Protein AF-0000000072951076 (afdb_homodimer)

Sequence (406 aa):
SQRPLHAPAGTFAAPTAVWQYIGLDHTGPYDVPVREGSQRLPYCLVATCLLSGHQLAVAVSSTSFEQTTLAFKKILALAGVPKGLRCDNSQSFRGSEFRCLCLSYSIQMQFIYSRSPQRGGAYERHHAELNEQLRLLQARDQPCDLTVLEATARSNAQFRWDDPGLVNSPWDLARTYPYLQCATLSPPVDPTLPKAFQEPSARSQRPLHAPAGTFAAPTAVWQYIGLDHTGPYDVPVREGSQRLPYCLVATCLLSGHQLAVAVSSTSFEQTTLAFKKILALAGVPKGLRCDNSQSFRGSEFRCLCLSYSIQMQFIYSRSPQRGGAYERHHAELNEQLRLLQARDQPCDLTVLEATARSNAQFRWDDPGLVNSPWDLARTYPYLQCATLSPPVDPTLPKAFQEPSAR

Organism: Perkinsus marinus (strain ATCC 50983 / TXsc) (NCBI:txid423536)

Secondary structure (DSSP, 8-state):
------------PPP-SBTSEEEEEEE--B---SSTT---BPEEEEEEETTT--EEEEEES--SHHHHHHHHHHHHHHH---SEEEEE--HHHHSHHHHHHHHHTT-EEEEEPTT-HHHHHHHHHHHHHHHHHHHHHTTSSS-HHHHHHHHHHHHHHS-B--TTS--B-HHHHHHHS-B-----------TTS----------/------------PPP-SBTSEEEEEEE--B---SSTT---B-EEEEEEETTT--EEEEEES--SHHHHHHHHHHHHHHH---SEEEEE--HHHHSHHHHHHHHHTT-EEEEEPTT-HHHHHHHHHHHHHHHHHHHHHTTSSS-HHHHHHHHHHHHHH-----SSS----HHHHHHHS-B-----------TTS----------

Radius of gyration: 22.81 Å; Cα contacts (8 Å, |Δi|>4): 667; chains: 2; bounding box: 98×94×49 Å

Foldseek 3Di:
DPPPPPDQWDDPDDDQAWQQEKEWDKDDQLQDCLDDVDDGFAIKIKIATLQLRQIDIFGFNDLALVRNLVNVVVVCVVANQHQEYEYECDPSCVDPVNVVVCVLSNYHYDYDYVPDPPSCPSVVVLVVQLSVQLNVQSNDPDDSRVSSRVSSVVSQQDFDPDPDDDGHGSVRSNVPGHHDDRDPSPRPPPVPPDDPDPPDDDD/DPPPPPDQFDDPDPDQAWQQEKEWDKDDQQPDPLDDVDDGQAIKIKIATLQLRQIDIFGFNDLALVRNLVNVVVVCVVANQHQEYEYECDPSCVDPVNVVVCVLSNYHYTYDYVPDPPSCPSVVVLVVQLSVQLVVQSNDPDDSRVSSRVSSVVSQQDFDPPDPDDRGGSVRSNVPGHHDDRDPSPNPPPVPPDDPDPPDDDD

InterPro domains:
  IPR001584 Integrase, catalytic core [PS50994] (11-178)
  IPR012337 Ribonuclease H-like superfamily [SSF53098] (14-141)
  IPR036397 Ribonuclease H superfamily [G3DSA:3.30.420.10] (11-167)

pLDDT: mean 71.99, std 21.56, range [23.17, 97.06]

Nearest PDB structures (foldseek):
  4fw1-assembly1_B  TM=7.740E-01  e=1.149E-09  Rous sarcoma virus - Prague C
  7ouf-assembly1_E  TM=7.228E-01  e=5.039E-09  Simian T-lymphotropic virus 1
  7pel-assembly1_E  TM=7.194E-01  e=9.921E-09  Simian T-lymphotropic virus 1
  3o4n-assembly1_B  TM=7.757E-01  e=1.122E-08  Rous sarcoma virus
  3jca-assembly1_F  TM=7.797E-01  e=3.846E-08  Mouse mammary tumor virus

Structure (mmCIF, N/CA/C/O backbone):
data_AF-0000000072951076-model_v1
#
loop_
_entity.id
_entity.type
_entity.pdbx_description
1 polymer 'Integrase catalytic domain-containing protein'
#
loop_
_atom_site.group_PDB
_atom_site.id
_atom_site.type_symbol
_atom_site.label_atom_id
_atom_site.label_alt_id
_atom_site.label_comp_id
_atom_site.label_asym_id
_atom_site.label_entity_id
_atom_site.label_seq_id
_atom_site.pdbx_PDB_ins_code
_atom_site.Cartn_x
_atom_site.Cartn_y
_atom_site.Cartn_z
_atom_site.occupancy
_atom_site.B_iso_or_equiv
_atom_site.auth_seq_id
_atom_site.auth_comp_id
_atom_site.auth_asym_id
_atom_site.auth_atom_id
_atom_site.pdbx_PDB_model_num
ATOM 1 N N . SER A 1 1 ? -6.977 -49.719 -16.531 1 25.09 1 SER A N 1
ATOM 2 C CA . SER A 1 1 ? -5.758 -49 -16.172 1 25.09 1 SER A CA 1
ATOM 3 C C . SER A 1 1 ? -6.078 -47.688 -15.469 1 25.09 1 SER A C 1
ATOM 5 O O . SER A 1 1 ? -6.727 -46.812 -16.047 1 25.09 1 SER A O 1
ATOM 7 N N . GLN A 1 2 ? -6.371 -47.625 -14.172 1 26.14 2 GLN A N 1
ATOM 8 C CA . GLN A 1 2 ? -6.867 -46.562 -13.32 1 26.14 2 GLN A CA 1
ATOM 9 C C . GLN A 1 2 ? -5.891 -45.375 -13.305 1 26.14 2 GLN A C 1
ATOM 11 O O . GLN A 1 2 ? -4.695 -45.562 -13.07 1 26.14 2 GLN A O 1
ATOM 16 N N . ARG A 1 3 ? -6.012 -44.5 -14.242 1 30.94 3 ARG A N 1
ATOM 17 C CA . ARG A 1 3 ? -5.098 -43.344 -14.344 1 30.94 3 ARG A CA 1
ATOM 18 C C . ARG A 1 3 ? -4.781 -42.781 -12.969 1 30.94 3 ARG A C 1
ATOM 20 O O . ARG A 1 3 ? -5.68 -42.562 -12.156 1 30.94 3 ARG A O 1
ATOM 27 N N . PRO A 1 4 ? -3.619 -43.062 -12.406 1 32.06 4 PRO A N 1
ATOM 28 C CA . PRO A 1 4 ? -3.279 -42.594 -11.062 1 32.06 4 PRO A CA 1
ATOM 29 C C . PRO A 1 4 ? -3.719 -41.156 -10.812 1 32.06 4 PRO A C 1
ATOM 31 O O . PRO A 1 4 ? -3.729 -40.344 -11.742 1 32.06 4 PRO A O 1
ATOM 34 N N . LEU A 1 5 ? -4.762 -40.938 -10.078 1 31.67 5 LEU A N 1
ATOM 35 C CA . LEU A 1 5 ? -5.234 -39.688 -9.555 1 31.67 5 LEU A CA 1
ATOM 36 C C . LEU A 1 5 ? -4.062 -38.75 -9.273 1 31.67 5 LEU A C 1
ATOM 38 O O . LEU A 1 5 ? -3.119 -39.094 -8.57 1 31.67 5 LEU A O 1
ATOM 42 N N . HIS A 1 6 ? -3.5 -38.094 -10.328 1 33.44 6 HIS A N 1
ATOM 43 C CA . HIS A 1 6 ? -2.404 -37.156 -10.18 1 33.44 6 HIS A CA 1
ATOM 44 C C . HIS A 1 6 ? -2.434 -36.469 -8.812 1 33.44 6 HIS A C 1
ATOM 46 O O . HIS A 1 6 ? -3.508 -36.25 -8.266 1 33.44 6 HIS A O 1
ATOM 52 N N . ALA A 1 7 ? -1.554 -36.781 -7.949 1 35.41 7 ALA A N 1
ATOM 53 C CA . ALA A 1 7 ? -1.354 -36.25 -6.609 1 35.41 7 ALA A CA 1
ATOM 54 C C . ALA A 1 7 ? -1.771 -34.781 -6.547 1 35.41 7 ALA A C 1
ATOM 56 O O . ALA A 1 7 ? -1.474 -34 -7.461 1 35.41 7 ALA A O 1
ATOM 57 N N . PRO A 1 8 ? -2.883 -34.344 -5.887 1 38.72 8 PRO A N 1
ATOM 58 C CA . PRO A 1 8 ? -3.373 -32.969 -5.75 1 38.72 8 PRO A CA 1
ATOM 59 C C . PRO A 1 8 ? -2.242 -31.938 -5.676 1 38.72 8 PRO A C 1
ATOM 61 O O . PRO A 1 8 ? -1.147 -32.25 -5.203 1 38.72 8 PRO A O 1
ATOM 64 N N . ALA A 1 9 ? -1.946 -31.047 -6.617 1 44.5 9 ALA A N 1
ATOM 65 C CA . ALA A 1 9 ? -0.955 -29.969 -6.625 1 44.5 9 ALA A CA 1
ATOM 66 C C . ALA A 1 9 ? -0.597 -29.547 -5.203 1 44.5 9 ALA A C 1
ATOM 68 O O . ALA A 1 9 ? -1.447 -29.562 -4.312 1 44.5 9 ALA A O 1
ATOM 69 N N . GLY A 1 10 ? 0.67 -29.594 -4.727 1 50.41 10 GLY A N 1
ATOM 70 C CA . GLY A 1 10 ? 1.337 -29.469 -3.438 1 50.41 10 GLY A CA 1
ATOM 71 C C . GLY A 1 10 ? 0.812 -28.328 -2.598 1 50.41 10 GLY A C 1
ATOM 72 O O . GLY A 1 10 ? 0.36 -27.312 -3.137 1 50.41 10 GLY A O 1
ATOM 73 N N . THR A 1 11 ? -0.082 -28.547 -1.511 1 61.47 11 THR A N 1
ATOM 74 C CA . THR A 1 11 ? -0.626 -27.672 -0.482 1 61.47 11 THR A CA 1
ATOM 75 C C . THR A 1 11 ? 0.492 -26.922 0.234 1 61.47 11 THR A C 1
ATOM 77 O O . THR A 1 11 ? 1.563 -27.469 0.482 1 61.47 11 THR A O 1
ATOM 80 N N . PHE A 1 12 ? 0.461 -25.562 -0.01 1 68.31 12 PHE A N 1
ATOM 81 C CA . PHE A 1 12 ? 1.365 -24.781 0.827 1 68.31 12 PHE A CA 1
ATOM 82 C C . PHE A 1 12 ? 1.326 -25.266 2.27 1 68.31 12 PHE A C 1
ATOM 84 O O . PHE A 1 12 ? 0.289 -25.734 2.742 1 68.31 12 PHE A O 1
ATOM 91 N N . ALA A 1 13 ? 2.559 -25.375 2.871 1 75.5 13 ALA A N 1
ATOM 92 C CA . ALA A 1 13 ? 2.543 -25.484 4.328 1 75.5 13 ALA A CA 1
ATOM 93 C C . ALA A 1 13 ? 1.698 -24.375 4.949 1 75.5 13 ALA A C 1
ATOM 95 O O . ALA A 1 13 ? 1.392 -23.375 4.293 1 75.5 13 ALA A O 1
ATOM 96 N N . ALA A 1 14 ? 1.174 -24.609 6.074 1 82.5 14 ALA A N 1
ATOM 97 C CA . ALA A 1 14 ? 0.438 -23.578 6.805 1 82.5 14 ALA A CA 1
ATOM 98 C C . ALA A 1 14 ? 1.246 -22.281 6.898 1 82.5 14 ALA A C 1
ATOM 100 O O . ALA A 1 14 ? 2.426 -22.312 7.258 1 82.5 14 ALA A O 1
ATOM 101 N N . PRO A 1 15 ? 0.611 -21.234 6.469 1 86.19 15 PRO A N 1
ATOM 102 C CA . PRO A 1 15 ? 1.356 -19.984 6.531 1 86.19 15 PRO A CA 1
ATOM 103 C C . PRO A 1 15 ? 1.764 -19.609 7.957 1 86.19 15 PRO A C 1
ATOM 105 O O . PRO A 1 15 ? 0.984 -19.797 8.891 1 86.19 15 PRO A O 1
ATOM 108 N N . THR A 1 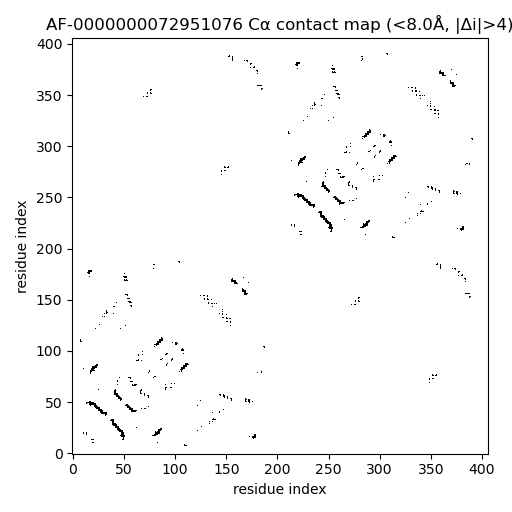16 ? 2.953 -19.078 8.141 1 87.94 16 THR A N 1
ATOM 109 C CA . THR A 1 16 ? 3.473 -18.703 9.453 1 87.94 16 THR A CA 1
ATOM 110 C C . THR A 1 16 ? 3.785 -17.219 9.508 1 87.94 16 THR A C 1
ATOM 112 O O . THR A 1 16 ? 4.156 -16.688 10.555 1 87.94 16 THR A O 1
ATOM 115 N N . ALA A 1 17 ? 3.672 -16.625 8.391 1 90.56 17 ALA A N 1
ATOM 116 C CA . ALA A 1 17 ? 3.947 -15.195 8.344 1 90.56 17 ALA A CA 1
ATOM 117 C C . ALA A 1 17 ? 2.98 -14.477 7.402 1 90.56 17 ALA A C 1
ATOM 119 O O . ALA A 1 17 ? 2.537 -15.055 6.402 1 90.56 17 ALA A O 1
ATOM 120 N N . VAL A 1 18 ? 2.734 -13.266 7.75 1 91.19 18 VAL A N 1
ATOM 121 C CA . VAL A 1 18 ? 1.858 -12.438 6.926 1 91.19 18 VAL A CA 1
ATOM 122 C C . VAL A 1 18 ? 2.457 -12.281 5.531 1 91.19 18 VAL A C 1
ATOM 124 O O . VAL A 1 18 ? 3.654 -12.023 5.387 1 91.19 18 VAL A O 1
ATOM 127 N N . TRP A 1 19 ? 1.641 -12.531 4.488 1 93.19 19 TRP A N 1
ATOM 128 C CA . TRP A 1 19 ? 1.952 -12.344 3.074 1 93.19 19 TRP A CA 1
ATOM 129 C C . TRP A 1 19 ? 2.982 -13.359 2.602 1 93.19 19 TRP A C 1
ATOM 131 O O . TRP A 1 19 ? 3.566 -13.211 1.524 1 93.19 19 TRP A O 1
ATOM 141 N N . GLN A 1 20 ? 3.238 -14.414 3.42 1 92.62 20 GLN A N 1
ATOM 142 C CA . GLN A 1 20 ? 4.102 -15.516 3.01 1 92.62 20 GLN A CA 1
ATOM 143 C C . GLN A 1 20 ? 3.512 -16.266 1.818 1 92.62 20 GLN A C 1
ATOM 145 O O . GLN A 1 20 ? 4.223 -16.578 0.859 1 92.62 20 GLN A O 1
ATOM 150 N N . TYR A 1 21 ? 2.24 -16.516 1.958 1 91 21 TYR A N 1
ATOM 151 C CA . TYR A 1 21 ? 1.461 -17.125 0.881 1 91 21 TYR A CA 1
ATOM 152 C C . TYR A 1 21 ? 0.238 -16.266 0.555 1 91 21 TYR A C 1
ATOM 154 O O . TYR A 1 21 ? -0.404 -15.727 1.455 1 91 21 TYR A O 1
ATOM 162 N N . ILE A 1 22 ? 0.013 -16.188 -0.754 1 91.31 22 ILE A N 1
ATOM 163 C CA . ILE A 1 22 ? -1.092 -15.32 -1.128 1 91.31 22 ILE A CA 1
ATOM 164 C C . ILE A 1 22 ? -1.994 -16.031 -2.137 1 91.31 22 ILE A C 1
ATOM 166 O O . ILE A 1 22 ? -1.554 -16.938 -2.836 1 91.31 22 ILE A O 1
ATOM 170 N N . GLY A 1 23 ? -3.283 -15.609 -2.055 1 88.69 23 GLY A N 1
ATOM 171 C CA . GLY A 1 23 ? -4.176 -15.852 -3.178 1 88.69 23 GLY A CA 1
ATOM 172 C C . GLY A 1 23 ? -4.242 -14.695 -4.152 1 88.69 23 GLY A C 1
ATOM 173 O O . GLY A 1 23 ? -4.27 -13.531 -3.744 1 88.69 23 GLY A O 1
ATOM 174 N N . LEU A 1 24 ? -4.16 -14.953 -5.422 1 90.19 24 LEU A N 1
ATOM 175 C CA . LEU A 1 24 ? -4.234 -13.93 -6.453 1 90.19 24 LEU A CA 1
ATOM 176 C C . LEU A 1 24 ? -5.422 -14.172 -7.379 1 90.19 24 LEU A C 1
ATOM 178 O O . LEU A 1 24 ? -5.605 -15.289 -7.879 1 90.19 24 LEU A O 1
ATOM 182 N N . ASP A 1 25 ? -6.266 -13.148 -7.574 1 84.88 25 ASP A N 1
ATOM 183 C CA . ASP A 1 25 ? -7.461 -13.289 -8.398 1 84.88 25 ASP A CA 1
ATOM 184 C C . ASP A 1 25 ? -7.844 -11.961 -9.047 1 84.88 25 ASP A C 1
ATOM 186 O O . ASP A 1 25 ? -7.566 -10.891 -8.5 1 84.88 25 ASP A O 1
ATOM 190 N N . HIS A 1 26 ? -8.391 -12.109 -10.227 1 86.62 26 HIS A N 1
ATOM 191 C CA . HIS A 1 26 ? -9.031 -10.945 -10.82 1 86.62 26 HIS A CA 1
ATOM 192 C C . HIS A 1 26 ? -10.492 -10.852 -10.414 1 86.62 26 HIS A C 1
ATOM 194 O O . HIS A 1 26 ? -11.18 -11.875 -10.32 1 86.62 26 HIS A O 1
ATOM 200 N N . THR A 1 27 ? -10.859 -9.703 -10.156 1 81.31 27 THR A N 1
ATOM 201 C CA . THR A 1 27 ? -12.281 -9.438 -9.945 1 81.31 27 THR A CA 1
ATOM 202 C C . THR A 1 27 ? -12.789 -8.375 -10.914 1 81.31 27 THR A C 1
ATOM 204 O O . THR A 1 27 ? -12.008 -7.574 -11.43 1 81.31 27 THR A O 1
ATOM 207 N N . GLY A 1 28 ? -14.078 -8.344 -11.055 1 79.94 28 GLY A N 1
ATOM 208 C CA . GLY A 1 28 ? -14.672 -7.434 -12.016 1 79.94 28 GLY A CA 1
ATOM 209 C C . GLY A 1 28 ? -15.039 -8.102 -13.328 1 79.94 28 GLY A C 1
ATOM 210 O O . GLY A 1 28 ? -14.953 -9.328 -13.445 1 79.94 28 GLY A O 1
ATOM 211 N N . PRO A 1 29 ? -15.445 -7.398 -14.469 1 76.62 29 PRO A N 1
ATOM 212 C CA . PRO A 1 29 ? -15.641 -5.945 -14.484 1 76.62 29 PRO A CA 1
ATOM 213 C C . PRO A 1 29 ? -16.781 -5.496 -13.57 1 76.62 29 PRO A C 1
ATOM 215 O O . PRO A 1 29 ? -17.719 -6.25 -13.336 1 76.62 29 PRO A O 1
ATOM 218 N N . TYR A 1 30 ? -16.484 -4.449 -12.93 1 69.25 30 TYR A N 1
ATOM 219 C CA . TYR A 1 30 ? -17.516 -3.912 -12.039 1 69.25 30 TYR A CA 1
ATOM 220 C C . TYR A 1 30 ? -18.484 -3.01 -12.797 1 69.25 30 TYR A C 1
ATOM 222 O O . TYR A 1 30 ? -18.062 -2.223 -13.648 1 69.25 30 TYR A O 1
ATOM 230 N N . ASP A 1 31 ? -19.438 -3.502 -13.625 1 57.19 31 ASP A N 1
ATOM 231 C CA . ASP A 1 31 ? -20.453 -2.883 -14.461 1 57.19 31 ASP A CA 1
ATOM 232 C C . ASP A 1 31 ? -20.969 -1.584 -13.836 1 57.19 31 ASP A C 1
ATOM 234 O O . ASP A 1 31 ? -22.031 -1.077 -14.219 1 57.19 31 ASP A O 1
ATOM 238 N N . VAL A 1 32 ? -20.594 -1.113 -12.812 1 49.56 32 VAL A N 1
ATOM 239 C CA . VAL A 1 32 ? -21.406 -0.043 -12.258 1 49.56 32 VAL A CA 1
ATOM 240 C C . VAL A 1 32 ? -21.094 1.274 -12.961 1 49.56 32 VAL A C 1
ATOM 242 O O . VAL A 1 32 ? -19.938 1.702 -12.992 1 49.56 32 VAL A O 1
ATOM 245 N N . PRO A 1 33 ? -21.891 1.608 -13.945 1 49.19 33 PRO A N 1
ATOM 246 C CA . PRO A 1 33 ? -21.734 2.971 -14.461 1 49.19 33 PRO A CA 1
ATOM 247 C C . PRO A 1 33 ? -21.656 4.016 -13.352 1 49.19 33 PRO A C 1
ATOM 249 O O . PRO A 1 33 ? -22.516 4.055 -12.469 1 49.19 33 PRO A O 1
ATOM 252 N N . VAL A 1 34 ? -20.594 4.359 -12.711 1 47.19 34 VAL A N 1
ATOM 253 C CA . VAL A 1 34 ? -20.672 5.387 -11.672 1 47.19 34 VAL A CA 1
ATOM 254 C C . VAL A 1 34 ? -21.594 6.516 -12.133 1 47.19 34 VAL A C 1
ATOM 256 O O . VAL A 1 34 ? -22.453 6.961 -11.375 1 47.19 34 VAL A O 1
ATOM 259 N N . ARG A 1 35 ? -21.266 7.27 -13.039 1 46.34 35 ARG A N 1
ATOM 260 C CA . ARG A 1 35 ? -22.078 8.258 -13.742 1 46.34 35 ARG A CA 1
ATOM 261 C C . ARG A 1 35 ? -22.125 7.957 -15.234 1 46.34 35 ARG A C 1
ATOM 263 O O . ARG A 1 35 ? -21.234 7.293 -15.773 1 46.34 35 ARG A O 1
ATOM 270 N N . GLU A 1 36 ? -23.281 8.344 -15.758 1 45.88 36 GLU A N 1
ATOM 271 C CA . GLU A 1 36 ? -23.344 8.406 -17.219 1 45.88 36 GLU A CA 1
ATOM 272 C C . GLU A 1 36 ? -22.047 8.969 -17.797 1 45.88 36 GLU A C 1
ATOM 274 O O . GLU A 1 36 ? -21.609 10.055 -17.406 1 45.88 36 GLU A O 1
ATOM 279 N N . GLY A 1 37 ? -21.281 8.094 -18.547 1 50.25 37 GLY A N 1
ATOM 280 C CA . GLY A 1 37 ? -20.031 8.547 -19.172 1 50.25 37 GLY A CA 1
ATOM 281 C C . GLY A 1 37 ? -18.797 8.125 -18.406 1 50.25 37 GLY A C 1
ATOM 282 O O . GLY A 1 37 ? -17.672 8.43 -18.812 1 50.25 37 GLY A O 1
ATOM 283 N N . SER A 1 38 ? -19.125 7.812 -17.109 1 51 38 SER A N 1
ATOM 284 C CA . SER A 1 38 ? -17.922 7.484 -16.344 1 51 38 SER A CA 1
ATOM 285 C C . SER A 1 38 ? -17.344 6.152 -16.781 1 51 38 SER A C 1
ATOM 287 O O . SER A 1 38 ? -18.031 5.312 -17.359 1 51 38 SER A O 1
ATOM 289 N N . GLN A 1 39 ? -16.125 6.172 -16.812 1 53.28 39 GLN A N 1
ATOM 290 C CA . GLN A 1 39 ? -15.414 4.961 -17.203 1 53.28 39 GLN A CA 1
ATOM 291 C C . GLN A 1 39 ? -15.797 3.785 -16.312 1 53.28 39 GLN A C 1
ATOM 293 O O . GLN A 1 39 ? -16.016 3.959 -15.102 1 53.28 39 GLN A O 1
ATOM 298 N N . ARG A 1 40 ? -16.375 2.752 -16.828 1 57.44 40 ARG A N 1
ATOM 299 C CA . ARG A 1 40 ? -16.609 1.468 -16.172 1 57.44 40 ARG A CA 1
ATOM 300 C C . ARG A 1 40 ? -15.438 1.077 -15.289 1 57.44 40 ARG A C 1
ATOM 302 O O . ARG A 1 40 ? -14.289 1.409 -15.586 1 57.44 40 ARG A O 1
ATOM 309 N N . LEU A 1 41 ? -15.883 0.735 -14.055 1 60.31 41 LEU A N 1
ATOM 310 C CA . LEU A 1 41 ? -14.805 0.271 -13.188 1 60.31 41 LEU A CA 1
ATOM 311 C C . LEU A 1 41 ? -14.086 -0.921 -13.805 1 60.31 41 LEU A C 1
ATOM 313 O O . LEU A 1 41 ? -14.719 -1.917 -14.164 1 60.31 41 LEU A O 1
ATOM 317 N N . PRO A 1 42 ? -12.82 -0.645 -13.93 1 74.88 42 PRO A N 1
ATOM 318 C CA . PRO A 1 42 ? -11.953 -1.661 -14.531 1 74.88 42 PRO A CA 1
ATOM 319 C C . PRO A 1 42 ? -11.836 -2.92 -13.68 1 74.88 42 PRO A C 1
ATOM 321 O O . PRO A 1 42 ? -12.5 -3.033 -12.641 1 74.88 42 PRO A O 1
ATOM 324 N N . TYR A 1 43 ? -11.375 -3.912 -14.023 1 85 43 TYR A N 1
ATOM 325 C CA . TYR A 1 43 ? -10.922 -5.09 -13.297 1 85 43 TYR A CA 1
ATOM 326 C C . TYR A 1 43 ? -10.008 -4.699 -12.141 1 85 43 TYR A C 1
ATOM 328 O O . TYR A 1 43 ? -9.5 -3.578 -12.102 1 85 43 TYR A O 1
ATOM 336 N N . CYS A 1 44 ? -10.086 -5.559 -11.125 1 90.69 44 CYS A N 1
ATOM 337 C CA . CYS A 1 44 ? -9.078 -5.445 -10.078 1 90.69 44 CYS A CA 1
ATOM 338 C C . CYS A 1 44 ? -8.242 -6.719 -9.984 1 90.69 44 CYS A C 1
ATOM 340 O O . CYS A 1 44 ? -8.773 -7.824 -10.133 1 90.69 44 CYS A O 1
ATOM 342 N N . LEU A 1 45 ? -7.008 -6.578 -9.883 1 92.12 45 LEU A N 1
ATOM 343 C CA . LEU A 1 45 ? -6.195 -7.676 -9.367 1 92.12 45 LEU A CA 1
ATOM 344 C C . LEU A 1 45 ? -6.133 -7.633 -7.844 1 92.12 45 LEU A C 1
ATOM 346 O O . LEU A 1 45 ? -5.738 -6.621 -7.262 1 92.12 45 LEU A O 1
ATOM 350 N N . VAL A 1 46 ? -6.566 -8.719 -7.242 1 92.88 46 VAL A N 1
ATOM 351 C CA . VAL A 1 46 ? -6.637 -8.758 -5.789 1 92.88 46 VAL A CA 1
ATOM 352 C C . VAL A 1 46 ? -5.695 -9.836 -5.254 1 92.88 46 VAL A C 1
ATOM 354 O O . VAL A 1 46 ? -5.723 -10.977 -5.719 1 92.88 46 VAL A O 1
ATOM 357 N N . ALA A 1 47 ? -4.812 -9.438 -4.387 1 94 47 ALA A N 1
ATOM 358 C CA . ALA A 1 47 ? -4.004 -10.375 -3.617 1 94 47 ALA A CA 1
ATOM 359 C C . ALA A 1 47 ? -4.504 -10.484 -2.18 1 94 47 ALA A C 1
ATOM 361 O O . ALA A 1 47 ? -4.758 -9.469 -1.528 1 94 47 ALA A O 1
ATOM 362 N N . THR A 1 48 ? -4.66 -11.695 -1.739 1 91.75 48 THR A N 1
ATOM 363 C CA . THR A 1 48 ? -5.137 -11.945 -0.383 1 91.75 48 THR A CA 1
ATOM 364 C C . THR A 1 48 ? -4.105 -12.734 0.417 1 91.75 48 THR A C 1
ATOM 366 O O . THR A 1 48 ? -3.67 -13.805 -0.01 1 91.75 48 THR A O 1
ATOM 369 N N . CYS A 1 49 ? -3.723 -12.117 1.557 1 91.19 49 CYS A N 1
ATOM 370 C CA . CYS A 1 49 ? -2.861 -12.844 2.479 1 91.19 49 CYS A CA 1
ATOM 371 C C . CYS A 1 49 ? -3.584 -14.055 3.057 1 91.19 49 CYS A C 1
ATOM 373 O O . CYS A 1 49 ? -4.629 -13.914 3.697 1 91.19 49 CYS A O 1
ATOM 375 N N . LEU A 1 50 ? -2.996 -15.211 2.936 1 87.19 50 LEU A N 1
ATOM 376 C CA . LEU A 1 50 ? -3.695 -16.422 3.33 1 87.19 50 LEU A CA 1
ATOM 377 C C . LEU A 1 50 ? -3.646 -16.625 4.844 1 87.19 50 LEU A C 1
ATOM 379 O O . LEU A 1 50 ? -4.41 -17.406 5.398 1 87.19 50 LEU A O 1
ATOM 383 N N . LEU A 1 51 ? -2.791 -15.898 5.547 1 86.19 51 LEU A N 1
ATOM 384 C CA . LEU A 1 51 ? -2.721 -15.984 7 1 86.19 51 LEU A CA 1
ATOM 385 C C . LEU A 1 51 ? -3.688 -15 7.652 1 86.19 51 LEU A C 1
ATOM 387 O O . LEU A 1 51 ? -4.52 -15.398 8.469 1 86.19 51 LEU A O 1
ATOM 391 N N . SER A 1 52 ? -3.648 -13.789 7.246 1 85.12 52 SER A N 1
ATOM 392 C CA . SER A 1 52 ? -4.375 -12.727 7.938 1 85.12 52 SER A CA 1
ATOM 393 C C . SER A 1 52 ? -5.691 -12.414 7.234 1 85.12 52 SER A C 1
ATOM 395 O O . SER A 1 52 ? -6.582 -11.789 7.82 1 85.12 52 SER A O 1
ATOM 397 N N . GLY A 1 53 ? -5.762 -12.695 5.965 1 87.12 53 GLY A N 1
ATOM 398 C CA . GLY A 1 53 ? -6.91 -12.273 5.18 1 87.12 53 GLY A CA 1
ATOM 399 C C . GLY A 1 53 ? -6.777 -10.867 4.629 1 87.12 53 GLY A C 1
ATOM 400 O O . GLY A 1 53 ? -7.652 -10.398 3.898 1 87.12 53 GLY A O 1
ATOM 401 N N . HIS A 1 54 ? -5.703 -10.156 4.98 1 91.25 54 HIS A N 1
ATOM 402 C CA . HIS A 1 54 ? -5.453 -8.812 4.48 1 91.25 54 HIS A CA 1
ATOM 403 C C . HIS A 1 54 ? -5.359 -8.797 2.959 1 91.25 54 HIS A C 1
ATOM 405 O O . HIS A 1 54 ? -4.734 -9.68 2.363 1 91.25 54 HIS A O 1
ATOM 411 N N . GLN A 1 55 ? -5.977 -7.812 2.381 1 94.06 55 GLN A N 1
ATOM 412 C CA . GLN A 1 55 ? -6.027 -7.758 0.924 1 94.06 55 GLN A CA 1
ATOM 413 C C . GLN A 1 55 ? -5.367 -6.484 0.401 1 94.06 55 GLN A C 1
ATOM 415 O O . GLN A 1 55 ? -5.371 -5.453 1.076 1 94.06 55 GLN A O 1
ATOM 420 N N . LEU A 1 56 ? -4.746 -6.594 -0.706 1 96.44 56 LEU A N 1
ATOM 421 C CA . LEU A 1 56 ? -4.363 -5.48 -1.571 1 96.44 56 LEU A CA 1
ATOM 422 C C . LEU A 1 56 ? -4.984 -5.633 -2.955 1 96.44 56 LEU A C 1
ATOM 424 O O . LEU A 1 56 ? -4.996 -6.73 -3.518 1 96.44 56 LEU A O 1
ATOM 428 N N . ALA A 1 57 ? -5.551 -4.559 -3.42 1 94.69 57 ALA A N 1
ATOM 429 C CA . ALA A 1 57 ? -6.184 -4.586 -4.734 1 94.69 57 ALA A CA 1
ATOM 430 C C . ALA A 1 57 ? -5.715 -3.418 -5.598 1 94.69 57 ALA A C 1
ATOM 432 O O . ALA A 1 57 ? -5.559 -2.299 -5.105 1 94.69 57 ALA A O 1
ATOM 433 N N . VAL A 1 58 ? -5.473 -3.736 -6.84 1 95.19 58 VAL A N 1
ATOM 434 C CA . VAL A 1 58 ? -5.051 -2.738 -7.816 1 95.19 58 VAL A CA 1
ATOM 435 C C . VAL A 1 58 ? -6.035 -2.713 -8.984 1 95.19 58 VAL A C 1
ATOM 437 O O . VAL A 1 58 ? -6.355 -3.756 -9.562 1 95.19 58 VAL A O 1
ATOM 440 N N . ALA A 1 59 ? -6.504 -1.503 -9.305 1 92 59 ALA A N 1
ATOM 441 C CA . ALA A 1 59 ? -7.387 -1.348 -10.461 1 92 59 ALA A CA 1
ATOM 442 C C . ALA A 1 59 ? -6.625 -1.582 -11.766 1 92 59 ALA A C 1
ATOM 444 O O . ALA A 1 59 ? -5.52 -1.068 -11.945 1 92 59 ALA A O 1
ATOM 445 N N . VAL A 1 60 ? -7.223 -2.391 -12.594 1 91.12 60 VAL A N 1
ATOM 446 C CA . VAL A 1 60 ? -6.633 -2.639 -13.906 1 91.12 60 VAL A CA 1
ATOM 447 C C . VAL A 1 60 ? -7.691 -2.441 -14.992 1 91.12 60 VAL A C 1
ATOM 449 O O . VAL A 1 60 ? -8.883 -2.672 -14.758 1 91.12 60 VAL A O 1
ATOM 452 N N . SER A 1 61 ? -7.238 -1.984 -16.172 1 87.19 61 SER A N 1
ATOM 453 C CA . SER A 1 61 ? -8.172 -1.727 -17.266 1 87.19 61 SER A CA 1
ATOM 454 C C . SER A 1 61 ? -8.586 -3.021 -17.953 1 87.19 61 SER A C 1
ATOM 456 O O . SER A 1 61 ? -9.625 -3.072 -18.609 1 87.19 61 SER A O 1
ATOM 458 N N . SER A 1 62 ? -7.746 -4.109 -17.766 1 86.5 62 SER A N 1
ATOM 459 C CA . SER A 1 62 ? -8.016 -5.418 -18.359 1 86.5 62 SER A CA 1
ATOM 460 C C . SER A 1 62 ? -7.273 -6.523 -17.609 1 86.5 62 SER A C 1
ATOM 462 O O . SER A 1 62 ? -6.449 -6.246 -16.75 1 86.5 62 SER A O 1
ATOM 464 N N . THR A 1 63 ? -7.605 -7.719 -18.016 1 87.94 63 THR A N 1
ATOM 465 C CA . THR A 1 63 ? -6.953 -8.852 -17.375 1 87.94 63 THR A CA 1
ATOM 466 C C . THR A 1 63 ? -5.812 -9.383 -18.25 1 87.94 63 THR A C 1
ATOM 468 O O . THR A 1 63 ? -5.426 -10.547 -18.125 1 87.94 63 THR A O 1
ATOM 471 N N . SER A 1 64 ? -5.305 -8.523 -19.125 1 88.06 64 SER A N 1
ATOM 472 C CA . SER A 1 64 ? -4.176 -8.906 -19.969 1 88.06 64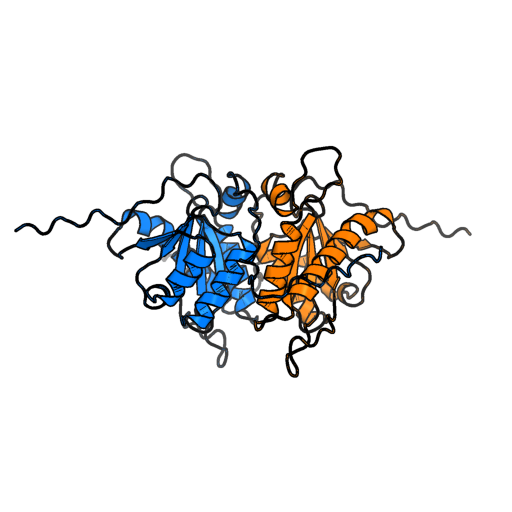 SER A CA 1
ATOM 473 C C . SER A 1 64 ? -2.936 -9.188 -19.125 1 88.06 64 SER A C 1
ATOM 475 O O . SER A 1 64 ? -2.846 -8.742 -17.984 1 88.06 64 SER A O 1
ATOM 477 N N . PHE A 1 65 ? -2.041 -9.883 -19.75 1 88.25 65 PHE A N 1
ATOM 478 C CA . PHE A 1 65 ? -0.79 -10.195 -19.078 1 88.25 65 PHE A CA 1
ATOM 479 C C . PHE A 1 65 ? -0.065 -8.914 -18.656 1 88.25 65 PHE A C 1
ATOM 481 O O . PHE A 1 65 ? 0.463 -8.828 -17.547 1 88.25 65 PHE A O 1
ATOM 488 N N . GLU A 1 66 ? -0.017 -7.965 -19.531 1 89.56 66 GLU A N 1
ATOM 489 C CA . GLU A 1 66 ? 0.689 -6.715 -19.266 1 89.56 66 GLU A CA 1
ATOM 490 C C . GLU A 1 66 ? 0.098 -5.996 -18.062 1 89.56 66 GLU A C 1
ATOM 492 O O . GLU A 1 66 ? 0.828 -5.602 -17.141 1 89.56 66 GLU A O 1
ATOM 497 N N . GLN A 1 67 ? -1.226 -5.883 -18.078 1 90.88 67 GLN A N 1
ATOM 498 C CA . GLN A 1 67 ? -1.895 -5.199 -16.969 1 90.88 67 GLN A CA 1
ATOM 499 C C . GLN A 1 67 ? -1.764 -5.996 -15.68 1 90.88 67 GLN A C 1
ATOM 501 O O . GLN A 1 67 ? -1.586 -5.418 -14.602 1 90.88 67 GLN A O 1
ATOM 506 N N . THR A 1 68 ? -1.842 -7.281 -15.773 1 92.12 68 THR A N 1
ATOM 507 C CA . THR A 1 68 ? -1.692 -8.148 -14.609 1 92.12 68 THR A CA 1
ATOM 508 C C . THR A 1 68 ? -0.286 -8.039 -14.031 1 92.12 68 THR A C 1
ATOM 510 O O . THR A 1 68 ? -0.119 -7.945 -12.812 1 92.12 68 THR A O 1
ATOM 513 N N . THR A 1 69 ? 0.679 -8.008 -14.891 1 93.25 69 THR A N 1
ATOM 514 C CA . THR A 1 69 ? 2.072 -7.914 -14.469 1 93.25 69 THR A CA 1
ATOM 515 C C . THR A 1 69 ? 2.324 -6.602 -13.734 1 93.25 69 THR A C 1
ATOM 517 O O . THR A 1 69 ? 2.924 -6.594 -12.656 1 93.25 69 THR A O 1
ATOM 520 N N . LEU A 1 70 ? 1.858 -5.539 -14.273 1 93.25 70 LEU A N 1
ATOM 521 C CA . LEU A 1 70 ? 2.055 -4.23 -13.664 1 93.25 70 LEU A CA 1
ATOM 522 C C . LEU A 1 70 ? 1.381 -4.164 -12.297 1 93.25 70 LEU A C 1
ATOM 524 O O . LEU A 1 70 ? 1.979 -3.695 -11.328 1 93.25 70 LEU A O 1
ATOM 528 N N . ALA A 1 71 ? 0.203 -4.625 -12.258 1 95.25 71 ALA A N 1
ATOM 529 C CA . ALA A 1 71 ? -0.542 -4.629 -11 1 95.25 71 ALA A CA 1
ATOM 530 C C . ALA A 1 71 ? 0.133 -5.52 -9.961 1 95.25 71 ALA A C 1
ATOM 532 O O . ALA A 1 71 ? 0.218 -5.164 -8.789 1 95.25 71 ALA A O 1
ATOM 533 N N . PHE A 1 72 ? 0.586 -6.664 -10.445 1 95.5 72 PHE A N 1
ATOM 534 C CA . PHE A 1 72 ? 1.242 -7.613 -9.547 1 95.5 72 PHE A CA 1
ATOM 535 C C . PHE A 1 72 ? 2.52 -7.016 -8.969 1 95.5 72 PHE A C 1
ATOM 537 O O . PHE A 1 72 ? 2.779 -7.129 -7.77 1 95.5 72 PHE A O 1
ATOM 544 N N . LYS A 1 73 ? 3.256 -6.352 -9.758 1 95.44 73 LYS A N 1
ATOM 545 C CA . LYS A 1 73 ? 4.477 -5.703 -9.289 1 95.44 73 LYS A CA 1
ATOM 546 C C . LYS A 1 73 ? 4.168 -4.629 -8.25 1 95.44 73 LYS A C 1
ATOM 548 O O . LYS A 1 73 ? 4.926 -4.445 -7.293 1 95.44 73 LYS A O 1
ATOM 553 N N . LYS A 1 74 ? 3.129 -3.914 -8.453 1 96.75 74 LYS A N 1
ATOM 554 C CA . LYS A 1 74 ? 2.725 -2.914 -7.469 1 96.75 74 LYS A CA 1
ATOM 555 C C . LYS A 1 74 ? 2.408 -3.564 -6.125 1 96.75 74 LYS A C 1
ATOM 557 O O . LYS A 1 74 ? 2.797 -3.049 -5.074 1 96.75 74 LYS A O 1
ATOM 562 N N . ILE A 1 75 ? 1.725 -4.68 -6.191 1 97.06 75 ILE A N 1
ATOM 563 C CA . ILE A 1 75 ? 1.375 -5.406 -4.973 1 97.06 75 ILE A CA 1
ATOM 564 C C . ILE A 1 75 ? 2.646 -5.879 -4.273 1 97.06 75 ILE A C 1
ATOM 566 O O . ILE A 1 75 ? 2.773 -5.754 -3.053 1 97.06 75 ILE A O 1
ATOM 570 N N . LEU A 1 76 ? 3.598 -6.418 -5.039 1 95.31 76 LEU A N 1
ATOM 571 C CA . LEU A 1 76 ? 4.855 -6.875 -4.461 1 95.31 76 LEU A CA 1
ATOM 572 C C . LEU A 1 76 ? 5.609 -5.719 -3.814 1 95.31 76 LEU A C 1
ATOM 574 O O . LEU A 1 76 ? 6.223 -5.887 -2.758 1 95.31 76 LEU A O 1
ATOM 578 N N . ALA A 1 77 ? 5.539 -4.566 -4.414 1 94.06 77 ALA A N 1
ATOM 579 C CA . ALA A 1 77 ? 6.227 -3.396 -3.879 1 94.06 77 ALA A CA 1
ATOM 580 C C . ALA A 1 77 ? 5.621 -2.963 -2.549 1 94.06 77 ALA A C 1
ATOM 582 O O . ALA A 1 77 ? 6.324 -2.445 -1.678 1 94.06 77 ALA A O 1
ATOM 583 N N . LEU A 1 78 ? 4.379 -3.184 -2.379 1 95.19 78 LEU A N 1
ATOM 584 C CA . LEU A 1 78 ? 3.666 -2.73 -1.189 1 95.19 78 LEU A CA 1
ATOM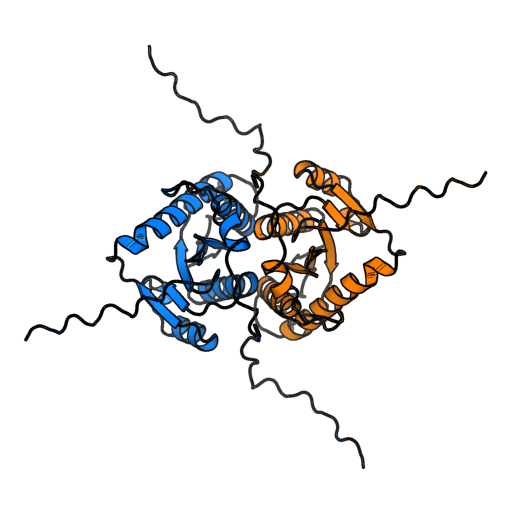 585 C C . LEU A 1 78 ? 3.754 -3.768 -0.075 1 95.19 78 LEU A C 1
ATOM 587 O O . LEU A 1 78 ? 3.895 -3.414 1.098 1 95.19 78 LEU A O 1
ATOM 591 N N . ALA A 1 79 ? 3.674 -5.027 -0.423 1 94.56 79 ALA A N 1
ATOM 592 C CA . ALA A 1 79 ? 3.506 -6.074 0.584 1 94.56 79 ALA A CA 1
ATOM 593 C C . ALA A 1 79 ? 4.781 -6.898 0.737 1 94.56 79 ALA A C 1
ATOM 595 O O . ALA A 1 79 ? 4.945 -7.621 1.722 1 94.56 79 ALA A O 1
ATOM 596 N N . GLY A 1 80 ? 5.645 -6.816 -0.243 1 92.12 80 GLY A N 1
ATOM 597 C CA . GLY A 1 80 ? 6.785 -7.711 -0.298 1 92.12 80 GLY A CA 1
ATOM 598 C C . GLY A 1 80 ? 6.562 -8.906 -1.202 1 92.12 80 GLY A C 1
ATOM 599 O O . GLY A 1 80 ? 5.457 -9.117 -1.702 1 92.12 80 GLY A O 1
ATOM 600 N N . VAL A 1 81 ? 7.668 -9.68 -1.363 1 93.06 81 VAL A N 1
ATOM 601 C CA . VAL A 1 81 ? 7.617 -10.828 -2.258 1 93.06 81 VAL A CA 1
ATOM 602 C C . VAL A 1 81 ? 7.203 -12.078 -1.477 1 93.06 81 VAL A C 1
ATOM 604 O O . VAL A 1 81 ? 7.906 -12.5 -0.557 1 93.06 81 VAL A O 1
ATOM 607 N N . PRO A 1 82 ? 6.09 -12.664 -1.806 1 93.44 82 PRO A N 1
ATOM 608 C CA . PRO A 1 82 ? 5.676 -13.891 -1.128 1 93.44 82 PRO A CA 1
ATOM 609 C C . PRO A 1 82 ? 6.527 -15.094 -1.524 1 93.44 82 PRO A C 1
ATOM 611 O O . PRO A 1 82 ? 7.211 -15.062 -2.553 1 93.44 82 PRO A O 1
ATOM 614 N N . LYS A 1 83 ? 6.41 -16.094 -0.709 1 92.12 83 LYS A N 1
ATOM 615 C CA . LYS A 1 83 ? 7.07 -17.359 -1.031 1 92.12 83 LYS A CA 1
ATOM 616 C C . LYS A 1 83 ? 6.273 -18.156 -2.066 1 92.12 83 LYS A C 1
ATOM 618 O O . LYS A 1 83 ? 6.848 -18.875 -2.879 1 92.12 83 LYS A O 1
ATOM 623 N N . GLY A 1 84 ? 4.953 -17.984 -1.973 1 91.56 84 GLY A N 1
ATOM 624 C CA . GLY A 1 84 ? 4.102 -18.719 -2.893 1 91.56 84 GLY A CA 1
ATOM 625 C C . GLY A 1 84 ? 2.777 -18.031 -3.164 1 91.56 84 GLY A C 1
ATOM 626 O O . GLY A 1 84 ? 2.309 -17.234 -2.352 1 91.56 84 GLY A O 1
ATOM 627 N N . LEU A 1 85 ? 2.225 -18.344 -4.312 1 91.12 85 LEU A N 1
ATOM 628 C CA . LEU A 1 85 ? 0.964 -17.75 -4.738 1 91.12 85 LEU A CA 1
ATOM 629 C C . LEU A 1 85 ? 0.015 -18.812 -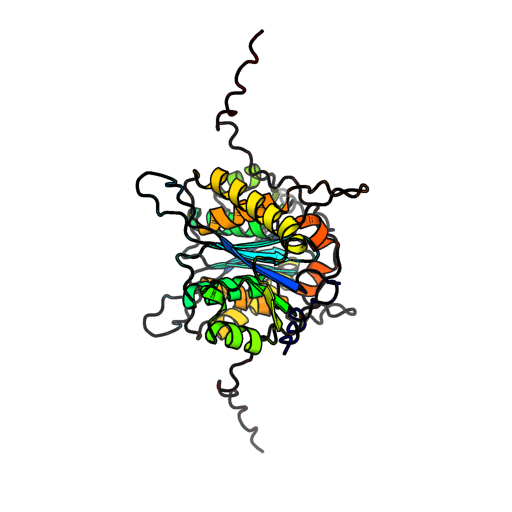5.281 1 91.12 85 LEU A C 1
ATOM 631 O O . LEU A 1 85 ? 0.441 -19.734 -5.984 1 91.12 85 LEU A O 1
ATOM 635 N N . ARG A 1 86 ? -1.218 -18.719 -4.836 1 86.19 86 ARG A N 1
ATOM 636 C CA . ARG A 1 86 ? -2.295 -19.547 -5.383 1 86.19 86 ARG A CA 1
ATOM 637 C C . ARG A 1 86 ? -3.16 -18.734 -6.348 1 86.19 86 ARG A C 1
ATOM 639 O O . ARG A 1 86 ? -3.549 -17.609 -6.043 1 86.19 86 ARG A O 1
ATOM 646 N N . CYS A 1 87 ? -3.377 -19.281 -7.523 1 83.38 87 CYS A N 1
ATOM 647 C CA . CYS A 1 87 ? -4.273 -18.625 -8.461 1 83.38 87 CYS A CA 1
ATOM 648 C C . CYS A 1 87 ? -5.062 -19.641 -9.273 1 83.38 87 CYS A C 1
ATOM 650 O O . CYS A 1 87 ? -4.727 -20.828 -9.289 1 83.38 87 CYS A O 1
ATOM 652 N N . ASP A 1 88 ? -6.242 -19.203 -9.648 1 71.56 88 ASP A N 1
ATOM 653 C CA . ASP A 1 88 ? -7.035 -20.109 -10.477 1 71.56 88 ASP A CA 1
ATOM 654 C C . ASP A 1 88 ? -6.5 -20.156 -11.906 1 71.56 88 ASP A C 1
ATOM 656 O O . ASP A 1 88 ? -5.57 -19.422 -12.25 1 71.56 88 ASP A O 1
ATOM 660 N N . ASN A 1 89 ? -6.984 -21.094 -12.594 1 60.41 89 ASN A N 1
ATOM 661 C CA . ASN A 1 89 ? -6.5 -21.359 -13.945 1 60.41 89 ASN A CA 1
ATOM 662 C C . ASN A 1 89 ? -7.148 -20.422 -14.969 1 60.41 89 ASN A C 1
ATOM 664 O O . ASN A 1 89 ? -7.414 -20.828 -16.094 1 60.41 89 ASN A O 1
ATOM 668 N N . SER A 1 90 ? -7.34 -19.25 -14.492 1 64.12 90 SER A N 1
ATOM 669 C CA . SER A 1 90 ? -7.844 -18.297 -15.477 1 64.12 90 SER A CA 1
ATOM 670 C C . SER A 1 90 ? -6.754 -17.891 -16.469 1 64.12 90 SER A C 1
ATOM 672 O O . SER A 1 90 ? -5.566 -18.078 -16.203 1 64.12 90 SER A O 1
ATOM 674 N N . GLN A 1 91 ? -7.188 -17.547 -17.578 1 61.94 91 GLN A N 1
ATOM 675 C CA . GLN A 1 91 ? -6.336 -17.219 -18.719 1 61.94 91 GLN A CA 1
ATOM 676 C C . GLN A 1 91 ? -5.227 -16.25 -18.328 1 61.94 91 GLN A C 1
ATOM 678 O O . GLN A 1 91 ? -4.113 -16.328 -18.844 1 61.94 91 GLN A O 1
ATOM 683 N N . SER A 1 92 ? -5.488 -15.414 -17.438 1 65.44 92 SER A N 1
ATOM 684 C CA . SER A 1 92 ? -4.52 -14.398 -17.047 1 65.44 92 SER A CA 1
ATOM 685 C C . SER A 1 92 ? -3.295 -15.023 -16.391 1 65.44 92 SER A C 1
ATOM 687 O O . SER A 1 92 ? -2.193 -14.477 -16.469 1 65.44 92 SER A O 1
ATOM 689 N N . PHE A 1 93 ? -3.461 -16.141 -15.805 1 74.44 93 PHE A N 1
ATOM 690 C CA . PHE A 1 93 ? -2.377 -16.719 -15.016 1 74.44 93 PHE A CA 1
ATOM 691 C C . PHE A 1 93 ? -1.831 -17.969 -15.688 1 74.44 93 PHE A C 1
ATOM 693 O O . PHE A 1 93 ? -0.794 -18.5 -15.281 1 74.44 93 PHE A O 1
ATOM 700 N N . ARG A 1 94 ? -2.537 -18.391 -16.625 1 66.44 94 ARG A N 1
ATOM 701 C CA . ARG A 1 94 ? -2.211 -19.672 -17.234 1 66.44 94 ARG A CA 1
ATOM 702 C C . ARG A 1 94 ? -1.052 -19.547 -18.219 1 66.44 94 ARG A C 1
ATOM 704 O O . ARG A 1 94 ? -0.328 -20.5 -18.453 1 66.44 94 ARG A O 1
ATOM 711 N N . GLY A 1 95 ? -0.794 -18.391 -18.609 1 70.12 95 GLY A N 1
ATOM 712 C CA . GLY A 1 95 ? 0.262 -18.281 -19.609 1 70.12 95 GLY A CA 1
ATOM 713 C C . GLY A 1 95 ? 1.65 -18.453 -19.031 1 70.12 95 GLY A C 1
ATOM 714 O O . GLY A 1 95 ? 1.843 -18.328 -17.812 1 70.12 95 GLY A O 1
ATOM 715 N N . SER A 1 96 ? 2.527 -19.062 -19.844 1 79.44 96 SER A N 1
ATOM 716 C CA . SER A 1 96 ? 3.924 -19.266 -19.469 1 79.44 96 SER A CA 1
ATOM 717 C C . SER A 1 96 ? 4.566 -17.953 -19.016 1 79.44 96 SER A C 1
ATOM 719 O O . SER A 1 96 ? 5.527 -17.969 -18.25 1 79.44 96 SER A O 1
ATOM 721 N N . GLU A 1 97 ? 3.961 -16.938 -19.484 1 84.56 97 GLU A N 1
ATOM 722 C CA . GLU A 1 97 ? 4.586 -15.648 -19.203 1 84.56 97 GLU A CA 1
ATOM 723 C C . GLU A 1 97 ? 4.457 -15.289 -17.719 1 84.56 97 GLU A C 1
ATOM 725 O O . GLU A 1 97 ? 5.41 -14.805 -17.109 1 84.56 97 GLU A O 1
ATOM 730 N N . PHE A 1 98 ? 3.365 -15.57 -17.188 1 88 98 PHE A N 1
ATOM 731 C CA . PHE A 1 98 ? 3.182 -15.234 -15.789 1 88 98 PHE A CA 1
ATOM 732 C C . PHE A 1 98 ? 4.004 -16.172 -14.898 1 88 98 PHE A C 1
ATOM 734 O O . PHE A 1 98 ? 4.562 -15.734 -13.891 1 88 98 PHE A O 1
ATOM 741 N N . ARG A 1 99 ? 4.102 -17.359 -15.281 1 84.88 99 ARG A N 1
ATOM 742 C CA . ARG A 1 99 ? 4.941 -18.312 -14.562 1 84.88 99 ARG A CA 1
ATOM 743 C C . ARG A 1 99 ? 6.398 -17.875 -14.57 1 84.88 99 ARG A C 1
ATOM 745 O O . ARG A 1 99 ? 7.09 -17.984 -13.555 1 84.88 99 ARG A O 1
ATOM 752 N N . CYS A 1 100 ? 6.836 -17.422 -15.664 1 88.38 100 CYS A N 1
ATOM 753 C CA . CYS A 1 100 ? 8.203 -16.938 -15.773 1 88.38 100 CYS A CA 1
ATOM 754 C C . CYS A 1 100 ? 8.422 -15.719 -14.875 1 88.38 100 CYS A C 1
ATOM 756 O O . CYS A 1 100 ? 9.484 -15.578 -14.266 1 88.38 100 CYS A O 1
ATOM 758 N N . LEU A 1 101 ? 7.41 -14.859 -14.836 1 89.81 101 LEU A N 1
ATOM 759 C CA . LEU A 1 101 ? 7.484 -13.711 -13.938 1 89.81 101 LEU A CA 1
ATOM 760 C C . LEU A 1 101 ? 7.633 -14.164 -12.484 1 89.81 101 LEU A C 1
ATOM 762 O O . LEU A 1 101 ? 8.508 -13.672 -11.766 1 89.81 101 LEU A O 1
ATOM 766 N N . CYS A 1 102 ? 6.867 -15.094 -12.07 1 91.06 102 CYS A N 1
ATOM 767 C CA . CYS A 1 102 ? 6.918 -15.594 -10.703 1 91.06 102 CYS A CA 1
ATOM 768 C C . CYS A 1 102 ? 8.258 -16.25 -10.414 1 91.06 102 CYS A C 1
ATOM 770 O O . CYS A 1 102 ? 8.836 -16.047 -9.336 1 91.06 102 CYS A O 1
ATOM 772 N N . LEU A 1 103 ? 8.727 -16.984 -11.336 1 88.56 103 LEU A N 1
ATOM 773 C CA . LEU A 1 103 ? 10.023 -17.641 -11.188 1 88.56 103 LEU A CA 1
ATOM 774 C C . LEU A 1 103 ? 11.133 -16.609 -10.984 1 88.56 103 LEU A C 1
ATOM 776 O O . LEU A 1 103 ? 12.055 -16.828 -10.195 1 88.56 103 LEU A O 1
ATOM 780 N N . SER A 1 104 ? 11.008 -15.531 -11.672 1 89.75 104 SER A N 1
ATOM 781 C CA . SER A 1 104 ? 12.031 -14.5 -11.555 1 89.75 104 SER A CA 1
ATOM 782 C C . SER A 1 104 ? 12.055 -13.898 -10.156 1 89.75 104 SER A C 1
ATOM 784 O O . SER A 1 104 ? 13.062 -13.336 -9.727 1 89.75 104 SER A O 1
ATOM 786 N N . TYR A 1 105 ? 10.961 -14.016 -9.453 1 90.19 105 TYR A N 1
ATOM 787 C CA . TYR A 1 105 ? 10.875 -13.547 -8.078 1 90.19 105 TYR A CA 1
ATOM 788 C C . TYR A 1 105 ? 11.031 -14.703 -7.094 1 90.19 105 TYR A C 1
ATOM 790 O O . TYR A 1 105 ? 10.883 -14.516 -5.883 1 90.19 105 TYR A O 1
ATOM 798 N N . SER A 1 106 ? 11.266 -15.859 -7.629 1 91.44 106 SER A N 1
ATOM 799 C CA . SER A 1 106 ? 11.375 -17.062 -6.812 1 91.44 106 SER A CA 1
ATOM 800 C C . SER A 1 106 ? 10.07 -17.344 -6.066 1 91.44 106 SER A C 1
ATOM 802 O O . SER A 1 106 ? 10.094 -17.719 -4.895 1 91.44 106 SER A O 1
ATOM 804 N N . ILE A 1 107 ? 9 -17.016 -6.695 1 92.19 107 ILE A N 1
ATOM 805 C CA . ILE A 1 107 ? 7.676 -17.281 -6.145 1 92.19 107 ILE A CA 1
ATOM 806 C C . ILE A 1 107 ? 7.16 -18.625 -6.652 1 92.19 107 ILE A C 1
ATOM 808 O O . ILE A 1 107 ? 7.133 -18.875 -7.859 1 92.19 107 ILE A O 1
ATOM 812 N N . GLN A 1 108 ? 6.742 -19.484 -5.75 1 90.12 108 GLN A N 1
ATOM 813 C CA . GLN A 1 108 ? 6.125 -20.75 -6.121 1 90.12 108 GLN A CA 1
ATOM 814 C C . GLN A 1 108 ? 4.652 -20.562 -6.484 1 90.12 108 GLN A C 1
ATOM 816 O O . GLN A 1 108 ? 3.902 -19.938 -5.738 1 90.12 108 GLN A O 1
ATOM 821 N N . MET A 1 109 ? 4.316 -21.141 -7.617 1 87.62 109 MET A N 1
ATOM 822 C CA . MET A 1 109 ? 2.932 -21 -8.055 1 87.62 109 MET A CA 1
ATOM 823 C C . MET A 1 109 ? 2.16 -22.297 -7.852 1 87.62 109 MET A C 1
ATOM 825 O O . MET A 1 109 ? 2.678 -23.391 -8.133 1 87.62 109 MET A O 1
ATOM 829 N N . GLN A 1 110 ? 1.019 -22.141 -7.312 1 82.5 110 GLN A N 1
ATOM 830 C CA . GLN A 1 110 ? 0.077 -23.25 -7.199 1 82.5 110 GLN A CA 1
ATOM 831 C C . GLN A 1 110 ? -1.254 -22.906 -7.867 1 82.5 110 GLN A C 1
ATOM 833 O O . GLN A 1 110 ? -1.859 -21.875 -7.566 1 82.5 110 GLN A O 1
ATOM 838 N N . PHE A 1 111 ? -1.649 -23.734 -8.766 1 75.5 111 PHE A N 1
ATOM 839 C CA . PHE A 1 111 ? -2.93 -23.531 -9.438 1 75.5 111 PHE A CA 1
ATOM 840 C C . PHE A 1 111 ? -4.047 -24.266 -8.695 1 75.5 111 PHE A C 1
ATOM 842 O O . PHE A 1 111 ? -3.873 -25.406 -8.273 1 75.5 111 PHE A O 1
ATOM 849 N N . ILE A 1 112 ? -5.02 -23.422 -8.281 1 68.44 112 ILE A N 1
ATOM 850 C CA . ILE A 1 112 ? -6.156 -24.047 -7.605 1 68.44 112 ILE A CA 1
ATOM 851 C C . ILE A 1 112 ? -7.262 -24.328 -8.617 1 68.44 112 ILE A C 1
ATOM 853 O O . ILE A 1 112 ? -7.582 -23.484 -9.453 1 68.44 112 ILE A O 1
ATOM 857 N N . TYR A 1 113 ? -7.574 -25.547 -8.789 1 53.78 113 TYR A N 1
ATOM 858 C CA . TYR A 1 113 ? -8.68 -25.922 -9.672 1 53.78 113 TYR A CA 1
ATOM 859 C C . TYR A 1 113 ? -10.023 -25.688 -8.984 1 53.78 113 TYR A C 1
ATOM 861 O O . TYR A 1 113 ? -10.133 -25.812 -7.762 1 53.78 113 TYR A O 1
ATOM 869 N N . SER A 1 114 ? -10.945 -24.781 -9.516 1 51 114 SER A N 1
ATOM 870 C CA . SER A 1 114 ? -12.281 -24.422 -9.047 1 51 114 SER A CA 1
ATOM 871 C C . SER A 1 114 ? -12.805 -25.422 -8.031 1 51 114 SER A C 1
ATOM 873 O O . SER A 1 114 ? -13.578 -25.078 -7.137 1 51 114 SER A O 1
ATOM 875 N N . ARG A 1 115 ? -12.625 -26.609 -8.164 1 42.34 115 ARG A N 1
ATOM 876 C CA . ARG A 1 115 ? -13.453 -27.578 -7.441 1 42.34 115 ARG A CA 1
ATOM 877 C C . ARG A 1 115 ? -12.992 -27.719 -5.996 1 42.34 115 ARG A C 1
ATOM 879 O O . ARG A 1 115 ? -13.453 -28.609 -5.281 1 42.34 115 ARG A O 1
ATOM 886 N N . SER A 1 116 ? -12.016 -27.062 -5.594 1 47 116 SER A N 1
ATOM 887 C CA . SER A 1 116 ? -11.789 -27.422 -4.195 1 47 116 SER A CA 1
ATOM 888 C C . SER A 1 116 ? -12.508 -26.469 -3.254 1 47 116 SER A C 1
ATOM 890 O O . SER A 1 116 ? -12.148 -25.297 -3.16 1 47 116 SER A O 1
ATOM 892 N N . PRO A 1 117 ? -13.672 -26.797 -2.652 1 44.31 117 PRO A N 1
ATOM 893 C CA . PRO A 1 117 ? -14.609 -26.047 -1.819 1 44.31 117 PRO A CA 1
ATOM 894 C C . PRO A 1 117 ? -13.922 -25.281 -0.694 1 44.31 117 PRO A C 1
ATOM 896 O O . PRO A 1 117 ? -14.367 -24.188 -0.315 1 44.31 117 PRO A O 1
ATOM 899 N N . GLN A 1 118 ? -13.18 -26 0.139 1 43.12 118 GLN A N 1
ATOM 900 C CA . GLN A 1 118 ? -12.781 -25.516 1.455 1 43.12 118 GLN A CA 1
ATOM 901 C C . GLN A 1 118 ? -12.062 -24.172 1.349 1 43.12 118 GLN A C 1
ATOM 903 O O . GLN A 1 118 ? -12.219 -23.312 2.211 1 4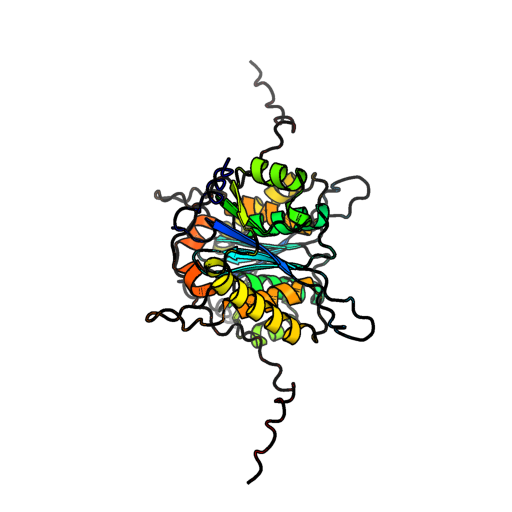3.12 118 GLN A O 1
ATOM 908 N N . ARG A 1 119 ? -11.109 -24.047 0.473 1 47.5 119 ARG A N 1
ATOM 909 C CA . ARG A 1 119 ? -10.234 -22.891 0.323 1 47.5 119 ARG A CA 1
ATOM 910 C C . ARG A 1 119 ? -10.984 -21.719 -0.276 1 47.5 119 ARG A C 1
ATOM 912 O O . ARG A 1 119 ? -10.633 -20.562 -0.029 1 47.5 119 ARG A O 1
ATOM 919 N N . GLY A 1 120 ? -12.18 -22.109 -0.871 1 51.38 120 GLY A N 1
ATOM 920 C CA . GLY A 1 120 ? -13.07 -21.25 -1.621 1 51.38 120 GLY A CA 1
ATOM 921 C C . GLY A 1 120 ? -13.922 -20.359 -0.734 1 51.38 120 GLY A C 1
ATOM 922 O O . GLY A 1 120 ? -14.211 -19.203 -1.091 1 51.38 120 GLY A O 1
ATOM 923 N N . GLY A 1 121 ? -14.008 -20.938 0.493 1 54.59 121 GLY A N 1
ATOM 924 C CA . GLY A 1 121 ? -15 -20.219 1.292 1 54.59 121 GLY A CA 1
ATOM 925 C C . GLY A 1 121 ? -14.484 -18.906 1.837 1 54.59 121 GLY A C 1
ATOM 926 O O . GLY A 1 121 ? -15.156 -17.875 1.712 1 54.59 121 GLY A O 1
ATOM 927 N N . ALA A 1 122 ? -13.258 -19 2.549 1 58.81 122 ALA A N 1
ATOM 928 C CA . ALA A 1 122 ? -12.734 -17.766 3.131 1 58.81 122 ALA A CA 1
ATOM 929 C C . ALA A 1 122 ? -12.383 -16.75 2.047 1 58.81 122 ALA A C 1
ATOM 931 O O . ALA A 1 122 ? -12.68 -15.555 2.182 1 58.81 122 ALA A O 1
ATOM 932 N N . TYR A 1 123 ? -11.906 -17.219 0.905 1 62.03 123 TYR A N 1
ATOM 933 C CA . TYR A 1 123 ? -11.531 -16.359 -0.217 1 62.03 123 TYR A CA 1
ATOM 934 C C . TYR A 1 123 ? -12.766 -15.758 -0.872 1 62.03 123 TYR A C 1
ATOM 936 O O . TYR A 1 123 ? -12.789 -14.57 -1.194 1 62.03 123 TYR A O 1
ATOM 944 N N . GLU A 1 124 ? -13.742 -16.688 -0.976 1 63.84 124 GLU A N 1
ATOM 945 C CA . GLU A 1 124 ? -14.992 -16.234 -1.584 1 63.84 124 GLU A CA 1
ATOM 946 C C . GLU A 1 124 ? -15.656 -15.156 -0.726 1 63.84 124 GLU A C 1
ATOM 948 O O . GLU A 1 124 ? -16.219 -14.188 -1.251 1 63.84 124 GLU A O 1
ATOM 953 N N . ARG A 1 125 ? -15.508 -15.258 0.574 1 67.38 125 ARG A N 1
ATOM 954 C CA . ARG A 1 125 ? -16.094 -14.25 1.455 1 67.38 125 ARG A CA 1
ATOM 955 C C . ARG A 1 125 ? -15.336 -12.93 1.352 1 67.38 125 ARG A C 1
ATOM 957 O O . ARG A 1 125 ? -15.953 -11.859 1.346 1 67.38 125 ARG A O 1
ATOM 964 N N . HIS A 1 126 ? -14.016 -13.023 1.248 1 71.12 126 HIS A N 1
ATOM 965 C CA . HIS A 1 126 ? -13.219 -11.805 1.145 1 71.12 126 HIS A CA 1
ATOM 966 C C . HIS A 1 126 ? -13.508 -11.062 -0.153 1 71.12 126 HIS A C 1
ATOM 968 O O . HIS A 1 126 ? -13.641 -9.836 -0.154 1 71.12 126 HIS A O 1
ATOM 974 N N . HIS A 1 127 ? -13.742 -11.797 -1.15 1 72.69 127 HIS A N 1
ATOM 975 C CA . HIS A 1 127 ? -14.031 -11.188 -2.441 1 72.69 127 HIS A CA 1
ATOM 976 C C . HIS A 1 127 ? -15.422 -10.562 -2.453 1 72.69 127 HIS A C 1
ATOM 978 O O . HIS A 1 127 ? -15.625 -9.492 -3.033 1 72.69 127 HIS A O 1
ATOM 984 N N . ALA A 1 128 ? -16.328 -11.273 -1.803 1 74.94 128 ALA A N 1
ATOM 985 C CA . ALA A 1 128 ? -17.688 -10.75 -1.715 1 74.94 128 ALA A CA 1
ATOM 986 C C . ALA A 1 128 ? -17.719 -9.43 -0.958 1 74.94 128 ALA A C 1
ATOM 988 O O . ALA A 1 128 ? -18.406 -8.492 -1.362 1 74.94 128 ALA A O 1
ATOM 989 N N . GLU A 1 129 ? -16.969 -9.422 0.093 1 79.25 129 GLU A N 1
ATOM 990 C CA . GLU A 1 129 ? -16.891 -8.203 0.893 1 79.25 129 GLU A CA 1
ATOM 991 C C . GLU A 1 129 ? -16.266 -7.059 0.1 1 79.25 129 GLU A C 1
ATOM 993 O O . GLU A 1 129 ? -16.766 -5.93 0.133 1 79.25 129 GLU A O 1
ATOM 998 N N . LEU A 1 130 ? -15.227 -7.344 -0.594 1 83 130 LEU A N 1
ATOM 999 C CA . LEU A 1 130 ? -14.578 -6.324 -1.406 1 83 130 LEU A CA 1
ATOM 1000 C C . LEU A 1 130 ? -15.516 -5.816 -2.5 1 83 130 LEU A C 1
ATOM 1002 O O . LEU A 1 130 ? -15.609 -4.609 -2.73 1 83 130 LEU A O 1
ATOM 1006 N N . ASN A 1 131 ? -16.234 -6.719 -3.076 1 81.5 131 ASN A N 1
ATOM 1007 C CA . ASN A 1 131 ? -17.188 -6.344 -4.121 1 81.5 131 ASN A CA 1
ATOM 1008 C C . ASN A 1 131 ? -18.297 -5.438 -3.586 1 81.5 131 ASN A C 1
ATOM 1010 O O . ASN A 1 131 ? -18.703 -4.492 -4.258 1 81.5 131 ASN A O 1
ATOM 1014 N N . GLU A 1 132 ? -18.703 -5.777 -2.455 1 83.06 132 GLU A N 1
ATOM 1015 C CA . GLU A 1 132 ? -19.719 -4.949 -1.819 1 83.06 132 GLU A CA 1
ATOM 1016 C C . GLU A 1 132 ? -19.203 -3.533 -1.568 1 83.06 132 GLU A C 1
ATOM 1018 O O . GLU A 1 132 ? -19.891 -2.555 -1.85 1 83.06 132 GLU A O 1
ATOM 1023 N N . GLN A 1 133 ? -18 -3.426 -1.066 1 85.19 133 GLN A N 1
ATOM 1024 C CA . GLN A 1 133 ? -17.406 -2.117 -0.808 1 85.19 133 GLN A CA 1
ATOM 1025 C C . GLN A 1 133 ? -17.188 -1.349 -2.107 1 85.19 133 GLN A C 1
ATOM 1027 O O . GLN A 1 133 ? -17.375 -0.131 -2.152 1 85.19 133 GLN A O 1
ATOM 1032 N N . LEU A 1 134 ? -16.828 -2.035 -3.139 1 83.69 134 LEU A N 1
ATOM 1033 C CA . LEU A 1 134 ? -16.625 -1.396 -4.434 1 83.69 134 LEU A CA 1
ATOM 1034 C C . LEU A 1 134 ? -17.922 -0.844 -4.988 1 83.69 134 LEU A C 1
ATOM 1036 O O . LEU A 1 134 ? -17.953 0.262 -5.535 1 83.69 134 LEU A O 1
ATOM 1040 N N . ARG A 1 135 ? -18.969 -1.565 -4.812 1 79.75 135 ARG A N 1
ATOM 1041 C CA . ARG A 1 135 ? -20.281 -1.121 -5.273 1 79.75 135 ARG A CA 1
ATOM 1042 C C . ARG A 1 135 ? -20.703 0.146 -4.543 1 79.75 135 ARG A C 1
ATOM 1044 O O . ARG A 1 135 ? -21.281 1.056 -5.152 1 79.75 135 ARG A O 1
ATOM 1051 N N . LEU A 1 136 ? -20.406 0.193 -3.279 1 78.94 136 LEU A N 1
ATOM 1052 C CA . LEU A 1 136 ? -20.812 1.328 -2.455 1 78.94 136 LEU A CA 1
ATOM 1053 C C . LEU A 1 136 ? -20.016 2.578 -2.834 1 78.94 136 LEU A C 1
ATOM 1055 O O . LEU A 1 136 ? -20.562 3.682 -2.855 1 78.94 136 LEU A O 1
ATOM 1059 N N . LEU A 1 137 ? -18.781 2.432 -3.178 1 82.5 137 LEU A N 1
ATOM 1060 C CA . LEU A 1 137 ? -17.906 3.582 -3.348 1 82.5 137 LEU A CA 1
ATOM 1061 C C . LEU A 1 137 ? -17.859 4.023 -4.805 1 82.5 137 LEU A C 1
ATOM 1063 O O . LEU A 1 137 ? -17.406 5.133 -5.113 1 82.5 137 LEU A O 1
ATOM 1067 N N . GLN A 1 138 ? -18.328 3.201 -5.652 1 76.44 138 GLN A N 1
ATOM 1068 C CA . GLN A 1 138 ? -18.234 3.492 -7.078 1 76.44 138 GLN A CA 1
ATOM 1069 C C . GLN A 1 138 ? -19.062 4.727 -7.441 1 76.44 138 GLN A C 1
ATOM 1071 O O . GLN A 1 138 ? -18.797 5.375 -8.453 1 76.44 138 GLN A O 1
ATOM 1076 N N . ALA A 1 139 ? -19.938 5.105 -6.637 1 73 139 ALA A N 1
ATOM 1077 C CA . ALA A 1 139 ? -20.797 6.258 -6.902 1 73 139 ALA A CA 1
ATOM 1078 C C . ALA A 1 139 ? -20.047 7.566 -6.641 1 73 139 ALA A C 1
ATOM 1080 O O . ALA A 1 139 ? -20.5 8.633 -7.078 1 73 139 ALA A O 1
ATOM 1081 N N . ARG A 1 140 ? -18.906 7.508 -6.07 1 77.31 140 ARG A N 1
ATOM 1082 C CA . ARG A 1 140 ? -18.141 8.703 -5.742 1 77.31 140 ARG A CA 1
ATOM 1083 C C . ARG A 1 140 ? -17.391 9.234 -6.961 1 77.31 140 ARG A C 1
ATOM 1085 O O . ARG A 1 140 ? -16.953 8.453 -7.809 1 77.31 140 ARG A O 1
ATOM 1092 N N . ASP A 1 141 ? -17.328 10.555 -7.051 1 78.69 141 ASP A N 1
ATOM 1093 C CA . ASP A 1 141 ? -16.578 11.203 -8.133 1 78.69 141 ASP A CA 1
ATOM 1094 C C . ASP A 1 141 ? -15.094 11.242 -7.824 1 78.69 141 ASP A C 1
ATOM 1096 O O . ASP A 1 141 ? -14.562 12.297 -7.449 1 78.69 141 ASP A O 1
ATOM 1100 N N . GLN A 1 142 ? -14.492 10.164 -7.965 1 85.5 142 GLN A N 1
ATOM 1101 C CA . GLN A 1 142 ? -13.055 10.039 -7.742 1 85.5 142 GLN A CA 1
ATOM 1102 C C . GLN A 1 142 ? -12.445 8.977 -8.664 1 85.5 142 GLN A C 1
ATOM 1104 O O . GLN A 1 142 ? -13.172 8.148 -9.219 1 85.5 142 GLN A O 1
ATOM 1109 N N . PRO A 1 143 ? -11.148 9.07 -8.844 1 86.56 143 PRO A N 1
ATOM 1110 C CA . PRO A 1 143 ? -10.508 8.086 -9.727 1 86.56 143 PRO A CA 1
ATOM 1111 C C . PRO A 1 143 ? -10.695 6.648 -9.242 1 86.56 143 PRO A C 1
ATOM 1113 O O . PRO A 1 143 ? -10.742 6.402 -8.031 1 86.56 143 PRO A O 1
ATOM 1116 N N . CYS A 1 144 ? -10.68 5.723 -10.203 1 85.81 144 CYS A N 1
ATOM 1117 C CA . CYS A 1 144 ? -10.961 4.32 -9.914 1 85.81 144 CYS A CA 1
ATOM 1118 C C . CYS A 1 144 ? -9.891 3.736 -8.992 1 85.81 144 CYS A C 1
ATOM 1120 O O . CYS A 1 144 ? -10.188 2.879 -8.164 1 85.81 144 CYS A O 1
ATOM 1122 N N . ASP A 1 145 ? -8.711 4.152 -9.227 1 90 145 ASP A N 1
ATOM 1123 C CA . ASP A 1 145 ? -7.641 3.586 -8.422 1 90 145 ASP A CA 1
ATOM 1124 C C . ASP A 1 145 ? -7.816 3.941 -6.945 1 90 145 ASP A C 1
ATOM 1126 O O . ASP A 1 145 ? -7.598 3.104 -6.066 1 90 145 ASP A O 1
ATOM 1130 N N . LEU A 1 146 ? -8.219 5.164 -6.648 1 91.88 146 LEU A N 1
ATOM 1131 C CA . LEU A 1 146 ? -8.508 5.543 -5.273 1 91.88 146 LEU A CA 1
ATOM 1132 C C . LEU A 1 146 ? -9.711 4.773 -4.738 1 91.88 146 LEU A C 1
ATOM 1134 O O . LEU A 1 146 ? -9.703 4.32 -3.592 1 91.88 146 LEU A O 1
ATOM 1138 N N . THR A 1 147 ? -10.711 4.641 -5.57 1 89.38 147 THR A N 1
ATOM 1139 C CA . THR A 1 147 ? -11.906 3.902 -5.176 1 89.38 147 THR A CA 1
ATOM 1140 C C . THR A 1 147 ? -11.547 2.479 -4.762 1 89.38 147 THR A C 1
ATOM 1142 O O . THR A 1 147 ? -12.023 1.986 -3.734 1 89.38 147 THR A O 1
ATOM 1145 N N . VAL A 1 148 ? -10.734 1.829 -5.496 1 91.69 148 VAL A N 1
ATOM 1146 C CA . VAL A 1 148 ? -10.328 0.452 -5.227 1 91.69 148 VAL A CA 1
ATOM 1147 C C . VAL A 1 148 ? -9.555 0.39 -3.914 1 91.69 148 VAL A C 1
ATOM 1149 O O . VAL A 1 148 ? -9.797 -0.491 -3.084 1 91.69 148 VAL A O 1
ATOM 1152 N N . LEU A 1 149 ? -8.672 1.341 -3.74 1 93.69 149 LEU A N 1
ATOM 1153 C CA . LEU A 1 149 ? -7.867 1.357 -2.521 1 93.69 149 LEU A CA 1
ATOM 1154 C C . LEU A 1 149 ? -8.75 1.56 -1.294 1 93.69 149 LEU A C 1
ATOM 1156 O O . LEU A 1 149 ? -8.594 0.86 -0.291 1 93.69 149 LEU A O 1
ATOM 1160 N N . GLU A 1 150 ? -9.648 2.492 -1.406 1 92.25 150 GLU A N 1
ATOM 1161 C CA . GLU A 1 150 ? -10.523 2.766 -0.271 1 92.25 150 GLU A CA 1
ATOM 1162 C C . GLU A 1 150 ? -11.453 1.587 0.005 1 92.25 150 GLU A C 1
ATOM 1164 O O . GLU A 1 150 ? -11.703 1.247 1.163 1 92.25 150 GLU A O 1
ATOM 1169 N N . ALA A 1 151 ? -11.977 1.002 -1.031 1 91.06 151 ALA A N 1
ATOM 1170 C CA . ALA A 1 151 ? -12.82 -0.179 -0.863 1 91.06 151 ALA A CA 1
ATOM 1171 C C . ALA A 1 151 ? -12.055 -1.309 -0.181 1 91.06 151 ALA A C 1
ATOM 1173 O O . ALA A 1 151 ? -12.586 -1.988 0.697 1 91.06 151 ALA A O 1
ATOM 1174 N N . THR A 1 152 ? -10.867 -1.511 -0.62 1 93 152 THR A N 1
ATOM 1175 C CA . THR A 1 152 ? -10.031 -2.557 -0.042 1 93 152 THR A CA 1
ATOM 1176 C C . THR A 1 152 ? -9.75 -2.271 1.431 1 93 152 THR A C 1
ATOM 1178 O O . THR A 1 152 ? -9.797 -3.18 2.264 1 93 152 THR A O 1
ATOM 1181 N N . ALA A 1 153 ? -9.43 -1.021 1.7 1 92.69 153 ALA A N 1
ATOM 1182 C CA . ALA A 1 153 ? -9.188 -0.625 3.084 1 92.69 153 ALA A CA 1
ATOM 1183 C C . ALA A 1 153 ? -10.406 -0.914 3.959 1 92.69 153 ALA A C 1
ATOM 1185 O O . ALA A 1 153 ? -10.266 -1.402 5.082 1 92.69 153 ALA A O 1
ATOM 1186 N N . ARG A 1 154 ? -11.531 -0.626 3.455 1 89.06 154 ARG A N 1
ATOM 1187 C CA . ARG A 1 154 ? -12.758 -0.883 4.199 1 89.06 154 ARG A CA 1
ATOM 1188 C C . ARG A 1 154 ? -12.977 -2.379 4.406 1 89.06 154 ARG A C 1
ATOM 1190 O O . ARG A 1 154 ? -13.398 -2.809 5.477 1 89.06 154 ARG A O 1
ATOM 1197 N N . SER A 1 155 ? -12.766 -3.102 3.395 1 88.06 155 SER A N 1
ATOM 1198 C CA . SER A 1 155 ? -12.867 -4.551 3.514 1 88.06 155 SER A CA 1
ATOM 1199 C C . SER A 1 155 ? -11.906 -5.086 4.566 1 88.06 155 SER A C 1
ATOM 1201 O O . SER A 1 155 ? -12.258 -5.965 5.355 1 88.06 155 SER A O 1
ATOM 1203 N N . ASN A 1 156 ? -10.664 -4.613 4.609 1 90.06 156 ASN A N 1
ATOM 1204 C CA . ASN A 1 156 ? -9.641 -5.035 5.562 1 90.06 156 ASN A CA 1
ATOM 1205 C C . ASN A 1 156 ? -10.016 -4.664 6.992 1 90.06 156 ASN A C 1
ATOM 1207 O O . ASN A 1 156 ? -9.539 -5.281 7.945 1 90.06 156 ASN A O 1
ATOM 1211 N N . ALA A 1 157 ? -10.805 -3.666 7.094 1 86.31 157 ALA A N 1
ATOM 1212 C CA . ALA A 1 157 ? -11.164 -3.174 8.422 1 86.31 157 ALA A CA 1
ATOM 1213 C C . ALA A 1 157 ? -12.352 -3.949 8.992 1 86.31 157 ALA A C 1
ATOM 1215 O O . ALA A 1 157 ? -12.672 -3.822 10.172 1 86.31 157 ALA A O 1
ATOM 1216 N N . GLN A 1 158 ? -12.977 -4.715 8.109 1 81 158 GLN A N 1
ATOM 1217 C CA . GLN A 1 158 ? -14.164 -5.434 8.555 1 81 158 GLN A CA 1
ATOM 1218 C C . GLN A 1 158 ? -13.797 -6.574 9.5 1 81 158 GLN A C 1
ATOM 1220 O O . GLN A 1 158 ? -12.891 -7.355 9.211 1 81 158 GLN A O 1
ATOM 1225 N N . PHE A 1 159 ? -14.5 -6.508 10.656 1 69.19 159 PHE A N 1
ATOM 1226 C CA . PHE A 1 159 ? -14.312 -7.551 11.648 1 69.19 159 PHE A CA 1
ATOM 1227 C C . PHE A 1 159 ? -14.945 -8.859 11.188 1 69.19 159 PHE A C 1
ATOM 1229 O O . PHE A 1 159 ? -16.031 -8.859 10.609 1 69.19 159 PHE A O 1
ATOM 1236 N N . ARG A 1 160 ? -14.148 -9.82 11.148 1 62.03 160 ARG A N 1
ATOM 1237 C CA . ARG A 1 160 ? -14.68 -11.125 10.781 1 62.03 160 ARG A CA 1
ATOM 1238 C C . ARG A 1 160 ? -14.891 -12 12.016 1 62.03 160 ARG A C 1
ATOM 1240 O O . ARG A 1 160 ? -14.109 -11.93 12.969 1 62.03 160 ARG A O 1
ATOM 1247 N N . TRP A 1 161 ? -16.234 -12.156 12.336 1 51.12 161 TRP A N 1
ATOM 1248 C CA . TRP A 1 161 ? -16.625 -12.969 13.484 1 51.12 161 TRP A CA 1
ATOM 1249 C C . TRP A 1 161 ? -16.203 -14.422 13.281 1 51.12 161 TRP A C 1
ATOM 1251 O O . TRP A 1 161 ? -16.609 -15.062 12.312 1 51.12 161 TRP A O 1
ATOM 1261 N N . ASP A 1 162 ? -15.023 -14.781 13.086 1 47.12 162 ASP A N 1
ATOM 1262 C CA . ASP A 1 162 ? -14.891 -16.234 13.156 1 47.12 162 ASP A CA 1
ATOM 1263 C C . ASP A 1 162 ? -15.195 -16.75 14.562 1 47.12 162 ASP A C 1
ATOM 1265 O O . ASP A 1 162 ? -15.258 -15.969 15.516 1 47.12 162 ASP A O 1
ATOM 1269 N N . ASP A 1 163 ? -15.297 -18.203 14.703 1 38.19 163 ASP A N 1
ATOM 1270 C CA . ASP A 1 163 ? -15.766 -18.922 15.883 1 38.19 163 ASP A CA 1
ATOM 1271 C C . ASP A 1 163 ? -15.219 -18.297 17.156 1 38.19 163 ASP A C 1
ATOM 1273 O O . ASP A 1 163 ? -15.984 -17.938 18.062 1 38.19 163 ASP A O 1
ATOM 1277 N N . PRO A 1 164 ? -14.25 -19.062 17.922 1 42.16 164 PRO A N 1
ATOM 1278 C CA . PRO A 1 164 ? -14.094 -19.078 19.375 1 42.16 164 PRO A CA 1
ATOM 1279 C C . PRO A 1 164 ? -13.594 -17.734 19.922 1 42.16 164 PRO A C 1
ATOM 1281 O O . PRO A 1 164 ? -13.016 -17.688 21.016 1 42.16 164 PRO A O 1
ATOM 1284 N N . GLY A 1 165 ? -13.906 -16.391 19.578 1 43.41 165 GLY A N 1
ATOM 1285 C CA . GLY A 1 165 ? -13.758 -15.25 20.469 1 43.41 165 GLY A CA 1
ATOM 1286 C C . GLY A 1 165 ? -12.969 -14.109 19.844 1 43.41 165 GLY A C 1
ATOM 1287 O O . GLY A 1 165 ? -13.07 -12.961 20.281 1 43.41 165 GLY A O 1
ATOM 1288 N N . LEU A 1 166 ? -11.719 -14.258 19.297 1 49.19 166 LEU A N 1
ATOM 1289 C CA . LEU A 1 166 ? -10.859 -13.094 19.062 1 49.19 166 LEU A CA 1
ATOM 1290 C C . LEU A 1 166 ? -11.258 -12.383 17.766 1 49.19 166 LEU A C 1
ATOM 1292 O O . LEU A 1 166 ? -11.32 -13.008 16.703 1 49.19 166 LEU A O 1
ATOM 1296 N N . VAL A 1 167 ? -12.195 -11.453 17.734 1 53.44 167 VAL A N 1
ATOM 1297 C CA . VAL A 1 167 ? -12.75 -10.594 16.703 1 53.44 167 VAL A CA 1
ATOM 1298 C C . VAL A 1 167 ? -11.648 -9.711 16.109 1 53.44 167 VAL A C 1
ATOM 1300 O O . VAL A 1 167 ? -11.188 -8.766 16.766 1 53.44 167 VAL A O 1
ATOM 1303 N N . ASN A 1 168 ? -10.711 -10.211 15.172 1 76.62 168 ASN A N 1
ATOM 1304 C CA . ASN A 1 168 ? -9.758 -9.242 14.656 1 76.62 168 ASN A CA 1
ATOM 1305 C C . ASN A 1 168 ? -9.945 -9.008 13.156 1 76.62 168 ASN A C 1
ATOM 1307 O O . ASN A 1 168 ? -10.547 -9.836 12.469 1 76.62 168 ASN A O 1
ATOM 1311 N N . SER A 1 169 ? -9.969 -7.855 12.664 1 83.12 169 SER A N 1
ATOM 1312 C CA . SER A 1 169 ? -9.992 -7.504 11.25 1 83.12 169 SER A CA 1
ATOM 1313 C C . SER A 1 169 ? -8.727 -7.973 10.539 1 83.12 169 SER A C 1
ATOM 1315 O O . SER A 1 169 ? -7.691 -8.18 11.172 1 83.12 169 SER A O 1
ATOM 1317 N N . PRO A 1 170 ? -8.883 -8.305 9.234 1 87.44 170 PRO A N 1
ATOM 1318 C CA . PRO A 1 170 ? -7.66 -8.602 8.484 1 87.44 170 PRO A CA 1
ATOM 1319 C C . PRO A 1 170 ? -6.562 -7.562 8.711 1 87.44 170 PRO A C 1
ATOM 1321 O O . PRO A 1 170 ? -5.379 -7.914 8.758 1 87.44 170 PRO A O 1
ATOM 1324 N N . TRP A 1 171 ? -6.973 -6.328 8.852 1 88.56 171 TRP A N 1
ATOM 1325 C CA . TRP A 1 171 ? -6.027 -5.262 9.156 1 88.56 171 TRP A CA 1
ATOM 1326 C C . TRP A 1 171 ? -5.277 -5.551 10.453 1 88.56 171 TRP A C 1
ATOM 1328 O O . TRP A 1 171 ? -4.047 -5.508 10.492 1 88.56 171 TRP A O 1
ATOM 1338 N N . ASP A 1 172 ? -5.992 -5.871 11.477 1 85.19 172 ASP A N 1
ATOM 1339 C CA . ASP A 1 172 ? -5.395 -6.129 12.781 1 85.19 172 ASP A CA 1
ATOM 1340 C C . ASP A 1 172 ? -4.539 -7.395 12.75 1 85.19 172 ASP A C 1
ATOM 1342 O O . ASP A 1 172 ? -3.438 -7.418 13.305 1 85.19 172 ASP A O 1
ATOM 1346 N N . LEU A 1 173 ? -5.008 -8.367 12.102 1 85 173 LEU A N 1
ATOM 1347 C CA . LEU A 1 173 ? -4.281 -9.625 12.039 1 85 173 LEU A CA 1
ATOM 1348 C C . LEU A 1 173 ? -2.98 -9.461 11.258 1 85 173 LEU A C 1
ATOM 1350 O O . LEU A 1 173 ? -1.96 -10.055 11.617 1 85 173 LEU A O 1
ATOM 1354 N N . ALA A 1 174 ? -3.008 -8.68 10.227 1 88.88 174 ALA A N 1
ATOM 1355 C CA . ALA A 1 174 ? -1.82 -8.469 9.398 1 88.88 174 ALA A CA 1
ATOM 1356 C C . ALA A 1 174 ? -0.733 -7.734 10.18 1 88.88 174 ALA A C 1
ATOM 1358 O O . ALA A 1 174 ? 0.446 -7.797 9.828 1 88.88 174 ALA A O 1
ATOM 1359 N N . ARG A 1 175 ? -1.121 -7.066 11.188 1 85.31 175 ARG A N 1
ATOM 1360 C CA . ARG A 1 175 ? -0.158 -6.258 11.93 1 85.31 175 ARG A CA 1
ATOM 1361 C C . ARG A 1 175 ? 0.197 -6.914 13.258 1 85.31 175 ARG A C 1
ATOM 1363 O O . ARG A 1 175 ? 1.06 -6.422 13.992 1 85.31 175 ARG A O 1
ATOM 1370 N N . THR A 1 176 ? -0.456 -8 13.57 1 80.75 176 THR A N 1
ATOM 1371 C CA . THR A 1 176 ? -0.188 -8.695 14.82 1 80.75 176 THR A CA 1
ATOM 1372 C C . THR A 1 176 ? 0.603 -9.977 14.57 1 80.75 176 THR A C 1
ATOM 1374 O O . THR A 1 176 ? 1.441 -10.367 15.383 1 80.75 176 THR A O 1
ATOM 1377 N N . TYR A 1 177 ? 0.33 -10.602 13.484 1 79 177 TYR A N 1
ATOM 1378 C CA . TYR A 1 177 ? 0.999 -11.859 13.156 1 79 177 TYR A CA 1
ATOM 1379 C C . TYR A 1 177 ? 2.439 -11.609 12.727 1 79 177 TYR A C 1
ATOM 1381 O O . TYR A 1 177 ? 2.811 -10.484 12.391 1 79 177 TYR A O 1
ATOM 1389 N N . PRO A 1 178 ? 3.236 -12.68 12.766 1 77.25 178 PRO A N 1
ATOM 1390 C CA . PRO A 1 178 ? 4.609 -12.539 12.273 1 77.25 178 PRO A CA 1
ATOM 1391 C C . PRO A 1 178 ? 4.68 -12.109 10.812 1 77.25 178 PRO A C 1
ATOM 1393 O O . PRO A 1 178 ? 3.744 -12.359 10.047 1 77.25 178 PRO A O 1
ATOM 1396 N N . TYR A 1 179 ? 5.793 -11.406 10.5 1 78.38 179 TYR A N 1
ATOM 1397 C CA . TYR A 1 179 ? 5.984 -10.891 9.148 1 78.38 179 TYR A CA 1
ATOM 1398 C C . TYR A 1 179 ? 7.211 -11.516 8.5 1 78.38 179 TYR A C 1
ATOM 1400 O O . TYR A 1 179 ? 8.047 -12.125 9.18 1 78.38 179 TYR A O 1
ATOM 1408 N N . LEU A 1 180 ? 7.176 -11.43 7.141 1 73.88 180 LEU A N 1
ATOM 1409 C CA . LEU A 1 180 ? 8.367 -11.836 6.398 1 73.88 180 LEU A CA 1
ATOM 1410 C C . LEU A 1 180 ? 9.445 -10.758 6.48 1 73.88 180 LEU A C 1
ATOM 1412 O O . LEU A 1 180 ? 9.172 -9.578 6.25 1 73.88 180 LEU A O 1
ATOM 1416 N N . GLN A 1 181 ? 10.523 -11.188 7.012 1 65.88 181 GLN A N 1
ATOM 1417 C CA . GLN A 1 181 ? 11.625 -10.227 7.062 1 65.88 181 GLN A CA 1
ATOM 1418 C C . GLN A 1 181 ? 12.016 -9.773 5.664 1 65.88 181 GLN A C 1
ATOM 1420 O O . GLN A 1 181 ? 11.93 -10.539 4.703 1 65.88 181 GLN A O 1
ATOM 1425 N N . CYS A 1 182 ? 12.078 -8.469 5.43 1 57.03 182 CYS A N 1
ATOM 1426 C CA . CYS A 1 182 ? 12.398 -7.875 4.137 1 57.03 182 CYS A CA 1
ATOM 1427 C C . CYS A 1 182 ? 13.578 -8.594 3.486 1 57.03 182 CYS A C 1
ATOM 1429 O O . CYS A 1 182 ? 14.672 -8.633 4.051 1 57.03 182 CYS A O 1
ATOM 1431 N N . ALA A 1 183 ? 13.289 -9.703 2.855 1 47.12 183 ALA A N 1
ATOM 1432 C CA . ALA A 1 183 ? 14.391 -10.133 2.006 1 47.12 183 ALA A CA 1
ATOM 1433 C C . ALA A 1 183 ? 14.758 -9.062 0.986 1 47.12 183 ALA A C 1
ATOM 1435 O O . ALA A 1 183 ? 13.938 -8.195 0.67 1 47.12 183 ALA A O 1
ATOM 1436 N N . THR A 1 184 ? 15.984 -8.766 0.632 1 42.09 184 THR A N 1
ATOM 1437 C CA . THR A 1 184 ? 16.422 -7.855 -0.419 1 42.09 184 THR A CA 1
ATOM 1438 C C . THR A 1 184 ? 15.398 -7.781 -1.54 1 42.09 184 THR A C 1
ATOM 1440 O O . THR A 1 184 ? 15.109 -8.781 -2.193 1 42.09 184 THR A O 1
ATOM 1443 N N . LEU A 1 185 ? 14.258 -7.195 -1.328 1 42.94 185 LEU A N 1
ATOM 1444 C CA . LEU A 1 185 ? 13.422 -6.918 -2.49 1 42.94 185 LEU A CA 1
ATOM 1445 C C . LEU A 1 185 ? 14.273 -6.691 -3.732 1 42.94 185 LEU A C 1
ATOM 1447 O O . LEU A 1 185 ? 14.273 -5.598 -4.301 1 42.94 185 LEU A O 1
ATOM 1451 N N . SER A 1 186 ? 15.594 -6.785 -3.75 1 39.06 186 SER A N 1
ATOM 1452 C CA . SER A 1 186 ? 16.297 -6.398 -4.973 1 39.06 186 SER A CA 1
ATOM 1453 C C . SER A 1 186 ? 15.625 -7.008 -6.203 1 39.06 186 SER A C 1
ATOM 1455 O O . SER A 1 186 ? 15.43 -8.227 -6.27 1 39.06 186 SER A O 1
ATOM 1457 N N . PRO A 1 187 ? 14.734 -6.359 -6.793 1 40.28 187 PRO A N 1
ATOM 1458 C CA . PRO A 1 187 ? 14.484 -6.973 -8.102 1 40.28 187 PRO A CA 1
ATOM 1459 C C . PRO A 1 187 ? 15.719 -7.676 -8.664 1 40.28 187 PRO A C 1
ATOM 1461 O O . PRO A 1 187 ? 16.844 -7.332 -8.305 1 40.28 187 PRO A O 1
ATOM 1464 N N . PRO A 1 188 ? 15.602 -8.883 -9.227 1 34.72 188 PRO A N 1
ATOM 1465 C CA . PRO A 1 188 ? 16.828 -9.32 -9.891 1 34.72 188 PRO A CA 1
ATOM 1466 C C . PRO A 1 188 ? 17.516 -8.195 -10.656 1 34.72 188 PRO A C 1
ATOM 1468 O O . PRO A 1 188 ? 16.859 -7.457 -11.406 1 34.72 188 PRO A O 1
ATOM 1471 N N . VAL A 1 189 ? 18.453 -7.41 -10.031 1 34.59 189 VAL A N 1
ATOM 1472 C CA . VAL A 1 189 ? 19.297 -6.531 -10.844 1 34.59 189 VAL A CA 1
ATOM 1473 C C . VAL A 1 189 ? 19.516 -7.16 -12.219 1 34.59 189 VAL A C 1
ATOM 1475 O O . VAL A 1 189 ? 19.75 -8.367 -12.328 1 34.59 189 VAL A O 1
ATOM 1478 N N . ASP A 1 190 ? 18.828 -6.609 -13.078 1 33.53 190 ASP A N 1
ATOM 1479 C CA . ASP A 1 190 ? 19.219 -7.043 -14.414 1 33.53 190 ASP A CA 1
ATOM 1480 C C . ASP A 1 190 ? 20.734 -7.188 -14.523 1 33.53 190 ASP A C 1
ATOM 1482 O O . ASP A 1 190 ? 21.469 -6.215 -14.344 1 33.53 190 ASP A O 1
ATOM 1486 N N . PRO A 1 191 ? 21.328 -8.281 -14.328 1 32.84 191 PRO A N 1
ATOM 1487 C CA . PRO A 1 191 ? 22.781 -8.43 -14.492 1 32.84 191 PRO A CA 1
ATOM 1488 C C . PRO A 1 191 ? 23.312 -7.648 -15.688 1 32.84 191 PRO A C 1
ATOM 1490 O O . PRO A 1 191 ? 24.531 -7.574 -15.883 1 32.84 191 PRO A O 1
ATOM 1493 N N . THR A 1 192 ? 22.5 -7.332 -16.641 1 32.19 192 THR A N 1
ATOM 1494 C CA . THR A 1 192 ? 23.094 -6.711 -17.828 1 32.19 192 THR A CA 1
ATOM 1495 C C . THR A 1 192 ? 23.391 -5.238 -17.578 1 32.19 192 THR A C 1
ATOM 1497 O O . THR A 1 192 ? 23.766 -4.508 -18.484 1 32.19 192 THR A O 1
ATOM 1500 N N . LEU A 1 193 ? 22.859 -4.66 -16.547 1 33.91 193 LEU A N 1
ATOM 1501 C CA . LEU A 1 193 ? 23.281 -3.262 -16.469 1 33.91 193 LEU A CA 1
ATOM 1502 C C . LEU A 1 193 ? 24.734 -3.15 -16.047 1 33.91 193 LEU A C 1
ATOM 1504 O O . LEU A 1 193 ? 25.188 -3.857 -15.141 1 33.91 193 LEU A O 1
ATOM 1508 N N . PRO A 1 194 ? 25.609 -2.504 -16.828 1 31.89 194 PRO A N 1
ATOM 1509 C CA . PRO A 1 194 ? 27.047 -2.426 -16.625 1 31.89 194 PRO A CA 1
ATOM 1510 C C . PRO A 1 194 ? 27.422 -1.967 -15.211 1 31.89 194 PRO A C 1
ATOM 1512 O O . PRO A 1 194 ? 26.688 -1.183 -14.602 1 31.89 194 PRO A O 1
ATOM 1515 N N . LYS A 1 195 ? 28.156 -2.678 -14.461 1 31.83 195 LYS A N 1
ATOM 1516 C CA . LYS A 1 195 ? 28.875 -2.217 -13.273 1 31.83 195 LYS A CA 1
ATOM 1517 C C . LYS A 1 195 ? 29.438 -0.812 -13.477 1 31.83 195 LYS A C 1
ATOM 1519 O O . LYS A 1 195 ? 30.094 -0.542 -14.484 1 31.83 195 LYS A O 1
ATOM 1524 N N . ALA A 1 196 ? 29.016 0.219 -12.984 1 31.61 196 ALA A N 1
ATOM 1525 C CA . ALA A 1 196 ? 29.828 1.431 -13.141 1 31.61 196 ALA A CA 1
ATOM 1526 C C . ALA A 1 196 ? 31.312 1.124 -12.992 1 31.61 196 ALA A C 1
ATOM 1528 O O . ALA A 1 196 ? 31.703 0.337 -12.133 1 31.61 196 ALA A O 1
ATOM 1529 N N . PHE A 1 197 ? 32.156 1.531 -13.867 1 28.66 197 PHE A N 1
ATOM 1530 C CA . PHE A 1 197 ? 33.594 1.482 -14.039 1 28.66 197 PHE A CA 1
ATOM 1531 C C . PHE A 1 197 ? 34.312 2.014 -12.797 1 28.66 197 PHE A C 1
ATOM 1533 O O . PHE A 1 197 ? 34.125 3.17 -12.414 1 28.66 197 PHE A O 1
ATOM 1540 N N . GLN A 1 198 ? 34.562 1.224 -11.805 1 30.39 198 GLN A N 1
ATOM 1541 C CA . GLN A 1 198 ? 35.625 1.59 -10.883 1 30.39 198 GLN A CA 1
ATOM 1542 C C . GLN A 1 198 ? 36.844 2.125 -11.641 1 30.39 198 GLN A C 1
ATOM 1544 O O . GLN A 1 198 ? 37.375 1.449 -12.516 1 30.39 198 GLN A O 1
ATOM 1549 N N . GLU A 1 199 ? 37 3.432 -11.789 1 30.8 199 GLU A N 1
ATOM 1550 C CA . GLU A 1 199 ? 38.281 3.939 -12.289 1 30.8 199 GLU A CA 1
ATOM 1551 C C . GLU A 1 199 ? 39.469 3.277 -11.57 1 30.8 199 GLU A C 1
ATOM 1553 O O . GLU A 1 199 ? 39.406 3.053 -10.359 1 30.8 199 GLU A O 1
ATOM 1558 N N . PRO A 1 200 ? 40.344 2.613 -12.266 1 32.03 200 PRO A N 1
ATOM 1559 C CA . PRO A 1 200 ? 41.656 2.1 -11.797 1 32.03 200 PRO A CA 1
ATOM 1560 C C . PRO A 1 200 ? 42.438 3.139 -11.023 1 32.03 200 PRO A C 1
ATOM 1562 O O . PRO A 1 200 ? 42.531 4.297 -11.438 1 32.03 200 PRO A O 1
ATOM 1565 N N . SER A 1 201 ? 42.469 3.098 -9.781 1 29.03 201 SER A N 1
ATOM 1566 C CA . SER A 1 201 ? 43.531 3.867 -9.141 1 29.03 201 SER A CA 1
ATOM 1567 C C . SER A 1 201 ? 44.875 3.58 -9.789 1 29.03 201 SER A C 1
ATOM 1569 O O . SER A 1 201 ? 45.219 2.424 -10.055 1 29.03 201 SER A O 1
ATOM 1571 N N . ALA A 1 202 ? 45.531 4.605 -10.461 1 30.66 202 ALA A N 1
ATOM 1572 C CA . ALA A 1 202 ? 46.938 4.734 -10.805 1 30.66 202 ALA A CA 1
ATOM 1573 C C . ALA A 1 202 ? 47.812 4.34 -9.625 1 30.66 202 ALA A C 1
ATOM 1575 O O . ALA A 1 202 ? 47.688 4.879 -8.531 1 30.66 202 ALA A O 1
ATOM 1576 N N . ARG A 1 203 ? 48.438 3.186 -9.852 1 23.17 203 ARG A N 1
ATOM 1577 C CA . ARG A 1 203 ? 49.781 3.156 -9.312 1 23.17 203 ARG A CA 1
ATOM 1578 C C . ARG A 1 203 ? 50.688 4.191 -9.992 1 23.17 203 ARG A C 1
ATOM 1580 O O . ARG A 1 203 ? 50.594 4.387 -11.203 1 23.17 203 ARG A O 1
ATOM 1587 N N . SER B 1 1 ? 9.391 45.812 24.031 1 25.48 1 SER B N 1
ATOM 1588 C CA . SER B 1 1 ? 8.281 44.875 24.203 1 25.48 1 SER B CA 1
ATOM 1589 C C . SER B 1 1 ? 8.57 43.531 23.516 1 25.48 1 SER B C 1
ATOM 1591 O O . SER B 1 1 ? 8.758 43.469 22.297 1 25.48 1 SER B O 1
ATOM 1593 N N . GLN B 1 2 ? 9.344 42.625 24.094 1 26.09 2 GLN B N 1
ATOM 1594 C CA . GLN B 1 2 ? 9.906 41.375 23.594 1 26.09 2 GLN B CA 1
ATOM 1595 C C . GLN B 1 2 ? 8.805 40.406 23.156 1 26.09 2 GLN B C 1
ATOM 1597 O O . GLN B 1 2 ? 7.863 40.125 23.906 1 26.09 2 GLN B O 1
ATOM 1602 N N . ARG B 1 3 ? 8.367 40.531 21.938 1 31.7 3 ARG B N 1
ATOM 1603 C CA . ARG B 1 3 ? 7.277 39.688 21.438 1 31.7 3 ARG B CA 1
ATOM 1604 C C . ARG B 1 3 ? 7.422 38.25 21.906 1 31.7 3 ARG B C 1
ATOM 1606 O O . ARG B 1 3 ? 8.508 37.688 21.828 1 31.7 3 ARG B O 1
ATOM 1613 N N . PRO B 1 4 ? 6.664 37.844 22.906 1 31.91 4 PRO B N 1
ATOM 1614 C CA . PRO B 1 4 ? 6.793 36.5 23.438 1 31.91 4 PRO B CA 1
ATOM 1615 C C . PRO B 1 4 ? 7 35.438 22.359 1 31.91 4 PRO B C 1
ATOM 1617 O O . PRO B 1 4 ? 6.477 35.562 21.25 1 31.91 4 PRO B O 1
ATOM 1620 N N . LEU B 1 5 ? 8.203 34.969 22.188 1 31.33 5 LEU B N 1
ATOM 1621 C CA . LEU B 1 5 ? 8.586 33.812 21.359 1 31.33 5 LEU B CA 1
ATOM 1622 C C . LEU B 1 5 ? 7.465 32.781 21.297 1 31.33 5 LEU B C 1
ATOM 1624 O O . LEU B 1 5 ? 6.969 32.344 22.344 1 31.33 5 LEU B O 1
ATOM 1628 N N . HIS B 1 6 ? 6.418 33.031 20.484 1 33.22 6 HIS B N 1
ATOM 1629 C CA . HIS B 1 6 ? 5.309 32.094 20.312 1 33.22 6 HIS B CA 1
ATOM 1630 C C . HIS B 1 6 ? 5.742 30.672 20.578 1 33.22 6 HIS B C 1
ATOM 1632 O O . HIS B 1 6 ? 6.883 30.297 20.281 1 33.22 6 HIS B O 1
ATOM 1638 N N . ALA B 1 7 ? 5.344 30.094 21.625 1 35.31 7 ALA B N 1
ATOM 1639 C CA . ALA B 1 7 ? 5.59 28.719 22.062 1 35.31 7 ALA B CA 1
ATOM 1640 C C . ALA B 1 7 ? 5.719 27.766 20.875 1 35.31 7 ALA B C 1
ATOM 1642 O O . ALA B 1 7 ? 4.941 27.844 19.922 1 35.31 7 ALA B O 1
ATOM 1643 N N . PRO B 1 8 ? 6.918 27.219 20.5 1 38.69 8 PRO B N 1
ATOM 1644 C CA . PRO B 1 8 ? 7.184 26.297 19.391 1 38.69 8 PRO B CA 1
ATOM 1645 C C . PRO B 1 8 ? 6.02 25.344 19.109 1 38.69 8 PRO B C 1
ATOM 1647 O O . PRO B 1 8 ? 5.27 25 20.031 1 38.69 8 PRO B O 1
ATOM 1650 N N . ALA B 1 9 ? 5.238 25.391 18.047 1 44.75 9 ALA B N 1
ATOM 1651 C CA . ALA B 1 9 ? 4.156 24.5 17.641 1 44.75 9 ALA B CA 1
ATOM 1652 C C . ALA B 1 9 ? 4.312 23.125 18.281 1 44.75 9 ALA B C 1
ATOM 1654 O O . ALA B 1 9 ? 5.434 22.656 18.5 1 44.75 9 ALA B O 1
ATOM 1655 N N . GLY B 1 10 ? 3.369 22.547 19.094 1 50.47 10 GLY B N 1
ATOM 1656 C CA . GLY B 1 10 ? 3.24 21.422 20 1 50.47 10 GLY B CA 1
ATOM 1657 C C . GLY B 1 10 ? 3.809 20.141 19.438 1 50.47 10 GLY B C 1
ATOM 1658 O O . GLY B 1 10 ? 3.795 19.922 18.219 1 50.47 10 GLY B O 1
ATOM 1659 N N . THR B 1 11 ? 5.066 19.641 19.891 1 61.22 11 THR B N 1
ATOM 1660 C CA . THR B 1 11 ? 5.781 18.406 19.625 1 61.22 11 THR B CA 1
ATOM 1661 C C . THR B 1 11 ? 4.887 17.188 19.906 1 61.22 11 THR B C 1
ATOM 1663 O O . THR B 1 11 ? 4.105 17.203 20.859 1 61.22 11 THR B O 1
ATOM 1666 N N . PHE B 1 12 ? 4.566 16.5 18.75 1 68.38 12 PHE B N 1
ATOM 1667 C CA . PHE B 1 12 ? 3.912 15.219 19 1 68.38 12 PHE B CA 1
ATOM 1668 C C . PHE B 1 12 ? 4.574 14.484 20.172 1 68.38 12 PHE B C 1
ATOM 1670 O O . PHE B 1 12 ? 5.781 14.625 20.375 1 68.38 12 PHE B O 1
ATOM 1677 N N . ALA B 1 13 ? 3.701 13.922 21.047 1 75.44 13 ALA B N 1
ATOM 1678 C CA . ALA B 1 13 ? 4.281 12.922 21.953 1 75.44 13 ALA B CA 1
ATOM 1679 C C . ALA B 1 13 ? 5.082 11.891 21.172 1 75.44 13 ALA B C 1
ATOM 1681 O O . ALA B 1 13 ? 4.945 11.781 19.938 1 75.44 13 ALA B O 1
ATOM 1682 N N . ALA B 1 14 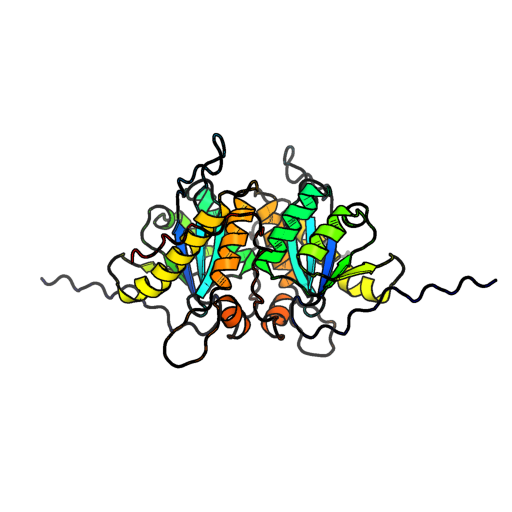? 6.016 11.297 21.766 1 82.5 14 ALA B N 1
ATOM 1683 C CA . ALA B 1 14 ? 6.777 10.219 21.141 1 82.5 14 ALA B CA 1
ATOM 1684 C C . ALA B 1 14 ? 5.848 9.156 20.547 1 82.5 14 ALA B C 1
ATOM 1686 O O . ALA B 1 14 ? 4.922 8.695 21.219 1 82.5 14 ALA B O 1
ATOM 1687 N N . PRO B 1 15 ? 6.074 8.898 19.297 1 86.12 15 PRO B N 1
ATOM 1688 C CA . PRO B 1 15 ? 5.199 7.895 18.703 1 86.12 15 PRO B CA 1
ATOM 1689 C C . PRO B 1 15 ? 5.301 6.531 19.375 1 86.12 15 PRO B C 1
ATOM 1691 O O . PRO B 1 15 ? 6.398 6.105 19.75 1 86.12 15 PRO B O 1
ATOM 1694 N N . THR B 1 16 ? 4.195 5.844 19.547 1 87.88 16 THR B N 1
ATOM 1695 C CA . THR B 1 16 ? 4.156 4.543 20.203 1 87.88 16 THR B CA 1
ATOM 1696 C C . THR B 1 16 ? 3.625 3.473 19.266 1 87.88 16 THR B C 1
ATOM 1698 O O . THR B 1 16 ? 3.598 2.289 19.609 1 87.88 16 THR B O 1
ATOM 1701 N N . ALA B 1 17 ? 3.197 3.93 18.156 1 90.69 17 ALA B N 1
ATOM 1702 C CA . ALA B 1 17 ? 2.672 2.979 17.172 1 90.69 17 ALA B CA 1
ATOM 1703 C C . ALA B 1 17 ? 3.068 3.371 15.758 1 90.69 17 ALA B C 1
ATOM 1705 O O . ALA B 1 17 ? 3.195 4.559 15.445 1 90.69 17 ALA B O 1
ATOM 1706 N N . VAL B 1 18 ? 3.211 2.363 14.969 1 91.25 18 VAL B N 1
ATOM 1707 C CA . VAL B 1 18 ? 3.549 2.578 13.562 1 91.25 18 VAL B CA 1
ATOM 1708 C C . VAL B 1 18 ? 2.449 3.395 12.883 1 91.25 18 VAL B C 1
ATOM 1710 O O . VAL B 1 18 ? 1.261 3.119 13.07 1 91.25 18 VAL B O 1
ATOM 1713 N N . TRP B 1 19 ? 2.83 4.473 12.18 1 93.19 19 TRP B N 1
ATOM 1714 C CA . TRP B 1 19 ? 1.979 5.328 11.359 1 93.19 19 TRP B CA 1
ATOM 1715 C C . TRP B 1 19 ? 1.044 6.16 12.234 1 93.19 19 TRP B C 1
ATOM 1717 O O . TRP B 1 19 ? 0.075 6.738 11.734 1 93.19 19 TRP B O 1
ATOM 1727 N N . GLN B 1 20 ? 1.318 6.215 13.562 1 92.62 20 GLN B N 1
ATOM 1728 C CA . GLN B 1 20 ? 0.574 7.082 14.469 1 92.62 20 GLN B CA 1
ATOM 1729 C C . GLN B 1 20 ? 0.792 8.555 14.125 1 92.62 20 GLN B C 1
ATOM 1731 O O . GLN B 1 20 ? -0.162 9.336 14.078 1 92.62 20 GLN B O 1
ATOM 1736 N N . TYR B 1 21 ? 2.043 8.844 13.906 1 91.06 21 TYR B N 1
ATOM 1737 C CA . TYR B 1 21 ? 2.449 10.164 13.445 1 91.06 21 TYR B CA 1
ATOM 1738 C C . TYR B 1 21 ? 3.287 10.062 12.172 1 91.06 21 TYR B C 1
ATOM 1740 O O . TYR B 1 21 ? 4.113 9.164 12.039 1 91.06 21 TYR B O 1
ATOM 1748 N N . ILE B 1 22 ? 2.98 11.008 11.297 1 91.38 22 ILE B N 1
ATOM 1749 C CA . ILE B 1 22 ? 3.688 10.906 10.023 1 91.38 22 ILE B CA 1
ATOM 1750 C C . ILE B 1 22 ? 4.25 12.273 9.633 1 91.38 22 ILE B C 1
ATOM 1752 O O . ILE B 1 22 ? 3.748 13.305 10.078 1 91.38 22 ILE B O 1
ATOM 1756 N N . GLY B 1 23 ? 5.375 12.172 8.883 1 88.75 23 GLY B N 1
ATOM 1757 C CA . GLY B 1 23 ? 5.805 13.32 8.094 1 88.75 23 GLY B CA 1
ATOM 1758 C C . GLY B 1 23 ? 5.293 13.289 6.668 1 88.75 23 GLY B C 1
ATOM 1759 O O . GLY B 1 23 ? 5.27 12.234 6.035 1 88.75 23 GLY B O 1
ATOM 1760 N N . LEU B 1 24 ? 4.785 14.375 6.184 1 90.12 24 LEU B N 1
ATOM 1761 C CA . LEU B 1 24 ? 4.281 14.469 4.816 1 90.12 24 LEU B CA 1
ATOM 1762 C C . LEU B 1 24 ? 5.055 15.523 4.027 1 90.12 24 LEU B C 1
ATOM 1764 O O . LEU B 1 24 ? 5.227 16.656 4.492 1 90.12 24 LEU B O 1
ATOM 1768 N N . ASP B 1 25 ? 5.566 15.141 2.848 1 84.69 25 ASP B N 1
ATOM 1769 C CA . ASP B 1 25 ? 6.363 16.062 2.035 1 84.69 25 ASP B CA 1
ATOM 1770 C C . ASP B 1 25 ? 6.234 15.734 0.55 1 84.69 25 ASP B C 1
ATOM 1772 O O . ASP B 1 25 ? 5.996 14.578 0.181 1 84.69 25 ASP B O 1
ATOM 1776 N N . HIS B 1 26 ? 6.309 16.781 -0.216 1 86.44 26 HIS B N 1
ATOM 1777 C CA . HIS B 1 26 ? 6.465 16.578 -1.65 1 86.44 26 HIS B CA 1
ATOM 1778 C C . HIS B 1 26 ? 7.938 16.469 -2.035 1 86.44 26 HIS B C 1
ATOM 1780 O O . HIS B 1 26 ? 8.773 17.188 -1.488 1 86.44 26 HIS B O 1
ATOM 1786 N N . THR B 1 27 ? 8.164 15.602 -2.881 1 81.06 27 THR B N 1
ATOM 1787 C CA . THR B 1 27 ? 9.484 15.523 -3.484 1 81.06 27 THR B CA 1
ATOM 1788 C C . THR B 1 27 ? 9.398 15.633 -5.004 1 81.06 27 THR B C 1
ATOM 1790 O O . THR B 1 27 ? 8.352 15.336 -5.59 1 81.06 27 THR B O 1
ATOM 1793 N N . GLY B 1 28 ? 10.516 15.938 -5.594 1 79.44 28 GLY B N 1
ATOM 1794 C CA . GLY B 1 28 ? 10.531 16.156 -7.035 1 79.44 28 GLY B CA 1
ATOM 1795 C C . GLY B 1 28 ? 10.492 17.625 -7.418 1 79.44 28 GLY B C 1
ATOM 1796 O O . GLY B 1 28 ? 10.586 18.5 -6.559 1 79.44 28 GLY B O 1
ATOM 1797 N N . PRO B 1 29 ? 10.305 18.078 -8.75 1 76.06 29 PRO B N 1
ATOM 1798 C CA . PRO B 1 29 ? 10.203 17.172 -9.898 1 76.06 29 PRO B CA 1
ATOM 1799 C C . PRO B 1 29 ? 11.5 16.406 -10.156 1 76.06 29 PRO B C 1
ATOM 1801 O O . PRO B 1 29 ? 12.586 16.891 -9.836 1 76.06 29 PRO B O 1
ATOM 1804 N N . TYR B 1 30 ? 11.281 15.203 -10.461 1 69 30 TYR B N 1
ATOM 1805 C CA . TYR B 1 30 ? 12.445 14.375 -10.758 1 69 30 TYR B CA 1
ATOM 1806 C C . TYR B 1 30 ? 12.852 14.523 -12.219 1 69 30 TYR B C 1
ATOM 1808 O O . TYR B 1 30 ? 12 14.555 -13.109 1 69 30 TYR B O 1
ATOM 1816 N N . ASP B 1 31 ? 13.539 15.609 -12.672 1 57.31 31 ASP B N 1
ATOM 1817 C CA . ASP B 1 31 ? 14.023 16 -13.992 1 57.31 31 ASP B CA 1
ATOM 1818 C C . ASP B 1 31 ? 14.461 14.789 -14.805 1 57.31 31 ASP B C 1
ATOM 1820 O O . ASP B 1 31 ? 15.141 14.93 -15.828 1 57.31 31 ASP B O 1
ATOM 1824 N N . VAL B 1 32 ? 14.461 13.672 -14.438 1 49.44 32 VAL B N 1
ATOM 1825 C CA . VAL B 1 32 ? 15.203 12.703 -15.234 1 49.44 32 VAL B CA 1
ATOM 1826 C C . VAL B 1 32 ? 14.367 12.273 -16.438 1 49.44 32 VAL B C 1
ATOM 1828 O O . VAL B 1 32 ? 13.234 11.805 -16.281 1 49.44 32 VAL B O 1
ATOM 1831 N N . PRO B 1 33 ? 14.648 12.891 -17.562 1 49.22 33 PRO B N 1
ATOM 1832 C CA . PRO B 1 33 ? 14.039 12.32 -18.766 1 49.22 33 PRO B CA 1
ATOM 1833 C C . PRO B 1 33 ? 14.172 10.805 -18.828 1 49.22 33 PRO B C 1
ATOM 1835 O O . PRO B 1 33 ? 15.273 10.273 -18.688 1 49.22 33 PRO B O 1
ATOM 1838 N N . VAL B 1 34 ? 13.352 9.961 -18.297 1 46.78 34 VAL B N 1
ATOM 1839 C CA . VAL B 1 34 ? 13.602 8.531 -18.438 1 46.78 34 VAL B CA 1
ATOM 1840 C C . VAL B 1 34 ? 14.117 8.242 -19.844 1 46.78 34 VAL B C 1
ATOM 1842 O O . VAL B 1 34 ? 15.102 7.523 -20.016 1 46.78 34 VAL B O 1
ATOM 1845 N N . ARG B 1 35 ? 13.406 8.281 -20.812 1 46.06 35 ARG B N 1
ATOM 1846 C CA . ARG B 1 35 ? 13.734 8.25 -22.234 1 46.06 35 ARG B CA 1
ATOM 1847 C C . ARG B 1 35 ? 13.281 9.539 -22.922 1 46.06 35 ARG B C 1
ATOM 1849 O O . ARG B 1 35 ? 12.375 10.219 -22.438 1 46.06 35 ARG B O 1
ATOM 1856 N N . GLU B 1 36 ? 14.094 9.836 -23.938 1 45.72 36 GLU B N 1
ATOM 1857 C CA . GLU B 1 36 ? 13.586 10.852 -24.859 1 45.72 36 GLU B CA 1
ATOM 1858 C C . GLU B 1 36 ? 12.102 10.664 -25.125 1 45.72 36 GLU B C 1
ATOM 1860 O O . GLU B 1 36 ? 11.664 9.578 -25.516 1 45.72 36 GLU B O 1
ATOM 1865 N N . GLY B 1 37 ? 11.266 11.648 -24.625 1 50.38 37 GLY B N 1
ATOM 1866 C CA . GLY B 1 37 ? 9.836 11.57 -24.844 1 50.38 37 GLY B CA 1
ATOM 1867 C C . GLY B 1 37 ? 9.062 11.086 -23.625 1 50.38 37 GLY B C 1
ATOM 1868 O O . GLY B 1 37 ? 7.836 11 -23.656 1 50.38 37 GLY B O 1
ATOM 1869 N N . SER B 1 38 ? 9.914 10.414 -22.781 1 50.91 38 SER B N 1
ATOM 1870 C CA . SER B 1 38 ? 9.172 9.875 -21.656 1 50.91 38 SER B CA 1
ATOM 1871 C C . SER B 1 38 ? 8.727 10.977 -20.703 1 50.91 38 SER B C 1
ATOM 1873 O O . SER B 1 38 ? 9.312 12.062 -20.688 1 50.91 38 SER B O 1
ATOM 1875 N N . GLN B 1 39 ? 7.625 10.797 -20.266 1 53.12 39 GLN B N 1
ATOM 1876 C CA . GLN B 1 39 ? 7.062 11.766 -19.328 1 53.12 39 GLN B CA 1
ATOM 1877 C C . GLN B 1 39 ? 7.949 11.938 -18.109 1 53.12 39 GLN B C 1
ATOM 1879 O O . GLN B 1 39 ? 8.531 10.969 -17.609 1 53.12 39 GLN B O 1
ATOM 1884 N N . ARG B 1 40 ? 8.516 13.062 -17.891 1 57.06 40 ARG B N 1
ATOM 1885 C CA . ARG B 1 40 ? 9.195 13.5 -16.672 1 57.06 40 ARG B CA 1
ATOM 1886 C C . ARG B 1 40 ? 8.508 12.953 -15.422 1 57.06 40 ARG B C 1
ATOM 1888 O O . ARG B 1 40 ? 7.285 12.805 -15.406 1 57.06 40 ARG B O 1
ATOM 1895 N N . LEU B 1 41 ? 9.383 12.273 -14.641 1 60.28 41 LEU B N 1
ATOM 1896 C CA . LEU B 1 41 ? 8.781 11.828 -13.383 1 60.28 41 LEU B CA 1
ATOM 1897 C C . LEU B 1 41 ? 8.18 13 -12.625 1 60.28 41 LEU B C 1
ATOM 1899 O O . LEU B 1 41 ? 8.883 13.977 -12.32 1 60.28 41 LEU B O 1
ATOM 1903 N N . PRO B 1 42 ? 6.93 12.859 -12.469 1 73.69 42 PRO B N 1
ATOM 1904 C CA . PRO B 1 42 ? 6.195 13.906 -11.758 1 73.69 42 PRO B CA 1
ATOM 1905 C C . PRO B 1 42 ? 6.57 14 -10.281 1 73.69 42 PRO B C 1
ATOM 1907 O O . PRO B 1 42 ? 7.527 13.352 -9.844 1 73.69 42 PRO B O 1
ATOM 1910 N N . TYR B 1 43 ? 6.168 14.789 -9.508 1 84.44 43 TYR B N 1
ATOM 1911 C CA . TYR B 1 43 ? 6.207 14.945 -8.055 1 84.44 43 TYR B CA 1
ATOM 1912 C C . TYR B 1 43 ? 5.73 13.672 -7.359 1 84.44 43 TYR B C 1
ATOM 1914 O O . TYR B 1 43 ? 5.094 12.82 -7.98 1 84.44 43 TYR B O 1
ATOM 1922 N N . CYS B 1 44 ? 6.344 13.469 -6.188 1 90.5 44 CYS B N 1
ATOM 1923 C CA . CYS B 1 44 ? 5.805 12.445 -5.301 1 90.5 44 CYS B CA 1
ATOM 1924 C C . CYS B 1 44 ? 5.312 13.055 -3.996 1 90.5 44 CYS B C 1
ATOM 1926 O O . CYS B 1 44 ? 5.934 13.977 -3.465 1 90.5 44 CYS B O 1
ATOM 1928 N N . LEU B 1 45 ? 4.203 12.672 -3.566 1 91.88 45 LEU B N 1
ATOM 1929 C CA . LEU B 1 45 ? 3.855 12.867 -2.162 1 91.88 45 LEU B CA 1
ATOM 1930 C C . LEU B 1 45 ? 4.371 11.711 -1.311 1 91.88 45 LEU B C 1
ATOM 1932 O O . LEU B 1 45 ? 4.055 10.547 -1.577 1 91.88 45 LEU B O 1
ATOM 1936 N N . VAL B 1 46 ? 5.18 12.055 -0.337 1 92.81 46 VAL B N 1
ATOM 1937 C CA . VAL B 1 46 ? 5.801 11.023 0.489 1 92.81 46 VAL B CA 1
ATOM 1938 C C . VAL B 1 46 ? 5.336 11.172 1.936 1 92.81 46 VAL B C 1
ATOM 1940 O O . VAL B 1 46 ? 5.383 12.266 2.502 1 92.81 46 VAL B O 1
ATOM 1943 N N . ALA B 1 47 ? 4.793 10.109 2.467 1 93.94 47 ALA B N 1
ATOM 1944 C CA . ALA B 1 47 ? 4.516 10.016 3.898 1 93.94 47 ALA B CA 1
ATOM 1945 C C . ALA B 1 47 ? 5.531 9.117 4.598 1 93.94 47 ALA B C 1
ATOM 1947 O O . ALA B 1 47 ? 5.828 8.023 4.121 1 93.94 47 ALA B O 1
ATOM 1948 N N . THR B 1 48 ? 6.047 9.625 5.68 1 91.81 48 THR B N 1
ATOM 1949 C CA . THR B 1 48 ? 7.039 8.875 6.449 1 91.81 48 THR B CA 1
ATOM 1950 C C . THR B 1 48 ? 6.543 8.625 7.871 1 91.81 48 THR B C 1
ATOM 1952 O O . THR B 1 48 ? 6.172 9.562 8.578 1 91.81 48 THR B O 1
ATOM 1955 N N . CYS B 1 49 ? 6.523 7.309 8.203 1 91.25 49 CYS B N 1
ATOM 1956 C CA . CYS B 1 49 ? 6.219 6.961 9.586 1 91.25 49 CYS B CA 1
ATOM 1957 C C . CYS B 1 49 ? 7.312 7.457 10.523 1 91.25 49 CYS B C 1
ATOM 1959 O O . CYS B 1 49 ? 8.477 7.078 10.383 1 91.25 49 CYS B O 1
ATOM 1961 N N . LEU B 1 50 ? 6.938 8.195 11.523 1 87.19 50 LEU B N 1
ATOM 1962 C CA . LEU B 1 50 ? 7.938 8.828 12.375 1 87.19 50 LEU B CA 1
ATOM 1963 C C . LEU B 1 50 ? 8.5 7.828 13.383 1 87.19 50 LEU B C 1
ATOM 1965 O O . LEU B 1 50 ? 9.547 8.07 13.992 1 87.19 50 LEU B O 1
ATOM 1969 N N . LEU B 1 51 ? 7.855 6.699 13.57 1 86.06 51 LEU B N 1
ATOM 1970 C CA . LEU B 1 51 ? 8.359 5.676 14.484 1 86.06 51 LEU B CA 1
ATOM 1971 C C . LEU B 1 51 ? 9.312 4.727 13.766 1 86.06 51 LEU B C 1
ATOM 1973 O O . LEU B 1 51 ? 10.445 4.527 14.203 1 86.06 51 LEU B O 1
ATOM 1977 N N . SER B 1 52 ? 8.906 4.219 12.656 1 85.25 52 SER B N 1
ATOM 1978 C CA . SER B 1 52 ? 9.648 3.146 12 1 85.25 52 SER B CA 1
ATOM 1979 C C . SER B 1 52 ? 10.523 3.691 10.875 1 85.25 52 SER B C 1
ATOM 1981 O O . SER B 1 52 ? 11.438 3.014 10.414 1 85.25 52 SER B O 1
ATOM 1983 N N . GLY B 1 53 ? 10.148 4.824 10.336 1 87.19 53 GLY B N 1
ATOM 1984 C CA . GLY B 1 53 ? 10.82 5.332 9.148 1 87.19 53 GLY B CA 1
ATOM 1985 C C . GLY B 1 53 ? 10.242 4.789 7.855 1 87.19 53 GLY B C 1
ATOM 1986 O O . GLY B 1 53 ? 10.68 5.172 6.77 1 87.19 53 GLY B O 1
ATOM 1987 N N . HIS B 1 54 ? 9.273 3.873 7.938 1 91.44 54 HIS B N 1
ATOM 1988 C CA . HIS B 1 54 ? 8.617 3.312 6.762 1 91.44 54 HIS B CA 1
ATOM 1989 C C . HIS B 1 54 ? 7.953 4.406 5.926 1 91.44 54 HIS B C 1
ATOM 1991 O O . HIS B 1 54 ? 7.316 5.309 6.473 1 91.44 54 HIS B O 1
ATOM 1997 N N . GLN B 1 55 ? 8.117 4.289 4.648 1 94.12 55 GLN B N 1
ATOM 1998 C CA . GLN B 1 55 ? 7.605 5.328 3.764 1 94.12 55 GLN B CA 1
ATOM 1999 C C . GLN B 1 55 ? 6.586 4.762 2.781 1 94.12 55 GLN B C 1
ATOM 2001 O O . GLN B 1 55 ? 6.664 3.592 2.402 1 94.12 55 GLN B O 1
ATOM 2006 N N . LEU B 1 56 ? 5.617 5.535 2.475 1 96.44 56 LEU B N 1
ATOM 2007 C CA . LEU B 1 56 ? 4.746 5.375 1.316 1 96.44 56 LEU B CA 1
ATOM 2008 C C . LEU B 1 56 ? 4.816 6.602 0.411 1 96.44 56 LEU B C 1
ATOM 2010 O O . LEU B 1 56 ? 4.805 7.734 0.893 1 96.44 56 LEU B O 1
ATOM 2014 N N . ALA B 1 57 ? 4.973 6.336 -0.855 1 94.69 57 ALA B N 1
ATOM 2015 C CA . ALA B 1 57 ? 5.059 7.43 -1.815 1 94.69 57 ALA B CA 1
ATOM 2016 C C . ALA B 1 57 ? 4.098 7.215 -2.982 1 94.69 57 ALA B C 1
ATOM 2018 O O . ALA B 1 57 ? 3.943 6.09 -3.467 1 94.69 57 ALA B O 1
ATOM 2019 N N . VAL B 1 58 ? 3.463 8.289 -3.361 1 95.12 58 VAL B N 1
ATOM 2020 C CA . VAL B 1 58 ? 2.533 8.273 -4.484 1 95.12 58 VAL B CA 1
ATOM 2021 C C . VAL B 1 58 ? 2.979 9.289 -5.535 1 95.12 58 VAL B C 1
ATOM 2023 O O . VAL B 1 58 ? 3.23 10.453 -5.211 1 95.12 58 VAL B O 1
ATOM 2026 N N . ALA B 1 59 ? 3.076 8.828 -6.781 1 91.88 59 ALA B N 1
ATOM 2027 C CA . ALA B 1 59 ? 3.406 9.734 -7.879 1 91.88 59 ALA B CA 1
ATOM 2028 C C . ALA B 1 59 ? 2.264 10.703 -8.148 1 91.88 59 ALA B C 1
ATOM 2030 O O . ALA B 1 59 ? 1.099 10.305 -8.203 1 91.88 59 ALA B O 1
ATOM 2031 N N . VAL B 1 60 ? 2.627 11.953 -8.25 1 90.88 60 VAL B N 1
ATOM 2032 C CA . VAL B 1 60 ? 1.638 12.977 -8.578 1 90.88 60 VAL B CA 1
ATOM 2033 C C . VAL B 1 60 ? 2.146 13.836 -9.742 1 90.88 60 VAL B C 1
ATOM 2035 O O . VAL B 1 60 ? 3.354 14.031 -9.891 1 90.88 60 VAL B O 1
ATOM 2038 N N . SER B 1 61 ? 1.22 14.312 -10.57 1 86.94 61 SER B N 1
ATOM 2039 C CA . SER B 1 61 ? 1.603 15.109 -11.727 1 86.94 61 SER B CA 1
ATOM 2040 C C . SER B 1 61 ? 1.948 16.547 -11.328 1 86.94 61 SER B C 1
ATOM 2042 O O . SER B 1 61 ? 2.639 17.25 -12.062 1 86.94 61 SER B O 1
ATOM 2044 N N . SER B 1 62 ? 1.44 16.984 -10.102 1 86.19 62 SER B N 1
ATOM 2045 C CA . SER B 1 62 ? 1.693 18.328 -9.578 1 86.19 62 SER B CA 1
ATOM 2046 C C . SER B 1 62 ? 1.505 18.359 -8.062 1 86.19 62 SER B C 1
ATOM 2048 O O . SER B 1 62 ? 1.038 17.391 -7.461 1 86.19 62 SER B O 1
ATOM 2050 N N . THR B 1 63 ? 1.866 19.5 -7.539 1 87.75 63 THR B N 1
ATOM 2051 C CA . THR B 1 63 ? 1.723 19.656 -6.098 1 87.75 63 THR B CA 1
ATOM 2052 C C . THR B 1 63 ? 0.454 20.438 -5.762 1 87.75 63 THR B C 1
ATOM 2054 O O . THR B 1 63 ? 0.355 21.047 -4.695 1 87.75 63 THR B O 1
ATOM 2057 N N . SER B 1 64 ? -0.485 20.438 -6.707 1 87.81 64 SER B N 1
ATOM 2058 C CA . SER B 1 64 ? -1.759 21.109 -6.461 1 87.81 64 SER B CA 1
ATOM 2059 C C . SER B 1 64 ? -2.518 20.453 -5.312 1 87.81 64 SER B C 1
ATOM 2061 O O . SER B 1 64 ? -2.246 19.297 -4.961 1 87.81 64 SER B O 1
ATOM 2063 N N . PHE B 1 65 ? -3.445 21.203 -4.82 1 88.12 65 PHE B N 1
ATOM 2064 C CA . PHE B 1 65 ? -4.27 20.688 -3.734 1 88.12 65 PHE B CA 1
ATOM 2065 C C . PHE B 1 65 ? -5 19.422 -4.164 1 88.12 65 PHE B C 1
ATOM 2067 O O . PHE B 1 65 ? -5.078 18.453 -3.402 1 88.12 65 PHE B O 1
ATOM 2074 N N . GLU B 1 66 ? -5.543 19.422 -5.344 1 89.44 66 GLU B N 1
ATOM 2075 C CA . GLU B 1 66 ? -6.309 18.281 -5.836 1 89.44 66 GLU B CA 1
ATOM 2076 C C . GLU B 1 66 ? -5.441 17.031 -5.91 1 89.44 66 GLU B C 1
ATOM 2078 O O . GLU B 1 66 ? -5.832 15.977 -5.41 1 89.44 66 GLU B O 1
ATOM 2083 N N . GLN B 1 67 ? -4.27 17.203 -6.504 1 90.62 67 GLN B N 1
ATOM 2084 C CA . GLN B 1 67 ? -3.365 16.062 -6.637 1 90.62 67 GLN B CA 1
ATOM 2085 C C . GLN B 1 67 ? -2.852 15.609 -5.273 1 90.62 67 GLN B C 1
ATOM 2087 O O . GLN B 1 67 ? -2.709 14.406 -5.027 1 90.62 67 GLN B O 1
ATOM 2092 N N . THR B 1 68 ? -2.598 16.547 -4.414 1 92 68 THR B N 1
ATOM 2093 C CA . THR B 1 68 ? -2.139 16.219 -3.066 1 92 68 THR B CA 1
ATOM 2094 C C . THR B 1 68 ? -3.215 15.477 -2.289 1 92 68 THR B C 1
ATOM 2096 O O . THR B 1 68 ? -2.924 14.492 -1.607 1 92 68 THR B O 1
ATOM 2099 N N . THR B 1 69 ? -4.418 15.922 -2.426 1 93.19 69 THR B N 1
ATOM 2100 C CA . THR B 1 69 ? -5.539 15.297 -1.729 1 93.19 69 THR B CA 1
ATOM 2101 C C . THR B 1 69 ? -5.723 13.852 -2.186 1 93.19 69 THR B C 1
ATOM 2103 O O . THR B 1 69 ? -5.863 12.945 -1.36 1 93.19 69 THR B O 1
ATOM 2106 N N . LEU B 1 70 ? -5.699 13.641 -3.455 1 93.12 70 LEU B N 1
ATOM 2107 C CA . LEU B 1 70 ? -5.879 12.297 -3.998 1 93.12 70 LEU B CA 1
ATOM 2108 C C . LEU B 1 70 ? -4.762 11.367 -3.531 1 93.12 70 LEU B C 1
ATOM 2110 O O . LEU B 1 70 ? -5.023 10.242 -3.102 1 93.12 70 LEU B O 1
ATOM 2114 N N . ALA B 1 71 ? -3.594 11.852 -3.613 1 95.06 71 ALA B N 1
ATOM 2115 C CA . ALA B 1 71 ? -2.443 11.055 -3.186 1 95.06 71 ALA B CA 1
ATOM 2116 C C . ALA B 1 71 ? -2.506 10.758 -1.69 1 95.06 71 ALA B C 1
ATOM 2118 O O . ALA B 1 71 ? -2.203 9.648 -1.258 1 95.06 71 ALA B O 1
ATOM 2119 N N . PHE B 1 72 ? -2.896 11.781 -0.949 1 95.44 72 PHE B N 1
ATOM 2120 C CA . PHE B 1 72 ? -2.984 11.633 0.499 1 95.44 72 PHE B CA 1
ATOM 2121 C C . PHE B 1 72 ? -4.035 10.594 0.871 1 95.44 72 PHE B C 1
ATOM 2123 O O . PHE B 1 72 ? -3.795 9.742 1.729 1 95.44 72 PHE B O 1
ATOM 2130 N N . LYS B 1 73 ? -5.113 10.602 0.222 1 95.25 73 LYS B N 1
ATOM 2131 C CA . LYS B 1 73 ? -6.164 9.617 0.474 1 95.25 73 LYS B CA 1
ATOM 2132 C C . LYS B 1 73 ? -5.68 8.203 0.151 1 95.25 73 LYS B C 1
ATOM 2134 O O . LYS B 1 73 ? -6.043 7.246 0.84 1 95.25 73 LYS B O 1
ATOM 2139 N N . LYS B 1 74 ? -4.949 8.062 -0.887 1 96.69 74 LYS B N 1
ATOM 2140 C CA . LYS B 1 74 ? -4.387 6.758 -1.219 1 96.69 74 LYS B CA 1
ATOM 2141 C C . LYS B 1 74 ? -3.475 6.254 -0.104 1 96.69 74 LYS B C 1
ATOM 2143 O O . LYS B 1 74 ? -3.52 5.074 0.257 1 96.69 74 LYS B O 1
ATOM 2148 N N . ILE B 1 75 ? -2.678 7.152 0.419 1 97.06 75 ILE B N 1
ATOM 2149 C CA . ILE B 1 75 ? -1.771 6.797 1.506 1 97.06 75 ILE B CA 1
ATOM 2150 C C . ILE B 1 75 ? -2.576 6.367 2.73 1 97.06 75 ILE B C 1
ATOM 2152 O O . ILE B 1 75 ? -2.254 5.363 3.371 1 97.06 75 ILE B O 1
ATOM 2156 N N . LEU B 1 76 ? -3.635 7.117 3.061 1 95.25 76 LEU B N 1
ATOM 2157 C CA . LEU B 1 76 ? -4.48 6.77 4.199 1 95.25 76 LEU B CA 1
ATOM 2158 C C . LEU B 1 76 ? -5.125 5.402 3.998 1 95.25 76 LEU B C 1
ATOM 2160 O O . LEU B 1 76 ? -5.254 4.629 4.949 1 95.25 76 LEU B O 1
ATOM 2164 N N . ALA B 1 77 ? -5.492 5.105 2.787 1 94 77 ALA B N 1
ATOM 2165 C CA . ALA B 1 77 ? -6.125 3.824 2.49 1 94 77 ALA B CA 1
ATOM 2166 C C . ALA B 1 77 ? -5.148 2.67 2.691 1 94 77 ALA B C 1
ATOM 2168 O O . ALA B 1 77 ? -5.551 1.565 3.064 1 94 77 ALA B O 1
ATOM 2169 N N . LEU B 1 78 ? -3.914 2.908 2.482 1 95.19 78 LEU B N 1
ATOM 2170 C CA . LEU B 1 78 ? -2.9 1.861 2.551 1 95.19 78 LEU B CA 1
ATOM 2171 C C . LEU B 1 78 ? -2.371 1.708 3.975 1 95.19 78 LEU B C 1
ATOM 2173 O O . LEU B 1 78 ? -2.127 0.59 4.434 1 95.19 78 LEU B O 1
ATOM 2177 N N . ALA B 1 79 ? -2.203 2.809 4.676 1 94.5 79 ALA B N 1
ATOM 2178 C CA . ALA B 1 79 ? -1.483 2.785 5.945 1 94.5 79 ALA B CA 1
ATOM 2179 C C . ALA B 1 79 ? -2.438 2.984 7.121 1 94.5 79 ALA B C 1
ATOM 2181 O O . ALA B 1 79 ? -2.084 2.707 8.266 1 94.5 79 ALA B O 1
ATOM 2182 N N . GLY B 1 80 ? -3.615 3.496 6.82 1 92.06 80 GLY B N 1
ATOM 2183 C CA . GLY B 1 80 ? -4.516 3.922 7.883 1 92.06 80 GLY B CA 1
ATOM 2184 C C . GLY B 1 80 ? -4.438 5.41 8.172 1 92.06 80 GLY B C 1
ATOM 2185 O O . GLY B 1 80 ? -3.588 6.109 7.617 1 92.06 80 GLY B O 1
ATOM 2186 N N . VAL B 1 81 ? -5.355 5.832 9.07 1 93.06 81 VAL B N 1
ATOM 2187 C CA . VAL B 1 81 ? -5.441 7.254 9.398 1 93.06 81 VAL B CA 1
ATOM 2188 C C . VAL B 1 81 ? -4.551 7.566 10.594 1 93.06 81 VAL B C 1
ATOM 2190 O O . VAL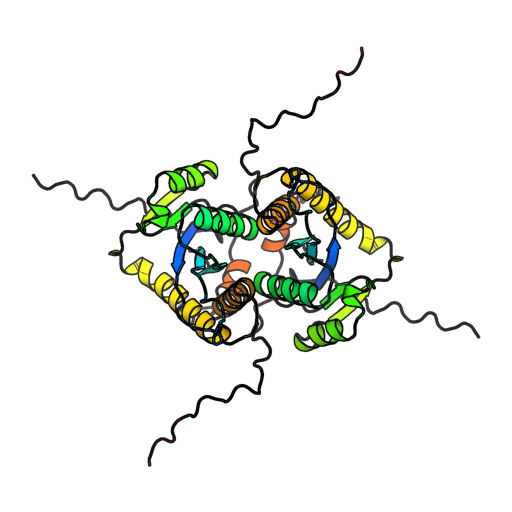 B 1 81 ? -4.77 7.043 11.688 1 93.06 81 VAL B O 1
ATOM 2193 N N . PRO B 1 82 ? -3.561 8.398 10.414 1 93.38 82 PRO B N 1
ATOM 2194 C CA . PRO B 1 82 ? -2.711 8.773 11.539 1 93.38 82 PRO B CA 1
ATOM 2195 C C . PRO B 1 82 ? -3.42 9.703 12.523 1 93.38 82 PRO B C 1
ATOM 2197 O O . PRO B 1 82 ? -4.434 10.32 12.18 1 93.38 82 PRO B O 1
ATOM 2200 N N . LYS B 1 83 ? -2.826 9.789 13.68 1 92 83 LYS B N 1
ATOM 2201 C CA . LYS B 1 83 ? -3.322 10.734 14.672 1 92 83 LYS B CA 1
ATOM 2202 C C . LYS B 1 83 ? -2.848 12.156 14.359 1 92 83 LYS B C 1
ATOM 2204 O O . LYS B 1 83 ? -3.549 13.125 14.656 1 92 83 LYS B O 1
ATOM 2209 N N . GLY B 1 84 ? -1.65 12.195 13.797 1 91.5 84 GLY B N 1
ATOM 2210 C CA . GLY B 1 84 ? -1.095 13.508 13.5 1 91.5 84 GLY B CA 1
ATOM 2211 C C . GLY B 1 84 ? -0.117 13.492 12.336 1 91.5 84 GLY B C 1
ATOM 2212 O O . GLY B 1 84 ? 0.472 12.453 12.031 1 91.5 84 GLY B O 1
ATOM 2213 N N . LEU B 1 85 ? 0.011 14.648 11.711 1 91.12 85 LEU B N 1
ATOM 2214 C CA . LEU B 1 85 ? 0.893 14.789 10.555 1 91.12 85 LEU B CA 1
ATOM 2215 C C . LEU B 1 85 ? 1.735 16.047 10.672 1 91.12 85 LEU B C 1
ATOM 2217 O O . LEU B 1 85 ? 1.24 17.094 11.102 1 91.12 85 LEU B O 1
ATOM 2221 N N . ARG B 1 86 ? 3.004 15.883 10.383 1 86.12 86 ARG B N 1
ATOM 2222 C CA . ARG B 1 86 ? 3.92 17.016 10.273 1 86.12 86 ARG B CA 1
ATOM 2223 C C . ARG B 1 86 ? 4.199 17.344 8.812 1 86.12 86 ARG B C 1
ATOM 2225 O O . ARG B 1 86 ? 4.465 16.453 8 1 86.12 86 ARG B O 1
ATOM 2232 N N . CYS B 1 87 ? 4.043 18.609 8.461 1 83.31 87 CYS B N 1
ATOM 2233 C CA . CYS B 1 87 ? 4.379 19.016 7.105 1 83.31 87 CYS B CA 1
ATOM 2234 C C . CYS B 1 87 ? 4.977 20.422 7.094 1 83.31 87 CYS B C 1
ATOM 2236 O O . CYS B 1 87 ? 4.875 21.156 8.086 1 83.31 87 CYS B O 1
ATOM 2238 N N . ASP B 1 88 ? 5.844 20.625 6.129 1 71.44 88 ASP B N 1
ATOM 2239 C CA . ASP B 1 88 ? 6.41 21.953 6.023 1 71.44 88 ASP B CA 1
ATOM 2240 C C . ASP B 1 88 ? 5.391 22.938 5.457 1 71.44 88 ASP B C 1
ATOM 2242 O O . ASP B 1 88 ? 4.281 22.547 5.082 1 71.44 88 ASP B O 1
ATOM 2246 N N . ASN B 1 89 ? 5.723 24.156 5.566 1 60.66 89 ASN B N 1
ATOM 2247 C CA . ASN B 1 89 ? 4.812 25.234 5.184 1 60.66 89 ASN B CA 1
ATOM 2248 C C . ASN B 1 89 ? 4.852 25.484 3.68 1 60.66 89 ASN B C 1
ATOM 2250 O O . ASN B 1 89 ? 4.734 26.625 3.238 1 60.66 89 ASN B O 1
ATOM 2254 N N . SER B 1 90 ? 4.992 24.406 3.006 1 64.31 90 SER B N 1
ATOM 2255 C CA . SER B 1 90 ? 4.91 24.594 1.562 1 64.31 90 SER B CA 1
ATOM 2256 C C . SER B 1 90 ? 3.477 24.875 1.122 1 64.31 90 SER B C 1
ATOM 2258 O O . SER B 1 90 ? 2.529 24.594 1.86 1 64.31 90 SER B O 1
ATOM 2260 N N . GLN B 1 91 ? 3.385 25.516 0.056 1 62.09 91 GLN B N 1
ATOM 2261 C CA . GLN B 1 91 ? 2.123 25.984 -0.498 1 62.09 91 GLN B CA 1
ATOM 2262 C C . GLN B 1 91 ? 1.091 24.875 -0.567 1 62.09 91 GLN B C 1
ATOM 2264 O O . GLN B 1 91 ? -0.105 25.109 -0.384 1 62.09 91 GLN B O 1
ATOM 2269 N N . SER B 1 92 ? 1.509 23.719 -0.785 1 65.62 92 SER B N 1
ATOM 2270 C CA . SER B 1 92 ? 0.591 22.594 -0.944 1 65.62 92 SER B CA 1
ATOM 2271 C C . SER B 1 92 ? -0.154 22.312 0.354 1 65.62 92 SER B C 1
ATOM 2273 O O . SER B 1 92 ? -1.281 21.812 0.329 1 65.62 92 SER B O 1
ATOM 2275 N N . PHE B 1 93 ? 0.42 22.641 1.449 1 74.69 93 PHE B N 1
ATOM 2276 C CA . PHE B 1 93 ? -0.16 22.25 2.729 1 74.69 93 PHE B CA 1
ATOM 2277 C C . PHE B 1 93 ? -0.685 23.469 3.479 1 74.69 93 PHE B C 1
ATOM 2279 O O . PHE B 1 93 ? -1.375 23.328 4.492 1 74.69 93 PHE B O 1
ATOM 2286 N N . ARG B 1 94 ? -0.33 24.562 2.982 1 66.38 94 ARG B N 1
ATOM 2287 C CA . ARG B 1 94 ? -0.624 25.781 3.713 1 66.38 94 ARG B CA 1
ATOM 2288 C C . ARG B 1 94 ? -2.072 26.219 3.504 1 66.38 94 ARG B C 1
ATOM 2290 O O . ARG B 1 94 ? -2.65 26.906 4.348 1 66.38 94 ARG B O 1
ATOM 2297 N N . GLY B 1 95 ? -2.66 25.703 2.535 1 70 95 GLY B N 1
ATOM 2298 C CA . GLY B 1 95 ? -4.016 26.188 2.293 1 70 95 GLY B CA 1
ATOM 2299 C C . GLY B 1 95 ? -5.023 25.625 3.279 1 70 95 GLY B C 1
ATOM 2300 O O . GLY B 1 95 ? -4.766 24.609 3.939 1 70 95 GLY B O 1
ATOM 2301 N N . SER B 1 96 ? -6.027 26.453 3.586 1 79.44 96 SER B N 1
ATOM 2302 C CA . SER B 1 96 ? -7.125 26.078 4.469 1 79.44 96 SER B CA 1
ATOM 2303 C C . SER B 1 96 ? -7.766 24.766 4.012 1 79.44 96 SER B C 1
ATOM 2305 O O . SER B 1 96 ? -8.336 24.031 4.82 1 79.44 96 SER B O 1
ATOM 2307 N N . GLU B 1 97 ? -7.578 24.547 2.779 1 84.5 97 GLU B N 1
ATOM 2308 C CA . GLU B 1 97 ? -8.266 23.375 2.23 1 84.5 97 GLU B CA 1
ATOM 2309 C C . GLU B 1 97 ? -7.652 22.078 2.75 1 84.5 97 GLU B C 1
ATOM 2311 O O . GLU B 1 97 ? -8.375 21.141 3.096 1 84.5 97 GLU B O 1
ATOM 2316 N N . PHE B 1 98 ? -6.41 22.078 2.836 1 87.94 98 PHE B N 1
ATOM 2317 C CA . PHE B 1 98 ? -5.77 20.859 3.316 1 87.94 98 PHE B CA 1
ATOM 2318 C C . PHE B 1 98 ? -6.016 20.672 4.809 1 87.94 98 PHE B C 1
ATOM 2320 O O . PHE B 1 98 ? -6.215 19.547 5.273 1 87.94 98 PHE B O 1
ATOM 2327 N N . ARG B 1 99 ? -6.035 21.719 5.512 1 84.88 99 ARG B N 1
ATOM 2328 C CA . ARG B 1 99 ? -6.355 21.672 6.934 1 84.88 99 ARG B CA 1
ATOM 2329 C C . ARG B 1 99 ? -7.762 21.125 7.156 1 84.88 99 ARG B C 1
ATOM 2331 O O . ARG B 1 99 ? -7.984 20.328 8.07 1 84.88 99 ARG B O 1
ATOM 2338 N N . CYS B 1 100 ? -8.648 21.547 6.363 1 88.38 100 CYS B N 1
ATOM 2339 C CA . CYS B 1 100 ? -10.016 21.062 6.461 1 88.38 100 CYS B CA 1
ATOM 2340 C C . CYS B 1 100 ? -10.094 19.578 6.168 1 88.38 100 CYS B C 1
ATOM 2342 O O . CYS B 1 100 ? -10.844 18.844 6.816 1 88.38 100 CYS B O 1
ATOM 2344 N N . LEU B 1 101 ? -9.312 19.156 5.184 1 89.81 101 LEU B N 1
ATOM 2345 C CA . LEU B 1 101 ? -9.242 17.719 4.875 1 89.81 101 LEU B CA 1
ATOM 2346 C C . LEU B 1 101 ? -8.75 16.938 6.078 1 89.81 101 LEU B C 1
ATOM 2348 O O . LEU B 1 101 ? -9.359 15.93 6.457 1 89.81 101 LEU B O 1
ATOM 2352 N N . CYS B 1 102 ? -7.727 17.375 6.699 1 91 102 CYS B N 1
ATOM 2353 C CA . CYS B 1 102 ? -7.164 16.688 7.859 1 91 102 CYS B CA 1
ATOM 2354 C C . CYS B 1 102 ? -8.156 16.672 9.016 1 91 102 CYS B C 1
ATOM 2356 O O . CYS B 1 102 ? -8.305 15.648 9.695 1 91 102 CYS B O 1
ATOM 2358 N N . LEU B 1 103 ? -8.805 17.75 9.211 1 88.44 103 LEU B N 1
ATOM 2359 C CA . LEU B 1 103 ? -9.812 17.844 10.266 1 88.44 103 LEU B CA 1
ATOM 2360 C C . LEU B 1 103 ? -10.922 16.828 10.047 1 88.44 103 LEU B C 1
ATOM 2362 O O . LEU B 1 103 ? -11.414 16.219 11 1 88.44 103 LEU B O 1
ATOM 2366 N N . SER B 1 104 ? -11.258 16.641 8.82 1 89.5 104 SER B N 1
ATOM 2367 C CA . SER B 1 104 ? -12.32 15.703 8.516 1 89.5 104 SER B CA 1
ATOM 2368 C C . SER B 1 104 ? -11.922 14.273 8.867 1 89.5 104 SER B C 1
ATOM 2370 O O . SER B 1 104 ? -12.773 13.414 9.086 1 89.5 104 SER B O 1
ATOM 2372 N N . TYR B 1 105 ? -10.641 14.031 8.93 1 90.06 105 TYR B N 1
ATOM 2373 C CA . TYR B 1 105 ? -10.125 12.727 9.328 1 90.06 105 TYR B CA 1
ATOM 2374 C C . TYR B 1 105 ? -9.695 12.727 10.789 1 90.06 105 TYR B C 1
ATOM 2376 O O . TYR B 1 105 ? -9.125 11.75 11.281 1 90.06 105 TYR B O 1
ATOM 2384 N N . SER B 1 106 ? -9.898 13.844 11.43 1 91.31 106 SER B N 1
ATOM 2385 C CA . SER B 1 106 ? -9.469 14.016 12.812 1 91.31 106 SER B CA 1
ATOM 2386 C C . SER B 1 106 ? -7.957 13.875 12.945 1 91.31 106 SER B C 1
ATOM 2388 O O . SER B 1 106 ? -7.465 13.273 13.898 1 91.31 106 SER B O 1
ATOM 2390 N N . ILE B 1 107 ? -7.285 14.328 11.953 1 92.19 107 ILE B N 1
ATOM 2391 C CA . ILE B 1 107 ? -5.828 14.328 11.953 1 92.19 107 ILE B CA 1
ATOM 2392 C C . ILE B 1 107 ? -5.312 15.672 12.453 1 92.19 107 ILE B C 1
ATOM 2394 O O . ILE B 1 107 ? -5.703 16.719 11.945 1 92.19 107 ILE B O 1
ATOM 2398 N N . GLN B 1 108 ? -4.438 15.648 13.438 1 90.06 108 GLN B N 1
ATOM 2399 C CA . GLN B 1 108 ? -3.789 16.859 13.93 1 90.06 108 GLN B CA 1
ATOM 2400 C C . GLN B 1 108 ? -2.623 17.266 13.031 1 90.06 108 GLN B C 1
ATOM 2402 O O . GLN B 1 108 ? -1.771 16.438 12.703 1 90.06 108 GLN B O 1
ATOM 2407 N N . MET B 1 109 ? -2.641 18.531 12.688 1 87.62 109 MET B N 1
ATOM 2408 C CA . MET B 1 109 ? -1.572 19 11.812 1 87.62 109 MET B CA 1
ATOM 2409 C C . MET B 1 109 ? -0.562 19.844 12.586 1 87.62 109 MET B C 1
ATOM 2411 O O . MET B 1 109 ? -0.944 20.672 13.43 1 87.62 109 MET B O 1
ATOM 2415 N N . GLN B 1 110 ? 0.653 19.547 12.336 1 82.56 110 GLN B N 1
ATOM 2416 C CA . GLN B 1 110 ? 1.749 20.359 12.859 1 82.56 110 GLN B CA 1
ATOM 2417 C C . GLN B 1 110 ? 2.645 20.859 11.734 1 82.56 110 GLN B C 1
ATOM 2419 O O . GLN B 1 110 ? 3.127 20.078 10.914 1 82.56 110 GLN B O 1
ATOM 2424 N N . PHE B 1 111 ? 2.799 22.141 11.688 1 75.69 111 PHE B N 1
ATOM 2425 C CA . PHE B 1 111 ? 3.674 22.719 10.68 1 75.69 111 PHE B CA 1
ATOM 2426 C C . PHE B 1 111 ? 5.098 22.859 11.211 1 75.69 111 PHE B C 1
ATOM 2428 O O . PHE B 1 111 ? 5.305 23.266 12.359 1 75.69 111 PHE B O 1
ATOM 2435 N N . ILE B 1 112 ? 5.988 22.188 10.461 1 68.75 112 ILE B N 1
ATOM 2436 C CA . ILE B 1 112 ? 7.387 22.297 10.859 1 68.75 112 ILE B CA 1
ATOM 2437 C C . ILE B 1 112 ? 8.055 23.422 10.078 1 68.75 112 ILE B C 1
ATOM 2439 O O . ILE B 1 112 ? 7.883 23.531 8.859 1 68.75 112 ILE B O 1
ATOM 2443 N N . TYR B 1 113 ? 8.508 24.406 10.773 1 53.75 113 TYR B N 1
ATOM 2444 C CA . TYR B 1 113 ? 9.242 25.484 10.125 1 53.75 113 TYR B CA 1
ATOM 2445 C C . TYR B 1 113 ? 10.68 25.078 9.836 1 53.75 113 TYR B C 1
ATOM 2447 O O . TYR B 1 113 ? 11.266 24.281 10.57 1 53.75 113 TYR B O 1
ATOM 2455 N N . SER B 1 114 ? 11.156 25.031 8.516 1 51.12 114 SER B N 1
ATOM 2456 C CA . SER B 1 114 ? 12.484 24.703 8 1 51.12 114 SER B CA 1
ATOM 2457 C C . SER B 1 114 ? 13.523 24.703 9.117 1 51.12 114 SER B C 1
ATOM 2459 O O . SER B 1 114 ? 14.508 23.969 9.055 1 51.12 114 SER B O 1
ATOM 2461 N N . ARG B 1 115 ? 13.531 25.547 9.984 1 42.25 115 ARG B N 1
ATOM 2462 C CA . ARG B 1 115 ? 14.727 25.797 10.781 1 42.25 115 ARG B CA 1
ATOM 2463 C C . ARG B 1 115 ? 14.867 24.75 11.883 1 42.25 115 ARG B C 1
ATOM 2465 O O . ARG B 1 115 ? 15.727 24.875 12.758 1 42.25 115 ARG B O 1
ATOM 2472 N N . SER B 1 116 ? 14.016 23.844 11.984 1 46.78 116 SER B N 1
ATOM 2473 C CA . SER B 1 116 ? 14.391 23.016 13.125 1 46.78 116 SER B CA 1
ATOM 2474 C C . SER B 1 116 ? 15.219 21.812 12.68 1 46.78 116 SER B C 1
ATOM 2476 O O . SER B 1 116 ? 14.711 20.906 12.031 1 46.78 116 SER B O 1
ATOM 2478 N N . PRO B 1 117 ? 16.562 21.797 12.828 1 44.22 117 PRO B N 1
ATOM 2479 C CA . PRO B 1 117 ? 17.578 20.844 12.383 1 44.22 117 PRO B CA 1
ATOM 2480 C C . PRO B 1 117 ? 17.234 19.406 12.734 1 44.22 117 PRO B C 1
ATOM 2482 O O . PRO B 1 117 ? 17.594 18.484 11.992 1 44.22 117 PRO B O 1
ATOM 2485 N N . GLN B 1 118 ? 17.031 19.141 14.023 1 42.91 118 GLN B N 1
ATOM 2486 C CA . GLN B 1 118 ? 17.078 17.797 14.578 1 42.91 118 GLN B CA 1
ATOM 2487 C C . GLN B 1 118 ? 16.141 16.859 13.812 1 42.91 118 GLN B C 1
ATOM 2489 O O . GLN B 1 118 ? 16.453 15.672 13.625 1 42.91 118 GLN B O 1
ATOM 2494 N N . ARG B 1 119 ? 14.93 17.25 13.578 1 47.28 119 ARG B N 1
ATOM 2495 C CA . ARG B 1 119 ? 13.867 16.438 12.984 1 47.28 119 ARG B CA 1
ATOM 2496 C C . ARG B 1 119 ? 14.102 16.219 11.492 1 47.28 119 ARG B C 1
ATOM 2498 O O . ARG B 1 119 ? 13.656 15.227 10.922 1 47.28 119 ARG B O 1
ATOM 2505 N N . GLY B 1 120 ? 15.055 17.125 10.992 1 51.5 120 GLY B N 1
ATOM 2506 C CA . GLY B 1 120 ? 15.414 17.25 9.586 1 51.5 120 GLY B CA 1
ATOM 2507 C C . GLY B 1 120 ? 16.359 16.172 9.117 1 51.5 120 GLY B C 1
ATOM 2508 O O . GLY B 1 120 ? 16.281 15.727 7.969 1 51.5 120 GLY B O 1
ATOM 2509 N N . GLY B 1 121 ? 17 15.68 10.211 1 55.12 121 GLY B N 1
ATOM 2510 C CA . GLY B 1 121 ? 18.078 14.805 9.766 1 55.12 121 GLY B CA 1
ATOM 2511 C C . GLY B 1 121 ? 17.594 13.453 9.297 1 55.12 121 GLY B C 1
ATOM 2512 O O . GLY B 1 121 ? 17.969 12.992 8.219 1 55.12 121 GLY B O 1
ATOM 2513 N N . ALA B 1 122 ? 16.766 12.773 10.227 1 58.91 122 ALA B N 1
ATOM 2514 C CA . ALA B 1 122 ? 16.297 11.445 9.852 1 58.91 122 ALA B CA 1
ATOM 2515 C C . ALA B 1 122 ? 15.391 11.516 8.625 1 58.91 122 ALA B C 1
ATOM 2517 O O . ALA B 1 122 ? 15.492 10.688 7.719 1 58.91 122 ALA B O 1
ATOM 2518 N N . TYR B 1 123 ? 14.609 12.562 8.516 1 62 123 TYR B N 1
ATOM 2519 C CA . TYR B 1 123 ? 13.695 12.758 7.398 1 62 123 TYR B CA 1
ATOM 2520 C C . TYR B 1 123 ? 14.461 13.062 6.117 1 62 123 TYR B C 1
ATOM 2522 O O . TYR B 1 123 ? 14.141 12.523 5.055 1 62 123 TYR B O 1
ATOM 2530 N N . GLU B 1 124 ? 15.469 13.938 6.375 1 63.91 124 GLU B N 1
ATOM 2531 C CA . GLU B 1 124 ? 16.281 14.297 5.223 1 63.91 124 GLU B CA 1
ATOM 2532 C C . GLU B 1 124 ? 17.031 13.086 4.668 1 63.91 124 GLU B C 1
ATOM 2534 O O . GLU B 1 124 ? 17.172 12.938 3.451 1 63.91 124 GLU B O 1
ATOM 2539 N N . ARG B 1 125 ? 17.391 12.188 5.52 1 67.75 125 ARG B N 1
ATOM 2540 C CA . ARG B 1 125 ? 18.078 10.984 5.059 1 67.75 125 ARG B CA 1
ATOM 2541 C C . ARG B 1 125 ? 17.125 10.062 4.309 1 67.75 125 ARG B C 1
ATOM 2543 O O . ARG B 1 125 ? 17.5 9.477 3.289 1 67.75 125 ARG B O 1
ATOM 2550 N N . HIS B 1 126 ? 15.906 9.953 4.812 1 71.62 126 HIS B N 1
ATOM 2551 C CA . HIS B 1 126 ? 14.93 9.086 4.164 1 71.62 126 HIS B CA 1
ATOM 2552 C C . HIS B 1 126 ? 14.57 9.609 2.773 1 71.62 126 HIS B C 1
ATOM 2554 O O . HIS B 1 126 ? 14.477 8.828 1.823 1 71.62 126 HIS B O 1
ATOM 2560 N N . HIS B 1 127 ? 14.531 10.859 2.666 1 72.88 127 HIS B N 1
ATOM 2561 C CA . HIS B 1 127 ? 14.203 11.461 1.377 1 72.88 127 HIS B CA 1
ATOM 2562 C C . HIS B 1 127 ? 15.352 11.312 0.391 1 72.88 127 HIS B C 1
ATOM 2564 O O . HIS B 1 127 ? 15.133 11.078 -0.798 1 72.88 127 HIS B O 1
ATOM 2570 N N . ALA B 1 128 ? 16.547 11.469 0.945 1 75.12 128 ALA B N 1
ATOM 2571 C CA . ALA B 1 128 ? 17.719 11.305 0.099 1 75.12 128 ALA B CA 1
ATOM 2572 C C . ALA B 1 128 ? 17.797 9.891 -0.458 1 75.12 128 ALA B C 1
ATOM 2574 O O . ALA B 1 128 ? 18.109 9.695 -1.636 1 75.12 128 ALA B O 1
ATOM 2575 N N . GLU B 1 129 ? 17.516 8.977 0.403 1 79.69 129 GLU B N 1
ATOM 2576 C CA . GLU B 1 129 ? 17.547 7.578 -0.014 1 79.69 129 GLU B CA 1
ATOM 2577 C C . GLU B 1 129 ? 16.469 7.301 -1.065 1 79.69 129 GLU B C 1
ATOM 2579 O O . GLU B 1 129 ? 16.734 6.625 -2.062 1 79.69 129 GLU B O 1
ATOM 2584 N N . LEU B 1 130 ? 15.312 7.805 -0.851 1 83.12 130 LEU B N 1
ATOM 2585 C CA . LEU B 1 130 ? 14.234 7.617 -1.813 1 83.12 130 LEU B CA 1
ATOM 2586 C C . LEU B 1 130 ? 14.586 8.258 -3.154 1 83.12 130 LEU B C 1
ATOM 2588 O O . LEU B 1 130 ? 14.367 7.652 -4.207 1 83.12 130 LEU B O 1
ATOM 2592 N N . ASN B 1 131 ? 15.188 9.406 -3.09 1 81.75 131 ASN B N 1
ATOM 2593 C CA . ASN B 1 131 ? 15.586 10.094 -4.312 1 81.75 131 ASN B CA 1
ATOM 2594 C C . ASN B 1 131 ? 16.625 9.305 -5.09 1 81.75 131 ASN B C 1
ATOM 2596 O O . ASN B 1 131 ? 16.594 9.25 -6.32 1 81.75 131 ASN B O 1
ATOM 2600 N N . GLU B 1 132 ? 17.484 8.773 -4.367 1 83.19 132 GLU B N 1
ATOM 2601 C CA . GLU B 1 132 ? 18.516 7.945 -5 1 83.19 132 GLU B CA 1
ATOM 2602 C C . GLU B 1 132 ? 17.891 6.738 -5.703 1 83.19 132 GLU B C 1
ATOM 2604 O O . GLU B 1 132 ? 18.25 6.426 -6.84 1 83.19 132 GLU B O 1
ATOM 2609 N N . GLN B 1 133 ? 16.969 6.086 -5.039 1 85.25 133 GLN B N 1
ATOM 2610 C CA . GLN B 1 133 ? 16.297 4.93 -5.629 1 85.25 133 GLN B CA 1
ATOM 2611 C C . GLN B 1 133 ? 15.469 5.34 -6.848 1 85.25 133 GLN B C 1
ATOM 2613 O O . GLN B 1 133 ? 15.406 4.605 -7.836 1 85.25 133 GLN B O 1
ATOM 2618 N N . LEU B 1 134 ? 14.875 6.48 -6.781 1 83.62 134 LEU B N 1
ATOM 2619 C CA . LEU B 1 134 ? 14.078 6.973 -7.902 1 83.62 134 LEU B CA 1
ATOM 2620 C C . LEU B 1 134 ? 14.961 7.25 -9.117 1 83.62 134 LEU B C 1
ATOM 2622 O O . LEU B 1 134 ? 14.594 6.93 -10.25 1 83.62 134 LEU B O 1
ATOM 2626 N N . ARG B 1 135 ? 16.094 7.777 -8.875 1 79.69 135 ARG B N 1
ATOM 2627 C CA . ARG B 1 135 ? 17.031 8.055 -9.961 1 79.69 135 ARG B CA 1
ATOM 2628 C C . ARG B 1 135 ? 17.484 6.77 -10.633 1 79.69 135 ARG B C 1
ATOM 2630 O O . ARG B 1 135 ? 17.609 6.719 -11.859 1 79.69 135 ARG B O 1
ATOM 2637 N N . LEU B 1 136 ? 17.688 5.754 -9.844 1 78.94 136 LEU B N 1
ATOM 2638 C CA . LEU B 1 136 ? 18.156 4.477 -10.359 1 78.94 136 LEU B CA 1
ATOM 2639 C C . LEU B 1 136 ? 17.078 3.791 -11.195 1 78.94 136 LEU B C 1
ATOM 2641 O O . LEU B 1 136 ? 17.391 3.18 -12.219 1 78.94 136 LEU B O 1
ATOM 2645 N N . LEU B 1 137 ? 15.844 3.918 -10.828 1 82.56 137 LEU B N 1
ATOM 2646 C CA . LEU B 1 137 ? 14.781 3.133 -11.438 1 82.56 137 LEU B CA 1
ATOM 2647 C C . LEU B 1 137 ? 14.117 3.908 -12.57 1 82.56 137 LEU B C 1
ATOM 2649 O O . LEU B 1 137 ? 13.398 3.326 -13.391 1 82.56 137 LEU B O 1
ATOM 2653 N N . GLN B 1 138 ? 14.375 5.141 -12.617 1 76.31 138 GLN B N 1
ATOM 2654 C CA . GLN B 1 138 ? 13.703 5.984 -13.602 1 76.31 138 GLN B CA 1
ATOM 2655 C C . GLN B 1 138 ? 14.102 5.59 -15.023 1 76.31 138 GLN B C 1
ATOM 2657 O O . GLN B 1 138 ? 13.367 5.863 -15.977 1 76.31 138 GLN B O 1
ATOM 2662 N N . ALA B 1 139 ? 15.125 4.902 -15.172 1 72.81 139 ALA B N 1
ATOM 2663 C CA . ALA B 1 139 ? 15.609 4.496 -16.484 1 72.81 139 ALA B CA 1
ATOM 2664 C C . ALA B 1 139 ? 14.805 3.314 -17.016 1 72.81 139 ALA B C 1
ATOM 2666 O O . ALA B 1 139 ? 14.844 3.014 -18.219 1 72.81 139 ALA B O 1
ATOM 2667 N N . ARG B 1 140 ? 13.977 2.736 -16.234 1 77.25 140 ARG B N 1
ATOM 2668 C CA . ARG B 1 140 ? 13.195 1.572 -16.641 1 77.25 140 ARG B CA 1
ATOM 2669 C C . ARG B 1 140 ? 11.961 1.988 -17.422 1 77.25 140 ARG B C 1
ATOM 2671 O O . ARG B 1 140 ? 11.375 3.043 -17.172 1 77.25 140 ARG B O 1
ATOM 2678 N N . ASP B 1 141 ? 11.625 1.176 -18.422 1 78.56 141 ASP B N 1
ATOM 2679 C CA . ASP B 1 141 ? 10.438 1.412 -19.234 1 78.56 141 ASP B CA 1
ATOM 2680 C C . ASP B 1 141 ? 9.18 0.893 -18.531 1 78.56 141 ASP B C 1
ATOM 2682 O O . ASP B 1 141 ? 8.656 -0.164 -18.875 1 78.56 141 ASP B O 1
ATOM 2686 N N . GLN B 1 142 ? 8.773 1.594 -17.578 1 85.38 142 GLN B N 1
ATOM 2687 C CA . GLN B 1 142 ? 7.57 1.262 -16.828 1 85.38 142 GLN B CA 1
ATOM 2688 C C . GLN B 1 142 ? 6.859 2.521 -16.344 1 85.38 142 GLN B C 1
ATOM 2690 O O . GLN B 1 142 ? 7.453 3.604 -16.312 1 85.38 142 GLN B O 1
ATOM 2695 N N . PRO B 1 143 ? 5.59 2.389 -16.016 1 86.56 143 PRO B N 1
ATOM 2696 C CA . PRO B 1 143 ? 4.848 3.562 -15.547 1 86.56 143 PRO B CA 1
ATOM 2697 C C . PRO B 1 143 ? 5.453 4.18 -14.289 1 86.56 143 PRO B C 1
ATOM 2699 O O . PRO B 1 143 ? 5.988 3.463 -13.438 1 86.56 143 PRO B O 1
ATOM 2702 N N . CYS B 1 144 ? 5.242 5.484 -14.156 1 85.81 144 CYS B N 1
ATOM 2703 C CA . CYS B 1 144 ? 5.848 6.242 -13.07 1 85.81 144 CYS B CA 1
ATOM 2704 C C . CYS B 1 144 ? 5.328 5.762 -11.719 1 85.81 144 CYS B C 1
ATOM 2706 O O . CYS B 1 144 ? 6.066 5.754 -10.734 1 85.81 144 CYS B O 1
ATOM 2708 N N . ASP B 1 145 ? 4.098 5.449 -11.711 1 90 145 ASP B N 1
ATOM 2709 C CA . ASP B 1 145 ? 3.525 5.035 -10.438 1 90 145 ASP B CA 1
ATOM 2710 C C . ASP B 1 145 ? 4.184 3.75 -9.93 1 90 145 ASP B C 1
ATOM 2712 O O . ASP B 1 145 ? 4.457 3.615 -8.734 1 90 145 ASP B O 1
ATOM 2716 N N . LEU B 1 146 ? 4.441 2.801 -10.805 1 91.88 146 LEU B N 1
ATOM 2717 C CA . LEU B 1 146 ? 5.16 1.59 -10.422 1 91.88 146 LEU B CA 1
ATOM 2718 C C . LEU B 1 146 ? 6.59 1.915 -10.008 1 91.88 146 LEU B C 1
ATOM 2720 O O . LEU B 1 146 ? 7.098 1.369 -9.023 1 91.88 146 LEU B O 1
ATOM 2724 N N . THR B 1 147 ? 7.211 2.797 -10.758 1 89.38 147 THR B N 1
ATOM 2725 C CA . THR B 1 147 ? 8.578 3.199 -10.438 1 89.38 147 THR B CA 1
ATOM 2726 C C . THR B 1 147 ? 8.656 3.768 -9.023 1 89.38 147 THR B C 1
ATOM 2728 O O . THR B 1 147 ? 9.57 3.422 -8.266 1 89.38 147 THR B O 1
ATOM 2731 N N . VAL B 1 148 ? 7.758 4.598 -8.664 1 91.56 148 VAL B N 1
ATOM 2732 C CA . VAL B 1 148 ? 7.742 5.227 -7.348 1 91.56 148 VAL B CA 1
ATOM 2733 C C . VAL B 1 148 ? 7.543 4.168 -6.27 1 91.56 148 VAL B C 1
ATOM 2735 O O . VAL B 1 148 ? 8.234 4.18 -5.246 1 91.56 148 VAL B O 1
ATOM 2738 N N . LEU B 1 149 ? 6.633 3.252 -6.527 1 93.81 149 LEU B N 1
ATOM 2739 C CA . LEU B 1 149 ? 6.363 2.203 -5.551 1 93.81 149 LEU B CA 1
ATOM 2740 C C . LEU B 1 149 ? 7.594 1.327 -5.34 1 93.81 149 LEU B C 1
ATOM 2742 O O . LEU B 1 149 ? 7.957 1.023 -4.203 1 93.81 149 LEU B O 1
ATOM 2746 N N . GLU B 1 150 ? 8.203 0.956 -6.43 1 92.31 150 GLU B N 1
ATOM 2747 C CA . GLU B 1 150 ? 9.383 0.099 -6.324 1 92.31 150 GLU B CA 1
ATOM 2748 C C . GLU B 1 150 ? 10.539 0.833 -5.652 1 92.31 150 GLU B C 1
ATOM 2750 O O . GLU B 1 150 ? 11.266 0.25 -4.844 1 92.31 150 GLU B O 1
ATOM 2755 N N . ALA B 1 151 ? 10.727 2.07 -6.008 1 91.19 151 ALA B N 1
ATOM 2756 C CA . ALA B 1 151 ? 11.766 2.871 -5.363 1 91.19 151 ALA B CA 1
ATOM 2757 C C . ALA B 1 151 ? 11.523 2.977 -3.861 1 91.19 151 ALA B C 1
ATOM 2759 O O . ALA B 1 151 ? 12.461 2.873 -3.068 1 91.19 151 ALA B O 1
ATOM 2760 N N . THR B 1 152 ? 10.312 3.223 -3.51 1 93.06 152 THR B N 1
ATOM 2761 C CA . THR B 1 152 ? 9.961 3.338 -2.1 1 93.06 152 THR B CA 1
ATOM 2762 C C . THR B 1 152 ? 10.211 2.021 -1.37 1 93.06 152 THR B C 1
ATOM 2764 O O . THR B 1 152 ? 10.734 2.016 -0.252 1 93.06 152 THR B O 1
ATOM 2767 N N . ALA B 1 153 ? 9.805 0.949 -2.012 1 92.88 153 ALA B N 1
ATOM 2768 C CA . ALA B 1 153 ? 10.039 -0.369 -1.427 1 92.88 153 ALA B CA 1
ATOM 2769 C C . ALA B 1 153 ? 11.523 -0.606 -1.18 1 92.88 153 ALA B C 1
ATOM 2771 O O . ALA B 1 153 ? 11.914 -1.134 -0.134 1 92.88 153 ALA B O 1
ATOM 2772 N N . ARG B 1 154 ? 12.312 -0.223 -2.104 1 89.38 154 ARG B N 1
ATOM 2773 C CA . ARG B 1 154 ? 13.758 -0.382 -1.959 1 89.38 154 ARG B CA 1
ATOM 2774 C C . ARG B 1 154 ? 14.289 0.485 -0.825 1 89.38 154 ARG B C 1
ATOM 2776 O O . ARG B 1 154 ? 15.156 0.054 -0.063 1 89.38 154 ARG B O 1
ATOM 2783 N N . SER B 1 155 ? 13.852 1.666 -0.792 1 88.38 155 SER B N 1
ATOM 2784 C CA . SER B 1 155 ? 14.242 2.547 0.305 1 88.38 155 SER B CA 1
ATOM 2785 C C . SER B 1 155 ? 13.859 1.95 1.655 1 88.38 155 SER B C 1
ATOM 2787 O O . SER B 1 155 ? 14.641 2.012 2.609 1 88.38 155 SER B O 1
ATOM 2789 N N . ASN B 1 156 ? 12.664 1.387 1.8 1 90.31 156 ASN B N 1
ATOM 2790 C CA . ASN B 1 156 ? 12.172 0.785 3.035 1 90.31 156 ASN B CA 1
ATOM 2791 C C . ASN B 1 156 ? 12.984 -0.442 3.426 1 90.31 156 ASN B C 1
ATOM 2793 O O . ASN B 1 156 ? 13.016 -0.827 4.594 1 90.31 156 ASN B O 1
ATOM 2797 N N . ALA B 1 157 ? 13.57 -1.022 2.457 1 86.62 157 ALA B N 1
ATOM 2798 C CA . ALA B 1 157 ? 14.312 -2.254 2.707 1 86.62 157 ALA B CA 1
ATOM 2799 C C . ALA B 1 157 ? 15.734 -1.953 3.158 1 86.62 157 ALA B C 1
ATOM 2801 O O . ALA B 1 157 ? 16.453 -2.85 3.607 1 86.62 157 ALA B O 1
ATOM 2802 N N . GLN B 1 158 ? 16.125 -0.69 3.012 1 81 158 GLN B N 1
ATOM 2803 C CA . GLN B 1 158 ? 17.5 -0.335 3.344 1 81 158 GLN B CA 1
ATOM 2804 C C . GLN B 1 158 ? 17.703 -0.33 4.855 1 81 158 GLN B C 1
ATOM 2806 O O . GLN B 1 158 ? 16.906 0.236 5.602 1 81 158 GLN B O 1
ATOM 2811 N N . PHE B 1 159 ? 18.797 -1.097 5.223 1 69.56 159 PHE B N 1
ATOM 2812 C CA . PHE B 1 159 ? 19.188 -1.172 6.629 1 69.56 159 PHE B CA 1
ATOM 2813 C C . PHE B 1 159 ? 19.812 0.14 7.086 1 69.56 159 PHE B C 1
ATOM 2815 O O . PHE B 1 159 ? 20.578 0.768 6.34 1 69.56 159 PHE B O 1
ATOM 2822 N N . ARG B 1 160 ? 19.297 0.631 8.172 1 62.09 160 ARG B N 1
ATOM 2823 C CA . ARG B 1 160 ? 19.875 1.853 8.719 1 62.09 160 ARG B CA 1
ATOM 2824 C C . ARG B 1 160 ? 20.672 1.558 9.977 1 62.09 160 ARG B C 1
ATOM 2826 O O . ARG B 1 160 ? 20.297 0.699 10.773 1 62.09 160 ARG B O 1
ATOM 2833 N N . TRP B 1 161 ? 22.094 1.637 9.859 1 53.06 161 TRP B N 1
ATOM 2834 C CA . TRP B 1 161 ? 23.062 1.299 10.898 1 53.06 161 TRP B CA 1
ATOM 2835 C C . TRP B 1 161 ? 22.922 2.221 12.102 1 53.06 161 TRP B C 1
ATOM 2837 O O . TRP B 1 161 ? 23.688 2.135 13.055 1 53.06 161 TRP B O 1
ATOM 2847 N N . ASP B 1 162 ? 22.156 3.211 12.102 1 48.38 162 ASP B N 1
ATOM 2848 C CA . ASP B 1 162 ? 22.422 4.184 13.156 1 48.38 162 ASP B CA 1
ATOM 2849 C C . ASP B 1 162 ? 22.266 3.551 14.539 1 48.38 162 ASP B C 1
ATOM 2851 O O . ASP B 1 162 ? 22.609 4.164 15.555 1 48.38 162 ASP B O 1
ATOM 2855 N N . ASP B 1 163 ? 21.297 2.785 14.789 1 44.38 163 ASP B N 1
ATOM 2856 C CA . ASP B 1 163 ? 21.062 2.586 16.219 1 44.38 163 ASP B CA 1
ATOM 2857 C C . ASP B 1 163 ? 21.953 1.475 16.766 1 44.38 163 ASP B C 1
ATOM 2859 O O . ASP B 1 163 ? 22.188 0.469 16.094 1 44.38 163 ASP B O 1
ATOM 2863 N N . PRO B 1 164 ? 22.859 1.926 17.641 1 48.28 164 PRO B N 1
ATOM 2864 C CA . PRO B 1 164 ? 23.844 1.068 18.297 1 48.28 164 PRO B CA 1
ATOM 2865 C C . PRO B 1 164 ? 23.391 -0.388 18.375 1 48.28 164 PRO B C 1
ATOM 2867 O O . PRO B 1 164 ? 24.203 -1.271 18.672 1 48.28 164 PRO B O 1
ATOM 2870 N N . GLY B 1 165 ? 22.016 -0.712 18.172 1 44.28 165 GLY B N 1
ATOM 2871 C CA . GLY B 1 165 ? 21.531 -2.082 18.281 1 44.28 165 GLY B CA 1
ATOM 2872 C C . GLY B 1 165 ? 21.094 -2.67 16.953 1 44.28 165 GLY B C 1
ATOM 2873 O O . GLY B 1 165 ? 21.516 -2.203 15.891 1 44.28 165 GLY B O 1
ATOM 2874 N N . LEU B 1 166 ? 19.812 -3.436 16.891 1 49.69 166 LEU B N 1
ATOM 2875 C CA . LEU B 1 166 ? 19.25 -4.316 15.867 1 49.69 166 LEU B CA 1
ATOM 2876 C C . LEU B 1 166 ? 19 -3.555 14.57 1 49.69 166 LEU B C 1
ATOM 2878 O O . LEU B 1 166 ? 18.312 -2.527 14.57 1 49.69 166 LEU B O 1
ATOM 2882 N N . VAL B 1 167 ? 19.953 -3.473 13.688 1 53.72 167 VAL B N 1
ATOM 2883 C CA . VAL B 1 167 ? 19.891 -2.932 12.336 1 53.72 167 VAL B CA 1
ATOM 2884 C C . VAL B 1 167 ? 18.594 -3.365 11.656 1 53.72 167 VAL B C 1
ATOM 2886 O O . VAL B 1 167 ? 18.375 -4.559 11.438 1 53.72 167 VAL B O 1
ATOM 2889 N N . ASN B 1 168 ? 17.484 -2.658 11.844 1 76.56 168 ASN B N 1
ATOM 2890 C CA . ASN B 1 168 ? 16.328 -3.174 11.125 1 76.56 168 ASN B CA 1
ATOM 2891 C C . ASN B 1 168 ? 15.828 -2.176 10.078 1 76.56 168 ASN B C 1
ATOM 2893 O O . ASN B 1 168 ? 16.109 -0.981 10.172 1 76.56 168 ASN B O 1
ATOM 2897 N N . SER B 1 169 ? 15.609 -2.529 8.93 1 83.19 169 SER B N 1
ATOM 2898 C CA . SER B 1 169 ? 15.039 -1.707 7.867 1 83.19 169 SER B CA 1
ATOM 2899 C C . SER B 1 169 ? 13.703 -1.11 8.297 1 83.19 169 SER B C 1
ATOM 2901 O O . SER B 1 169 ? 13.039 -1.636 9.195 1 83.19 169 SER B O 1
ATOM 2903 N N . PRO B 1 170 ? 13.43 0.107 7.77 1 87.56 170 PRO B N 1
ATOM 2904 C CA . PRO B 1 170 ? 12.086 0.63 8.023 1 87.56 170 PRO B CA 1
ATOM 2905 C C . PRO B 1 170 ? 10.992 -0.417 7.805 1 87.56 170 PRO B C 1
ATOM 2907 O O . PRO B 1 170 ? 10 -0.44 8.539 1 87.56 170 PRO B O 1
ATOM 2910 N N . TRP B 1 171 ? 11.195 -1.264 6.836 1 88.75 171 TRP B N 1
ATOM 2911 C CA . TRP B 1 171 ? 10.266 -2.357 6.578 1 88.75 171 TRP B CA 1
ATOM 2912 C C . TRP B 1 171 ? 10.133 -3.258 7.801 1 88.75 171 TRP B C 1
ATOM 2914 O O . TRP B 1 171 ? 9.023 -3.539 8.258 1 88.75 171 TRP B O 1
ATOM 2924 N N . ASP B 1 172 ? 11.219 -3.664 8.336 1 85.31 172 ASP B N 1
ATOM 2925 C CA . ASP B 1 172 ? 11.227 -4.562 9.492 1 85.31 172 ASP B CA 1
ATOM 2926 C C . ASP B 1 172 ? 10.656 -3.867 10.727 1 85.31 172 ASP B C 1
ATOM 2928 O O . ASP B 1 172 ? 9.867 -4.453 11.469 1 85.31 172 ASP B O 1
ATOM 2932 N N . LEU B 1 173 ? 11.008 -2.678 10.906 1 84.94 173 LEU B N 1
ATOM 2933 C CA . LEU B 1 173 ? 10.547 -1.933 12.07 1 84.94 173 LEU B CA 1
ATOM 2934 C C . LEU B 1 173 ? 9.047 -1.698 12.008 1 84.94 173 LEU B C 1
ATOM 2936 O O . LEU B 1 173 ? 8.359 -1.758 13.031 1 84.94 173 LEU B O 1
ATOM 2940 N N . ALA B 1 174 ? 8.539 -1.44 10.828 1 88.81 174 ALA B N 1
ATOM 2941 C CA . ALA B 1 174 ? 7.113 -1.185 10.664 1 88.81 174 ALA B CA 1
ATOM 2942 C C . ALA B 1 174 ? 6.293 -2.432 10.977 1 88.81 174 ALA B C 1
ATOM 2944 O O . ALA B 1 174 ? 5.098 -2.338 11.273 1 88.81 174 ALA B O 1
ATOM 2945 N N . ARG B 1 175 ? 6.891 -3.535 10.898 1 85.25 175 ARG B N 1
ATOM 2946 C CA . ARG B 1 175 ? 6.152 -4.781 11.094 1 85.25 175 ARG B CA 1
ATOM 2947 C C . ARG B 1 175 ? 6.453 -5.387 12.461 1 85.25 175 ARG B C 1
ATOM 2949 O O . ARG B 1 175 ? 5.859 -6.398 12.836 1 85.25 175 ARG B O 1
ATOM 2956 N N . THR B 1 176 ? 7.363 -4.805 13.172 1 81.06 176 THR B N 1
ATOM 2957 C CA . THR B 1 176 ? 7.723 -5.312 14.492 1 81.06 176 THR B CA 1
ATOM 2958 C C . THR B 1 176 ? 7.137 -4.426 15.586 1 81.06 176 THR B C 1
ATOM 2960 O O . THR B 1 176 ? 6.746 -4.922 16.641 1 81.06 176 THR B O 1
ATOM 2963 N N . TYR B 1 177 ? 7.098 -3.158 15.336 1 79.25 177 TYR B N 1
ATOM 2964 C CA . TYR B 1 177 ? 6.59 -2.217 16.328 1 79.25 177 TYR B CA 1
ATOM 2965 C C . TYR B 1 177 ? 5.074 -2.316 16.453 1 79.25 177 TYR B C 1
ATOM 2967 O O . TYR B 1 177 ? 4.41 -2.871 15.57 1 79.25 177 TYR B O 1
ATOM 2975 N N . PRO B 1 178 ? 4.551 -1.785 17.547 1 78 178 PRO B N 1
ATOM 2976 C CA . PRO B 1 178 ? 3.092 -1.771 17.688 1 78 178 PRO B CA 1
ATOM 2977 C C . PRO B 1 178 ? 2.396 -0.99 16.578 1 78 178 PRO B C 1
ATOM 2979 O O . PRO B 1 178 ? 2.996 -0.093 15.984 1 78 178 PRO B O 1
ATOM 2982 N N . TYR B 1 179 ? 1.142 -1.423 16.312 1 78.88 179 TYR B N 1
ATOM 2983 C CA . TYR B 1 179 ? 0.361 -0.798 15.25 1 78.88 179 TYR B CA 1
ATOM 2984 C C . TYR B 1 179 ? -0.884 -0.123 15.812 1 78.88 179 TYR B C 1
ATOM 2986 O O . TYR B 1 179 ? -1.269 -0.37 16.953 1 78.88 179 TYR B O 1
ATOM 2994 N N . LEU B 1 180 ? -1.384 0.815 14.969 1 74.81 180 LEU B N 1
ATOM 2995 C CA . LEU B 1 180 ? -2.67 1.416 15.305 1 74.81 180 LEU B CA 1
ATOM 2996 C C . LEU B 1 180 ? -3.816 0.467 14.969 1 74.81 180 LEU B C 1
ATOM 2998 O O . LEU B 1 180 ? -3.871 -0.087 13.867 1 74.81 180 LEU B O 1
ATOM 3002 N N . GLN B 1 181 ? -4.531 0.174 15.977 1 67.38 181 GLN B N 1
ATOM 3003 C CA . GLN B 1 181 ? -5.684 -0.683 15.719 1 67.38 181 GLN B CA 1
ATOM 3004 C C . GLN B 1 181 ? -6.648 -0.024 14.734 1 67.38 181 GLN B C 1
ATOM 3006 O O . GLN B 1 181 ? -6.789 1.2 14.719 1 67.38 181 GLN B O 1
ATOM 3011 N N . CYS B 1 182 ? -7.016 -0.727 13.672 1 57.31 182 CYS B N 1
ATOM 3012 C CA . CYS B 1 182 ? -7.891 -0.224 12.617 1 57.31 182 CYS B CA 1
ATOM 3013 C C . CYS B 1 182 ? -9.078 0.525 13.211 1 57.31 182 CYS B C 1
ATOM 3015 O O . CYS B 1 182 ? -9.867 -0.049 13.961 1 57.31 182 CYS B O 1
ATOM 3017 N N . ALA B 1 183 ? -8.844 1.756 13.562 1 47.75 183 ALA B N 1
ATOM 3018 C CA . ALA B 1 183 ? -10.086 2.482 13.812 1 47.75 183 ALA B CA 1
ATOM 3019 C C . ALA B 1 183 ? -10.984 2.473 12.586 1 47.75 183 ALA B C 1
ATOM 3021 O O . ALA B 1 183 ? -10.516 2.275 11.461 1 47.75 183 ALA B O 1
ATOM 3022 N N . THR B 1 184 ? -12.289 2.332 12.633 1 42.56 184 THR B N 1
ATOM 3023 C CA . THR B 1 184 ? -13.25 2.434 11.539 1 42.56 184 THR B CA 1
ATOM 3024 C C . THR B 1 184 ? -12.734 3.379 10.453 1 42.56 184 THR B C 1
ATOM 3026 O O . THR B 1 184 ? -12.5 4.562 10.719 1 42.56 184 THR B O 1
ATOM 3029 N N . LEU B 1 185 ? -11.742 2.998 9.695 1 43.78 185 LEU B N 1
ATOM 3030 C CA . LEU B 1 185 ? -11.469 3.812 8.516 1 43.78 185 LEU B CA 1
ATOM 3031 C C . LEU B 1 185 ? -12.75 4.465 8 1 43.78 185 LEU B C 1
ATOM 3033 O O . LEU B 1 185 ? -13.227 4.129 6.918 1 43.78 185 LEU B O 1
ATOM 3037 N N . SER B 1 186 ? -13.922 4.32 8.594 1 39.53 186 SER B N 1
ATOM 3038 C CA . SER B 1 186 ? -15.109 4.852 7.922 1 39.53 186 SER B CA 1
ATOM 3039 C C . SER B 1 186 ? -14.852 6.25 7.375 1 39.53 186 SER B C 1
ATOM 3041 O O . SER B 1 186 ? -14.43 7.145 8.109 1 39.53 186 SER B O 1
ATOM 3043 N N . PRO B 1 187 ? -14.391 6.371 6.199 1 40.34 187 PRO B N 1
ATOM 3044 C CA . PRO B 1 187 ? -14.562 7.766 5.793 1 40.34 187 PRO B CA 1
ATOM 3045 C C . PRO B 1 187 ? -15.75 8.445 6.473 1 40.34 187 PRO B C 1
ATOM 3047 O O . PRO B 1 187 ? -16.688 7.766 6.891 1 40.34 187 PRO B O 1
ATOM 3050 N N . PRO B 1 188 ? -15.609 9.641 6.996 1 35.06 188 PRO B N 1
ATOM 3051 C CA . PRO B 1 188 ? -16.891 10.219 7.418 1 35.06 188 PRO B CA 1
ATOM 3052 C C . PRO B 1 188 ? -18.016 9.922 6.441 1 35.06 188 PRO B C 1
ATOM 3054 O O . PRO B 1 188 ? -17.859 10.086 5.227 1 35.06 188 PRO B O 1
ATOM 3057 N N . VAL B 1 189 ? -18.781 8.766 6.582 1 34.69 189 VAL B N 1
ATOM 3058 C CA . VAL B 1 1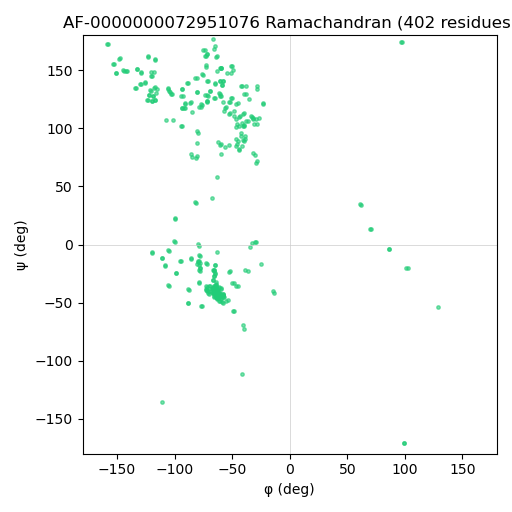89 ? -20.016 8.656 5.812 1 34.69 189 VAL B CA 1
ATOM 3059 C C . VAL B 1 189 ? -20.594 10.047 5.551 1 34.69 189 VAL B C 1
ATOM 3061 O O . VAL B 1 189 ? -20.578 10.898 6.434 1 34.69 189 VAL B O 1
ATOM 3064 N N . ASP B 1 190 ? -20.375 10.391 4.387 1 33.47 190 ASP B N 1
ATOM 3065 C CA . ASP B 1 190 ? -21.141 11.602 4.086 1 33.47 190 ASP B CA 1
ATOM 3066 C C . ASP B 1 190 ? -22.516 11.539 4.73 1 33.47 190 ASP B C 1
ATOM 3068 O O . ASP B 1 190 ? -23.328 10.656 4.418 1 33.47 190 ASP B O 1
ATOM 3072 N N . PRO B 1 191 ? -22.734 12 5.898 1 33.16 191 PRO B N 1
ATOM 3073 C CA . PRO B 1 191 ? -24.078 12 6.477 1 33.16 191 PRO B CA 1
ATOM 3074 C C . PRO B 1 191 ? -25.172 12.273 5.441 1 33.16 191 PRO B C 1
ATOM 3076 O O . PRO B 1 191 ? -26.359 12.164 5.75 1 33.16 191 PRO B O 1
ATOM 3079 N N . THR B 1 192 ? -24.812 12.906 4.355 1 32.22 192 THR B N 1
ATOM 3080 C CA . THR B 1 192 ? -25.891 13.266 3.443 1 32.22 192 THR B CA 1
ATOM 3081 C C . THR B 1 192 ? -26.344 12.062 2.627 1 32.22 192 THR B C 1
ATOM 3083 O O . THR B 1 192 ? -27.156 12.188 1.712 1 32.22 192 THR B O 1
ATOM 3086 N N . LEU B 1 193 ? -25.547 11.023 2.605 1 33.91 193 LEU B N 1
ATOM 3087 C CA . LEU B 1 193 ? -26.156 9.977 1.791 1 33.91 193 LEU B CA 1
ATOM 3088 C C . LEU B 1 193 ? -27.344 9.352 2.508 1 33.91 193 LEU B C 1
ATOM 3090 O O . LEU B 1 193 ? -27.281 9.086 3.711 1 33.91 193 LEU B O 1
ATOM 3094 N N . PRO B 1 194 ? -28.516 9.344 1.924 1 32.09 194 PRO B N 1
ATOM 3095 C CA . PRO B 1 194 ? -29.75 8.867 2.543 1 32.09 194 PRO B CA 1
ATOM 3096 C C . PRO B 1 194 ? -29.609 7.453 3.113 1 32.09 194 PRO B C 1
ATOM 3098 O O . PRO B 1 194 ? -28.844 6.641 2.588 1 32.09 194 PRO B O 1
ATOM 3101 N N . LYS B 1 195 ? -29.844 7.23 4.344 1 32.19 195 LYS B N 1
ATOM 3102 C CA . LYS B 1 195 ? -30.094 5.926 4.953 1 32.19 195 LYS B CA 1
ATOM 3103 C C . LYS B 1 195 ? -30.891 5.027 4.016 1 32.19 195 LYS B C 1
ATOM 3105 O O . LYS B 1 195 ? -31.906 5.441 3.469 1 32.19 195 LYS B O 1
ATOM 3110 N N . ALA B 1 196 ? -30.5 4.066 3.369 1 31.64 196 ALA B N 1
ATOM 3111 C CA . ALA B 1 196 ? -31.438 3.201 2.664 1 31.64 196 ALA B CA 1
ATOM 3112 C C . ALA B 1 196 ? -32.719 2.996 3.477 1 31.64 196 ALA B C 1
ATOM 3114 O O . ALA B 1 196 ? -32.656 2.893 4.707 1 31.64 196 ALA B O 1
ATOM 3115 N N . PHE B 1 197 ? -33.906 3.059 2.883 1 29.41 197 PHE B N 1
ATOM 3116 C CA . PHE B 1 197 ? -35.281 2.939 3.312 1 29.41 197 PHE B CA 1
ATOM 3117 C C . PHE B 1 197 ? -35.531 1.611 4.02 1 29.41 197 PHE B C 1
ATOM 3119 O O . PHE B 1 197 ? -35.312 0.545 3.436 1 29.41 197 PHE B O 1
ATOM 3126 N N . GLN B 1 198 ? -35.25 1.526 5.27 1 31.22 198 GLN B N 1
ATOM 3127 C CA . GLN B 1 198 ? -35.938 0.473 6.012 1 31.22 198 GLN B CA 1
ATOM 3128 C C . GLN B 1 198 ? -37.406 0.389 5.621 1 31.22 198 GLN B C 1
ATOM 3130 O O . GLN B 1 198 ? -38.156 1.372 5.734 1 31.22 198 GLN B O 1
ATOM 3135 N N . GLU B 1 199 ? -37.812 -0.459 4.656 1 31.08 199 GLU B N 1
ATOM 3136 C CA . GLU B 1 199 ? -39.25 -0.708 4.492 1 31.08 199 GLU B CA 1
ATOM 3137 C C . GLU B 1 199 ? -39.938 -0.938 5.84 1 31.08 199 GLU B C 1
ATOM 3139 O O . GLU B 1 199 ? -39.375 -1.591 6.723 1 31.08 199 GLU B O 1
ATOM 3144 N N . PRO B 1 200 ? -40.938 -0.155 6.203 1 31.81 200 PRO B N 1
ATOM 3145 C CA . PRO B 1 200 ? -41.844 -0.349 7.34 1 31.81 200 PRO B CA 1
ATOM 3146 C C . PRO B 1 200 ? -42.375 -1.771 7.418 1 31.81 200 PRO B C 1
ATOM 3148 O O . PRO B 1 200 ? -42.75 -2.359 6.391 1 31.81 200 PRO B O 1
ATOM 3151 N N . SER B 1 201 ? -41.969 -2.533 8.32 1 28 201 SER B N 1
ATOM 3152 C CA . SER B 1 201 ? -42.781 -3.705 8.656 1 28 201 SER B CA 1
ATOM 3153 C C . SER B 1 201 ? -44.25 -3.33 8.844 1 28 201 SER B C 1
ATOM 3155 O O . SER B 1 201 ? -44.562 -2.359 9.539 1 28 201 SER B O 1
ATOM 3157 N N . ALA B 1 202 ? -45.156 -3.756 7.906 1 30.44 202 ALA B N 1
ATOM 3158 C CA . ALA B 1 202 ? -46.594 -3.891 8.086 1 30.44 202 ALA B CA 1
ATOM 3159 C C . ALA B 1 202 ? -46.906 -4.539 9.43 1 30.44 202 ALA B C 1
ATOM 3161 O O . ALA B 1 202 ? -46.438 -5.641 9.727 1 30.44 202 ALA B O 1
ATOM 3162 N N . ARG B 1 203 ? -47.469 -3.676 10.258 1 23.31 203 ARG B N 1
ATOM 3163 C CA . ARG B 1 203 ? -48.5 -4.242 11.125 1 23.31 203 ARG B CA 1
ATOM 3164 C C . ARG B 1 203 ? -49.688 -4.738 10.305 1 23.31 203 ARG B C 1
ATOM 3166 O O . ARG B 1 203 ? -50.094 -4.094 9.328 1 23.31 203 ARG B O 1
#

Solvent-accessible surface area (backbone atoms only — not comparable to full-atom values): 22750 Å² total; per-residue (Å²): 132,81,73,73,74,72,74,76,73,79,74,76,73,81,63,76,24,37,43,35,32,30,36,45,46,77,42,67,70,42,77,54,61,43,40,96,88,40,71,57,41,42,22,27,45,35,40,30,19,69,61,31,56,29,57,50,52,35,63,22,86,47,68,44,59,68,45,45,50,54,44,48,52,46,49,33,34,73,71,45,81,32,53,26,36,35,27,51,76,44,75,57,54,58,40,69,63,48,50,51,53,32,50,68,66,61,29,43,79,39,73,45,65,88,79,54,62,78,72,41,49,67,51,48,49,52,50,50,46,31,50,52,35,39,64,67,47,43,65,50,97,61,60,62,56,53,42,40,32,44,16,34,36,48,42,19,55,41,66,43,82,56,84,97,68,78,67,47,17,15,48,44,36,48,54,66,44,49,61,65,68,70,57,83,72,60,62,73,68,63,80,78,59,76,72,80,78,74,74,76,78,81,126,132,80,71,74,74,71,75,75,75,80,74,75,74,81,65,77,24,38,44,35,32,29,38,44,45,77,42,68,71,41,78,53,60,40,40,96,88,39,72,55,41,43,23,29,46,35,38,30,18,69,60,33,58,28,56,51,52,36,62,23,86,46,69,46,58,69,46,44,48,53,43,48,51,45,50,33,35,73,71,45,82,32,55,27,38,34,28,51,76,44,75,57,54,60,39,70,63,46,51,53,54,34,51,67,66,61,29,44,78,37,70,44,65,88,80,53,62,78,74,40,49,66,52,49,49,52,50,50,45,32,50,53,36,40,62,67,46,43,64,50,96,63,58,60,57,50,42,38,33,44,15,33,35,48,41,19,55,42,68,45,74,78,54,98,61,87,63,46,16,16,48,43,34,49,55,67,44,49,60,66,71,71,57,82,71,59,62,73,66,61,81,78,58,78,74,79,78,74,75,75,77,80,127